Protein AF-0000000085019771 (afdb_homodimer)

Organism: Micromonas commoda (strain RCC299 / NOUM17 / CCMP2709) (NCBI:txid296587)

pLDDT: mean 78.92, std 24.24, range [20.25, 98.31]

Foldseek 3Di:
DDDPPPDPPPVCPDPPDDDDDPDPPPPPPPVPPPPPVPVVVVVVVVPPPPPLVVVLVVLLVVLLVVLCCCVVPVVLAPVVLLVVLLVVLQVQLQVVLLVVLLVVLQVVLVVLCVPCVVVPNLLQSLQVSLLCLLLPNLLLSSLLSSLQGVLLVLLLVLQQCQAVCVQVVCVVVVHDCSNNRQNSQLSSLLQNSLVSSVVSSVSSSVSSLVNCCVPVVDHSVSSVVSNVVNDDPLSSVLSSVLSNVLSNSLSSLSNSLSNSFDDPPVSSVVSSVVSSVVSSVVSVVVSVVSCCVSVVD/DDDDPPDPPPPPPDCPDDDDDPDPPPPPPPVPPPPPVPVVVVVVVVVCPPPLVVVLVVLLVVLLVVLCCCVVPVVLAPVVLLVVLLVVLQVQLQVVLLVVLLVVLQVVLVVLCVVCVVVPNLLQSLQVSLLCLLLPNLLLSSLLSSLQGVLLVLLLVLQQCQAVCVQVVCVVVVHDCSNNRQNSQLSSLLQNSLVSSVVSSVSSSVSSLVNCCVPVNDHSVSSVVSNVVNDDPLSSVLSSVLSNVLSNSLSSLSNSLSNSFDDPPVSSVVSSVVSSVVSSVVSVVVSVVSCCVSVVD

Radius of gyration: 33.95 Å; Cα contacts (8 Å, |Δi|>4): 833; chains: 2; bounding box: 114×105×94 Å

Structure (mmCIF, N/CA/C/O backbone):
data_AF-0000000085019771-model_v1
#
loop_
_entity.id
_entity.type
_entity.pdbx_description
1 polymer 'ATP-binding cassette superfamily'
#
loop_
_atom_site.group_PDB
_atom_site.id
_atom_site.type_symbol
_atom_site.label_atom_id
_atom_site.label_alt_id
_atom_site.label_comp_id
_atom_site.label_asym_id
_atom_site.label_entity_id
_atom_site.label_seq_id
_atom_site.pdbx_PDB_ins_code
_atom_site.Cartn_x
_atom_site.Cartn_y
_atom_site.Cartn_z
_atom_site.occupancy
_atom_site.B_iso_or_equiv
_atom_site.auth_seq_id
_atom_site.auth_comp_id
_atom_site.auth_asym_id
_atom_site.auth_atom_id
_atom_site.pdbx_PDB_model_num
ATOM 1 N N . MET A 1 1 ? 57.844 49.75 34.75 1 23.69 1 MET A N 1
ATOM 2 C CA . MET A 1 1 ? 58.094 50.688 33.688 1 23.69 1 MET A CA 1
ATOM 3 C C . MET A 1 1 ? 56.906 50.75 32.719 1 23.69 1 MET A C 1
ATOM 5 O O . MET A 1 1 ? 56.406 49.75 32.25 1 23.69 1 MET A O 1
ATOM 9 N N . ALA A 1 2 ? 56.156 51.938 32.719 1 25.88 2 ALA A N 1
ATOM 10 C CA . ALA A 1 2 ? 54.875 52.469 32.281 1 25.88 2 ALA A CA 1
ATOM 11 C C . ALA A 1 2 ? 54.781 52.438 30.75 1 25.88 2 ALA A C 1
ATOM 13 O O . ALA A 1 2 ? 55.812 52.469 30.062 1 25.88 2 ALA A O 1
ATOM 14 N N . PRO A 1 3 ? 53.562 52.25 30.234 1 27.02 3 PRO A N 1
ATOM 15 C CA . PRO A 1 3 ? 52.844 51.906 29.016 1 27.02 3 PRO A CA 1
ATOM 16 C C . PRO A 1 3 ? 52.906 53.031 27.969 1 27.02 3 PRO A C 1
ATOM 18 O O . PRO A 1 3 ? 52.406 54.125 28.219 1 27.02 3 PRO A O 1
ATOM 21 N N . ARG A 1 4 ? 54.125 53.219 27.391 1 23.7 4 ARG A N 1
ATOM 22 C CA . ARG A 1 4 ? 54.375 54.312 26.469 1 23.7 4 ARG A CA 1
ATOM 23 C C . ARG A 1 4 ? 53.344 54.375 25.359 1 23.7 4 ARG A C 1
ATOM 25 O O . ARG A 1 4 ? 53.031 53.344 24.734 1 23.7 4 ARG A O 1
ATOM 32 N N . ARG A 1 5 ? 52.406 55.344 25.391 1 22.89 5 ARG A N 1
ATOM 33 C CA . ARG A 1 5 ? 51.219 55.844 24.672 1 22.89 5 ARG A CA 1
ATOM 34 C C . ARG A 1 5 ? 51.562 56.156 23.219 1 22.89 5 ARG A C 1
ATOM 36 O O . ARG A 1 5 ? 52.375 57.031 22.938 1 22.89 5 ARG A O 1
ATOM 43 N N . SER A 1 6 ? 51.844 55.031 22.406 1 21.95 6 SER A N 1
ATOM 44 C CA . SER A 1 6 ? 52.344 55.219 21.047 1 21.95 6 SER A CA 1
ATOM 45 C C . SER A 1 6 ? 51.5 56.219 20.266 1 21.95 6 SER A C 1
ATOM 47 O O . SER A 1 6 ? 50.25 56.219 20.359 1 21.95 6 SER A O 1
ATOM 49 N N . SER A 1 7 ? 52.031 57.406 19.984 1 20.66 7 SER A N 1
ATOM 50 C CA . SER A 1 7 ? 51.688 58.656 19.328 1 20.66 7 SER A CA 1
ATOM 51 C C . SER A 1 7 ? 51.094 58.406 17.953 1 20.66 7 SER A C 1
ATOM 53 O O . SER A 1 7 ? 51.531 57.531 17.234 1 20.66 7 SER A O 1
ATOM 55 N N . ALA A 1 8 ? 49.781 58.875 17.734 1 22.03 8 ALA A N 1
ATOM 56 C CA . ALA A 1 8 ? 48.656 58.969 16.812 1 22.03 8 ALA A CA 1
ATOM 57 C C . ALA A 1 8 ? 49.031 59.719 15.531 1 22.03 8 ALA A C 1
ATOM 59 O O . ALA A 1 8 ? 49.25 60.906 15.539 1 22.03 8 ALA A O 1
ATOM 60 N N . TYR A 1 9 ? 50.188 59.219 14.844 1 20.25 9 TYR A N 1
ATOM 61 C CA . TYR A 1 9 ? 50.688 60.031 13.727 1 20.25 9 TYR A CA 1
ATOM 62 C C . TYR A 1 9 ? 49.562 60.344 12.758 1 20.25 9 TYR A C 1
ATOM 64 O O . TYR A 1 9 ? 48.906 59.438 12.211 1 20.25 9 TYR A O 1
ATOM 72 N N . ARG A 1 10 ? 48.781 61.469 12.93 1 21.39 10 ARG A N 1
ATOM 73 C CA . ARG A 1 10 ? 47.688 62.125 12.211 1 21.39 10 ARG A CA 1
ATOM 74 C C . ARG A 1 10 ? 48.094 62.438 10.781 1 21.39 10 ARG A C 1
ATOM 76 O O . ARG A 1 10 ? 48.875 63.406 10.547 1 21.39 10 ARG A O 1
ATOM 83 N N . VAL A 1 11 ? 48.625 61.406 9.992 1 20.44 11 VAL A N 1
ATOM 84 C CA . VAL A 1 11 ? 49.156 61.844 8.703 1 20.44 11 VAL A CA 1
ATOM 85 C C . VAL A 1 11 ? 48.125 62.656 7.938 1 20.44 11 VAL A C 1
ATOM 87 O O . VAL A 1 11 ? 47 62.188 7.727 1 20.44 11 VAL A O 1
ATOM 90 N N . SER A 1 12 ? 48.219 63.969 7.984 1 20.62 12 SER A N 1
ATOM 91 C CA . SER A 1 12 ? 47.5 65.125 7.406 1 20.62 12 SER A CA 1
ATOM 92 C C . SER A 1 12 ? 47.469 65 5.883 1 20.62 12 SER A C 1
ATOM 94 O O . SER A 1 12 ? 48.438 65.312 5.219 1 20.62 12 SER A O 1
ATOM 96 N N . VAL A 1 13 ? 47.219 63.844 5.266 1 22.58 13 VAL A N 1
ATOM 97 C CA . VAL A 1 13 ? 47.438 63.875 3.824 1 22.58 13 VAL A CA 1
ATOM 98 C C . VAL A 1 13 ? 46.625 65 3.195 1 22.58 13 VAL A C 1
ATOM 100 O O . VAL A 1 13 ? 45.438 65.125 3.412 1 22.58 13 VAL A O 1
ATOM 103 N N . GLY A 1 14 ? 47.344 66.062 2.816 1 20.55 14 GLY A N 1
ATOM 104 C CA . GLY A 1 14 ? 47.062 67.375 2.227 1 20.55 14 GLY A CA 1
ATOM 105 C C . GLY A 1 14 ? 46.188 67.312 0.999 1 20.55 14 GLY A C 1
ATOM 106 O O . GLY A 1 14 ? 46.125 66.25 0.333 1 20.55 14 GLY A O 1
ATOM 107 N N . ASP A 1 15 ? 45.188 68.312 0.828 1 22.97 15 ASP A N 1
ATOM 108 C CA . ASP A 1 15 ? 44 68.75 0.091 1 22.97 15 ASP A CA 1
ATOM 109 C C . ASP A 1 15 ? 44.312 69 -1.373 1 22.97 15 ASP A C 1
ATOM 111 O O . ASP A 1 15 ? 44.062 70.125 -1.874 1 22.97 15 ASP A O 1
ATOM 115 N N . TYR A 1 16 ? 45.25 68.188 -2.031 1 20.66 16 TYR A N 1
ATOM 116 C CA . TYR A 1 16 ? 45.719 68.688 -3.318 1 20.66 16 TYR A CA 1
ATOM 117 C C . TYR A 1 16 ? 44.562 69.125 -4.191 1 20.66 16 TYR A C 1
ATOM 119 O O . TYR A 1 16 ? 43.594 68.375 -4.359 1 20.66 16 TYR A O 1
ATOM 127 N N . ALA A 1 17 ? 44.5 70.438 -4.465 1 20.73 17 ALA A N 1
ATOM 128 C CA . ALA A 1 17 ? 43.656 71.562 -4.961 1 20.73 17 ALA A CA 1
ATOM 129 C C . ALA A 1 17 ? 43.156 71.25 -6.367 1 20.73 17 ALA A C 1
ATOM 131 O O . ALA A 1 17 ? 41.938 71.25 -6.613 1 20.73 17 ALA A O 1
ATOM 132 N N . GLY A 1 18 ? 43.781 71.875 -7.414 1 22.22 18 GLY A N 1
ATOM 133 C CA . GLY A 1 18 ? 43.281 72.812 -8.375 1 22.22 18 GLY A CA 1
ATOM 134 C C . GLY A 1 18 ? 42.812 72.188 -9.672 1 22.22 18 GLY A C 1
ATOM 135 O O . GLY A 1 18 ? 42.312 72.875 -10.57 1 22.22 18 GLY A O 1
ATOM 136 N N . GLY A 1 19 ? 43.312 71.062 -10.133 1 24.88 19 GLY A N 1
ATOM 137 C CA . GLY A 1 19 ? 43.625 71.125 -11.555 1 24.88 19 GLY A CA 1
ATOM 138 C C . GLY A 1 19 ? 42.406 71.25 -12.422 1 24.88 19 GLY A C 1
ATOM 139 O O . GLY A 1 19 ? 41.281 70.938 -11.977 1 24.88 19 GLY A O 1
ATOM 140 N N . PRO A 1 20 ? 42.594 71.938 -13.648 1 26.95 20 PRO A N 1
ATOM 141 C CA . PRO A 1 20 ? 41.625 72.5 -14.57 1 26.95 20 PRO A CA 1
ATOM 142 C C . PRO A 1 20 ? 40.594 71.5 -15.055 1 26.95 20 PRO A C 1
ATOM 144 O O . PRO A 1 20 ? 40.875 70.312 -15.055 1 26.95 20 PRO A O 1
ATOM 147 N N . LYS A 1 21 ? 39.312 71.938 -15.125 1 27.95 21 LYS A N 1
ATOM 148 C CA 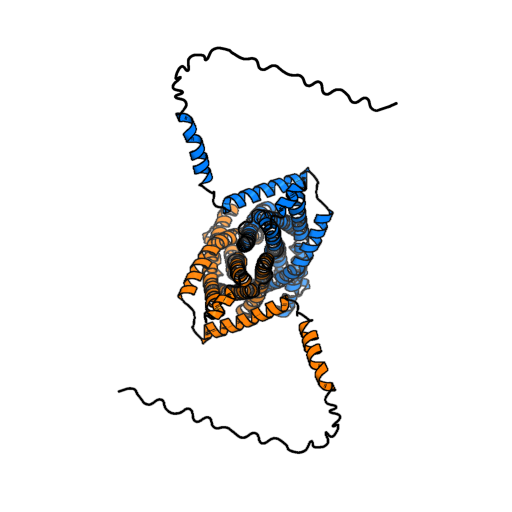. LYS A 1 21 ? 38.062 71.312 -15.406 1 27.95 21 LYS A CA 1
ATOM 149 C C . LYS A 1 21 ? 38.062 70.625 -16.797 1 27.95 21 LYS A C 1
ATOM 151 O O . LYS A 1 21 ? 38.125 71.375 -17.797 1 27.95 21 LYS A O 1
ATOM 156 N N . PRO A 1 22 ? 38.875 69.562 -17.078 1 25.53 22 PRO A N 1
ATOM 157 C CA . PRO A 1 22 ? 38.875 69.312 -18.516 1 25.53 22 PRO A CA 1
ATOM 158 C C . PRO A 1 22 ? 37.469 69.188 -19.094 1 25.53 22 PRO A C 1
ATOM 160 O O . PRO A 1 22 ? 36.531 68.938 -18.375 1 25.53 22 PRO A O 1
ATOM 163 N N . ALA A 1 23 ? 37.375 69.688 -20.422 1 27.31 23 ALA A N 1
ATOM 164 C CA . ALA A 1 23 ? 36.281 69.875 -21.344 1 27.31 23 ALA A CA 1
ATOM 165 C C . ALA A 1 23 ? 35.438 68.625 -21.469 1 27.31 23 ALA A C 1
ATOM 167 O O . ALA A 1 23 ? 35.969 67.5 -21.547 1 27.31 23 ALA A O 1
ATOM 168 N N . GLU A 1 24 ? 34.125 68.562 -20.969 1 25.45 24 GLU A N 1
ATOM 169 C CA . GLU A 1 24 ? 33.062 67.562 -20.812 1 25.45 24 GLU A CA 1
ATOM 170 C C . GLU A 1 24 ? 32.719 66.938 -22.141 1 25.45 24 GLU A C 1
ATOM 172 O O . GLU A 1 24 ? 32 67.5 -22.953 1 25.45 24 GLU A O 1
ATOM 177 N N . GLY A 1 25 ? 33.812 66.625 -23.031 1 25.48 25 GLY A N 1
ATOM 178 C CA . GLY A 1 25 ? 33.281 66.125 -24.297 1 25.48 25 GLY A CA 1
ATOM 179 C C . GLY A 1 25 ? 32.188 65.062 -24.141 1 25.48 25 GLY A C 1
ATOM 180 O O . GLY A 1 25 ? 32.25 64.25 -23.219 1 25.48 25 GLY A O 1
ATOM 181 N N . THR A 1 26 ? 30.922 65.375 -24.625 1 27.03 26 THR A N 1
ATOM 182 C CA . THR A 1 26 ? 29.641 64.688 -24.609 1 27.03 26 THR A CA 1
ATOM 183 C C . THR A 1 26 ? 29.797 63.281 -25.203 1 27.03 26 THR A C 1
ATOM 185 O O . THR A 1 26 ? 29.953 63.125 -26.422 1 27.03 26 THR A O 1
ATOM 188 N N . GLN A 1 27 ? 30.828 62.469 -24.797 1 24.28 27 GLN A N 1
ATOM 189 C CA . GLN A 1 27 ? 30.859 61.188 -25.469 1 24.28 27 GLN A CA 1
ATOM 190 C C . GLN A 1 27 ? 29.516 60.469 -25.312 1 24.28 27 GLN A C 1
ATOM 192 O O . GLN A 1 27 ? 29 60.312 -24.203 1 24.28 27 GLN A O 1
ATOM 197 N N . SER A 1 28 ? 28.656 60.531 -26.422 1 28.02 28 SER A N 1
ATOM 198 C CA . SER A 1 28 ? 27.391 59.781 -26.641 1 28.02 28 SER A CA 1
ATOM 199 C C . SER A 1 28 ? 27.562 58.312 -26.359 1 28.02 28 SER A C 1
ATOM 201 O O . SER A 1 28 ? 28.328 57.625 -27.062 1 28.02 28 SER A O 1
ATOM 203 N N . SER A 1 29 ? 27.828 57.906 -25.125 1 27.53 29 SER A N 1
ATOM 204 C CA . SER A 1 29 ? 28.016 56.469 -24.828 1 27.53 29 SER A CA 1
ATOM 205 C C . SER A 1 29 ? 26.797 55.656 -25.297 1 27.53 29 SER A C 1
ATOM 207 O O . SER A 1 29 ? 25.688 55.844 -24.781 1 27.53 29 SER A O 1
ATOM 209 N N . SER A 1 30 ? 26.734 55.281 -26.594 1 29.09 30 SER A N 1
ATOM 210 C CA . SER A 1 30 ? 25.812 54.344 -27.219 1 29.09 30 SER A CA 1
ATOM 211 C C . SER A 1 30 ? 25.75 53.031 -26.438 1 29.09 30 SER A C 1
ATOM 213 O O . SER A 1 30 ? 25.25 52.031 -26.938 1 29.09 30 SER A O 1
ATOM 215 N N . SER A 1 31 ? 26.375 53 -25.25 1 29.69 31 SER A N 1
ATOM 216 C CA . SER A 1 31 ? 26.406 51.625 -24.688 1 29.69 31 SER A CA 1
ATOM 217 C C . SER A 1 31 ? 25.016 51.156 -24.281 1 29.69 31 SER A C 1
ATOM 219 O O . SER A 1 31 ? 24.719 51.094 -23.094 1 29.69 31 SER A O 1
ATOM 221 N N . GLY A 1 32 ? 23.906 51.812 -24.781 1 28.89 32 GLY A N 1
ATOM 222 C CA . GLY A 1 32 ? 22.641 51.469 -24.156 1 28.89 32 GLY A CA 1
ATOM 223 C C . GLY A 1 32 ? 22.281 50 -24.312 1 28.89 32 GLY A C 1
ATOM 224 O O . GLY A 1 32 ? 21.266 49.531 -23.766 1 28.89 32 GLY A O 1
ATOM 225 N N . ALA A 1 33 ? 22.609 49.375 -25.484 1 30.52 33 ALA A N 1
ATOM 226 C CA . ALA A 1 33 ? 21.672 48.344 -25.953 1 30.52 33 ALA A CA 1
ATOM 227 C C . ALA A 1 33 ? 21.797 47.094 -25.109 1 30.52 33 ALA A C 1
ATOM 229 O O . ALA A 1 33 ? 20.891 46.25 -25.094 1 30.52 33 ALA A O 1
ATOM 230 N N . ASN A 1 34 ? 23.047 46.781 -24.734 1 30.28 34 ASN A N 1
ATOM 231 C CA . ASN A 1 34 ? 23.109 45.344 -24.438 1 30.28 34 ASN A CA 1
ATOM 232 C C . ASN A 1 34 ? 22.469 45.031 -23.078 1 30.28 34 ASN A C 1
ATOM 234 O O . ASN A 1 34 ? 22.594 43.938 -22.578 1 30.28 34 ASN A O 1
ATOM 238 N N . GLU A 1 35 ? 22.141 46.156 -22.297 1 32.12 35 GLU A N 1
ATOM 239 C CA . GLU A 1 35 ? 21.844 45.75 -20.938 1 32.12 35 GLU A CA 1
ATOM 240 C C . GLU A 1 35 ? 20.484 45.062 -20.844 1 32.12 35 GLU A C 1
ATOM 242 O O . GLU A 1 35 ? 20.094 44.594 -19.766 1 32.12 35 GLU A O 1
ATOM 247 N N . ALA A 1 36 ? 19.625 45.375 -21.859 1 37.25 36 ALA A N 1
ATOM 248 C CA . ALA A 1 36 ? 18.219 45.062 -21.578 1 37.25 36 ALA A CA 1
ATOM 249 C C . ALA A 1 36 ? 17.969 43.531 -21.609 1 37.25 36 ALA A C 1
ATOM 251 O O . ALA A 1 36 ? 16.891 43.094 -21.234 1 37.25 36 ALA A O 1
ATOM 252 N N . THR A 1 37 ? 18.891 42.875 -22.375 1 39.31 37 THR A N 1
ATOM 253 C CA . THR A 1 37 ? 18.406 41.531 -22.609 1 39.31 37 THR A CA 1
ATOM 254 C C . THR A 1 37 ? 18.641 40.656 -21.375 1 39.31 37 THR A C 1
ATOM 256 O O . THR A 1 37 ? 18.172 39.5 -21.312 1 39.31 37 THR A O 1
ATOM 259 N N . GLY A 1 38 ? 19.5 41.25 -20.438 1 35.25 38 GLY A N 1
ATOM 260 C CA . GLY A 1 38 ? 19.828 40.344 -19.344 1 35.25 38 GLY A CA 1
ATOM 261 C C . GLY A 1 38 ? 18.641 40.062 -18.438 1 35.25 38 GLY A C 1
ATOM 262 O O . GLY A 1 38 ? 18.375 38.906 -18.094 1 35.25 38 GLY A O 1
ATOM 263 N N . PRO A 1 39 ? 17.984 41.281 -18.031 1 41.16 39 PRO A N 1
ATOM 264 C CA . PRO A 1 39 ? 17 41.031 -16.969 1 41.16 39 PRO A CA 1
ATOM 265 C C . PRO A 1 39 ? 15.789 40.25 -17.453 1 41.16 39 PRO A C 1
ATOM 267 O O . PRO A 1 39 ? 15.086 39.625 -16.656 1 41.16 39 PRO A O 1
ATOM 270 N N . HIS A 1 40 ? 15.445 40.438 -18.766 1 44.59 40 HIS A N 1
ATOM 271 C CA . HIS A 1 40 ? 14.227 39.719 -19.172 1 44.59 40 HIS A CA 1
ATOM 272 C C . HIS A 1 40 ? 14.445 38.219 -19.234 1 44.59 40 HIS A C 1
ATOM 274 O O . HIS A 1 40 ? 13.5 37.438 -19.078 1 44.59 40 HIS A O 1
ATOM 280 N N . LEU A 1 41 ? 15.672 37.781 -19.75 1 36.09 41 LEU A N 1
ATOM 281 C CA . LEU A 1 41 ? 15.867 36.344 -19.734 1 36.09 41 LEU A CA 1
ATOM 282 C C . LEU A 1 41 ? 15.844 35.812 -18.312 1 36.09 41 LEU A C 1
ATOM 284 O O . LEU A 1 41 ? 15.281 34.75 -18.047 1 36.09 41 LEU A O 1
ATOM 288 N N . ILE A 1 42 ? 16.516 36.562 -17.406 1 37.72 42 ILE A N 1
ATOM 289 C CA . ILE A 1 42 ? 16.422 36.094 -16.031 1 37.72 42 ILE A CA 1
ATOM 290 C C . ILE A 1 42 ? 14.977 36.188 -15.547 1 37.72 42 ILE A C 1
ATOM 292 O O . ILE A 1 42 ? 14.523 35.406 -14.727 1 37.72 42 ILE A O 1
ATOM 296 N N . GLU A 1 43 ? 14.273 37.219 -15.914 1 40.47 43 GLU A N 1
ATOM 297 C CA . GLU A 1 43 ? 12.867 37.312 -15.523 1 40.47 43 GLU A CA 1
ATOM 298 C C . GLU A 1 43 ? 12.039 36.25 -16.203 1 40.47 43 GLU A C 1
ATOM 300 O O . GLU A 1 43 ? 11.086 35.719 -15.617 1 40.47 43 GLU A O 1
ATOM 305 N N . SER A 1 44 ? 12.164 36 -17.531 1 40.38 44 SER A N 1
ATOM 306 C CA . SER A 1 44 ? 11.414 34.938 -18.156 1 40.38 44 SER A CA 1
ATOM 307 C C . SER A 1 44 ? 11.797 33.562 -17.578 1 40.38 44 SER A C 1
ATOM 309 O O . SER A 1 44 ? 10.961 32.688 -17.484 1 40.38 44 SER A O 1
ATOM 311 N N . ILE A 1 45 ? 13.078 33.219 -17.453 1 36.47 45 ILE A N 1
ATOM 312 C CA . ILE A 1 45 ? 13.453 32 -16.75 1 36.47 45 ILE A CA 1
ATOM 313 C C . ILE A 1 45 ? 12.977 32.094 -15.289 1 36.47 45 ILE A C 1
ATOM 315 O O . ILE A 1 45 ? 12.742 31.047 -14.656 1 36.47 45 ILE A O 1
ATOM 319 N N . ARG A 1 46 ? 13.094 33.125 -14.594 1 38.34 46 ARG A N 1
ATOM 320 C CA . ARG A 1 46 ? 12.516 33.281 -13.258 1 38.34 46 ARG A CA 1
ATOM 321 C C . ARG A 1 46 ? 11.008 33.062 -13.289 1 38.34 46 ARG A C 1
ATOM 323 O O . ARG A 1 46 ? 10.391 32.781 -12.258 1 38.34 46 ARG A O 1
ATOM 330 N N . GLY A 1 47 ? 10.312 33.5 -14.289 1 36.59 47 GLY A N 1
ATOM 331 C CA . GLY A 1 47 ? 8.875 33.312 -14.383 1 36.59 47 GLY A CA 1
ATOM 332 C C . GLY A 1 47 ? 8.469 31.875 -14.539 1 36.59 47 GLY A C 1
ATOM 333 O O . GLY A 1 47 ? 7.277 31.547 -14.508 1 36.59 47 GLY A O 1
ATOM 334 N N . TYR A 1 48 ? 9.125 31.109 -15.484 1 35.28 48 TYR A N 1
ATOM 335 C CA . TYR A 1 48 ? 8.742 29.703 -15.578 1 35.28 48 TYR A CA 1
ATOM 336 C C . TYR A 1 48 ? 9.039 28.984 -14.273 1 35.28 48 TYR A C 1
ATOM 338 O O . TYR A 1 48 ? 10.203 28.734 -13.945 1 35.28 48 TYR A O 1
ATOM 346 N N . GLU A 1 49 ? 8.562 29.281 -13.156 1 38.16 49 GLU A N 1
ATOM 347 C CA . GLU A 1 49 ? 8.609 28.391 -12.008 1 38.16 49 GLU A CA 1
ATOM 348 C C . GLU A 1 49 ? 8.492 26.922 -12.445 1 38.16 49 GLU A C 1
ATOM 350 O O . GLU A 1 49 ? 7.457 26.516 -12.969 1 38.16 49 GLU A O 1
ATOM 355 N N . PRO A 1 50 ? 9.422 26.375 -13.117 1 44.56 50 PRO A N 1
ATOM 356 C CA . PRO A 1 50 ? 9.219 24.938 -13.281 1 44.56 50 PRO A CA 1
ATOM 357 C C . PRO A 1 50 ? 8.305 24.344 -12.211 1 44.56 50 PRO A C 1
ATOM 359 O O . PRO A 1 50 ? 8.227 24.859 -11.102 1 44.56 50 PRO A O 1
ATOM 362 N N . PRO A 1 51 ? 7.207 23.578 -12.594 1 59.19 51 PRO A N 1
ATOM 363 C CA . PRO A 1 51 ? 6.191 23.078 -11.656 1 59.19 51 PRO A CA 1
ATOM 364 C C . PRO A 1 51 ? 6.797 22.516 -10.375 1 59.19 51 PRO A C 1
ATOM 366 O O . PRO A 1 51 ? 7.918 22 -10.391 1 59.19 51 PRO A O 1
ATOM 369 N N . ARG A 1 52 ? 6.539 23.203 -9.266 1 69.38 52 ARG A N 1
ATOM 370 C CA . ARG A 1 52 ? 6.961 22.891 -7.902 1 69.38 52 ARG A CA 1
ATOM 371 C C . ARG A 1 52 ? 7.223 21.391 -7.742 1 69.38 52 ARG A C 1
ATOM 373 O O . ARG A 1 52 ? 8.18 21 -7.074 1 69.38 52 ARG A O 1
ATOM 380 N N . PHE A 1 53 ? 6.59 20.641 -8.594 1 72.94 53 PHE A N 1
ATOM 381 C CA . PHE A 1 53 ? 6.719 19.203 -8.484 1 72.94 53 PHE A CA 1
ATOM 382 C C . PHE A 1 53 ? 8.031 18.719 -9.102 1 72.94 53 PHE A C 1
ATOM 384 O O . PHE A 1 53 ? 8.711 17.859 -8.547 1 72.94 53 PHE A O 1
ATOM 391 N N . LEU A 1 54 ? 8.516 19.297 -10.203 1 70.5 54 LEU A N 1
ATOM 392 C CA . LEU A 1 54 ? 9.742 18.891 -10.875 1 70.5 54 LEU A CA 1
ATOM 393 C C . LEU A 1 54 ? 10.961 19.25 -10.039 1 70.5 54 LEU A C 1
ATOM 395 O O . LEU A 1 54 ? 11.906 18.453 -9.945 1 70.5 54 LEU A O 1
ATOM 399 N N . TRP A 1 55 ? 10.836 20.406 -9.492 1 71.31 55 TRP A N 1
ATOM 400 C CA . TRP A 1 55 ? 11.953 20.828 -8.664 1 71.31 55 TRP A CA 1
ATOM 401 C C . TRP A 1 55 ? 12.102 19.938 -7.438 1 71.31 55 TRP A C 1
ATOM 403 O O . TRP A 1 55 ? 13.211 19.562 -7.059 1 71.31 55 TRP A O 1
ATOM 413 N N . ARG A 1 56 ? 11.055 19.609 -6.887 1 80.06 56 ARG A N 1
ATOM 414 C CA . ARG A 1 56 ? 11.086 18.781 -5.691 1 80.06 56 ARG A CA 1
ATOM 415 C C . ARG A 1 56 ? 11.594 17.375 -6.02 1 80.06 56 ARG A C 1
ATOM 417 O O . ARG A 1 56 ? 12.32 16.766 -5.23 1 80.06 56 ARG A O 1
ATOM 424 N N . THR A 1 57 ? 11.219 16.969 -7.207 1 77.5 57 THR A N 1
ATOM 425 C CA . THR A 1 57 ? 11.672 15.648 -7.645 1 77.5 57 THR A CA 1
ATOM 426 C C . THR A 1 57 ? 13.18 15.664 -7.922 1 77.5 57 THR A C 1
ATOM 428 O O . THR A 1 57 ? 13.891 14.742 -7.535 1 77.5 57 THR A O 1
ATOM 431 N N . LEU A 1 58 ? 13.602 16.703 -8.555 1 74.12 58 LEU A N 1
ATOM 432 C CA . LEU A 1 58 ? 15.023 16.844 -8.836 1 74.12 58 LEU A CA 1
ATOM 433 C C . LEU A 1 58 ? 15.828 16.938 -7.547 1 74.12 58 LEU A C 1
ATOM 435 O O . LEU A 1 58 ? 16.891 16.312 -7.422 1 74.12 58 LEU A O 1
ATOM 439 N N . TYR A 1 59 ? 15.281 17.719 -6.625 1 78.25 59 TYR A N 1
ATOM 440 C CA . TYR A 1 59 ? 15.938 17.828 -5.328 1 78.25 59 TYR A CA 1
ATOM 441 C C . TYR A 1 59 ? 16.031 16.469 -4.641 1 78.25 59 TYR A C 1
ATOM 443 O O . TYR A 1 59 ? 17.062 16.141 -4.047 1 78.25 59 TYR A O 1
ATOM 451 N N . THR A 1 60 ? 15.055 15.734 -4.746 1 81.5 60 THR A N 1
ATOM 452 C CA . THR A 1 60 ? 15.031 14.422 -4.113 1 81.5 60 THR A CA 1
ATOM 453 C C . THR A 1 60 ? 16.062 13.492 -4.762 1 81.5 60 THR A C 1
ATOM 455 O O . THR A 1 60 ? 16.734 12.727 -4.07 1 81.5 60 THR A O 1
ATOM 458 N N . LEU A 1 61 ? 16.156 13.594 -6.012 1 80.19 61 LEU A N 1
ATOM 459 C CA . LEU A 1 61 ? 17.141 12.789 -6.715 1 80.19 61 LEU A CA 1
ATOM 460 C C . LEU A 1 61 ? 18.562 13.203 -6.324 1 80.19 61 LEU A C 1
ATOM 462 O O . LEU A 1 61 ? 19.438 12.359 -6.168 1 80.19 61 LEU A O 1
ATOM 466 N N . LEU A 1 62 ? 18.75 14.484 -6.211 1 77.38 62 LEU A N 1
ATOM 467 C CA . LEU A 1 62 ? 20.047 14.992 -5.773 1 77.38 62 LEU A CA 1
ATOM 468 C C . LEU A 1 62 ? 20.359 14.547 -4.348 1 77.38 62 LEU A C 1
ATOM 470 O O . LEU A 1 62 ? 21.5 14.195 -4.039 1 77.38 62 LEU A O 1
ATOM 474 N N . LEU A 1 63 ? 19.359 14.625 -3.588 1 79.25 63 LEU A N 1
ATOM 475 C CA . LEU A 1 63 ? 19.531 14.18 -2.207 1 79.25 63 LEU A CA 1
ATOM 476 C C . LEU A 1 63 ? 19.938 12.711 -2.156 1 79.25 63 LEU A C 1
ATOM 478 O O . LEU A 1 63 ? 20.75 12.32 -1.318 1 79.25 63 LEU A O 1
ATOM 482 N N . LEU A 1 64 ? 19.312 11.992 -3.006 1 78.56 64 LEU A N 1
ATOM 483 C CA . LEU A 1 64 ? 19.688 10.578 -3.113 1 78.56 64 LEU A CA 1
ATOM 484 C C . LEU A 1 64 ? 21.172 10.422 -3.422 1 78.56 64 LEU A C 1
ATOM 486 O O . LEU A 1 64 ? 21.859 9.633 -2.773 1 78.56 64 LEU A O 1
ATOM 490 N N . GLY A 1 65 ? 21.656 11.148 -4.348 1 75.25 65 GLY A N 1
ATOM 491 C CA . GLY A 1 65 ? 23.062 11.117 -4.703 1 75.25 65 GLY A CA 1
ATOM 492 C C . GLY A 1 65 ? 23.969 11.57 -3.58 1 75.25 65 GLY A C 1
ATOM 493 O O . GLY A 1 65 ? 25.016 10.961 -3.332 1 75.25 65 GLY A O 1
ATOM 494 N N . LEU A 1 66 ? 23.547 12.531 -2.9 1 74.44 66 LEU A N 1
ATOM 495 C CA . LEU A 1 66 ? 24.344 13.078 -1.808 1 74.44 66 LEU A CA 1
ATOM 496 C C . LEU A 1 66 ? 24.422 12.094 -0.645 1 74.44 66 LEU A C 1
ATOM 498 O O . LEU A 1 66 ? 25.484 11.93 -0.038 1 74.44 66 LEU A O 1
ATOM 502 N N . VAL A 1 67 ? 23.375 11.531 -0.375 1 74.56 67 VAL A N 1
ATOM 503 C CA . VAL A 1 67 ? 23.344 10.594 0.743 1 74.56 67 VAL A CA 1
ATOM 504 C C . VAL A 1 67 ? 24.203 9.383 0.418 1 74.56 67 VAL A C 1
ATOM 506 O O . VAL A 1 67 ? 24.953 8.898 1.271 1 74.56 67 VAL A O 1
ATOM 509 N N . ILE A 1 68 ? 24.047 8.961 -0.798 1 74.56 68 ILE A N 1
ATOM 510 C CA . ILE A 1 68 ? 24.875 7.824 -1.224 1 74.56 68 ILE A CA 1
ATOM 511 C C . ILE A 1 68 ? 26.344 8.18 -1.098 1 74.56 68 ILE A C 1
ATOM 513 O O . ILE A 1 68 ? 27.141 7.391 -0.586 1 74.56 68 ILE A O 1
ATOM 517 N N . LYS A 1 69 ? 26.719 9.305 -1.531 1 72.81 69 LYS A N 1
ATOM 518 C CA . LYS A 1 69 ? 28.109 9.758 -1.469 1 72.81 69 LYS A CA 1
ATOM 519 C C . LYS A 1 69 ? 28.562 9.914 -0.023 1 72.81 69 LYS A C 1
ATOM 521 O O . LYS A 1 69 ? 29.688 9.523 0.319 1 72.81 69 LYS A O 1
ATOM 526 N N . ARG A 1 70 ? 27.75 10.406 0.77 1 70.88 70 ARG A N 1
ATOM 527 C CA . ARG A 1 70 ? 28.125 10.688 2.154 1 70.88 70 ARG A CA 1
ATOM 528 C C . ARG A 1 70 ? 28.203 9.406 2.969 1 70.88 70 ARG A C 1
ATOM 530 O O . ARG A 1 70 ? 29.109 9.242 3.793 1 70.88 70 ARG A O 1
ATOM 537 N N . VAL A 1 71 ? 27.234 8.602 2.791 1 66.19 71 VAL A N 1
ATOM 538 C CA . VAL A 1 71 ? 27.203 7.348 3.541 1 66.19 71 VAL A CA 1
ATOM 539 C C . VAL A 1 71 ? 28.344 6.441 3.088 1 66.19 71 VAL A C 1
ATOM 541 O O . VAL A 1 71 ? 28.969 5.766 3.908 1 66.19 71 VAL A O 1
ATOM 544 N N . LEU A 1 72 ? 28.516 6.391 1.81 1 62.62 72 LEU A N 1
ATOM 545 C CA . LEU A 1 72 ? 29.547 5.516 1.28 1 62.62 72 LEU A CA 1
ATOM 546 C C . LEU A 1 72 ? 30.922 6.121 1.486 1 62.62 72 LEU A C 1
ATOM 548 O O . LEU A 1 72 ? 31.891 5.402 1.755 1 62.62 72 LEU A O 1
ATOM 552 N N . TRP A 1 73 ? 31 7.398 1.332 1 60.5 73 TRP A N 1
ATOM 553 C CA . TRP A 1 73 ? 32.344 7.977 1.282 1 60.5 73 TRP A CA 1
ATOM 554 C C . TRP A 1 73 ? 32.75 8.539 2.643 1 60.5 73 TRP A C 1
ATOM 556 O O . TRP A 1 73 ? 33.875 8.383 3.07 1 60.5 73 TRP A O 1
ATOM 566 N N . HIS A 1 74 ? 31.891 9.375 3.221 1 60.59 74 HIS A N 1
ATOM 567 C CA . HIS A 1 74 ? 32.438 10.195 4.293 1 60.59 74 HIS A CA 1
ATOM 568 C C . HIS A 1 74 ? 32.125 9.609 5.66 1 60.59 74 HIS A C 1
ATOM 570 O O . HIS A 1 74 ? 32.656 10.039 6.676 1 60.59 74 HIS A O 1
ATOM 576 N N . ARG A 1 75 ? 31.609 8.383 5.762 1 59.09 75 ARG A N 1
ATOM 577 C CA . ARG A 1 75 ? 31.375 7.66 7.012 1 59.09 75 ARG A CA 1
ATOM 578 C C . ARG A 1 75 ? 30.969 8.617 8.125 1 59.09 75 ARG A C 1
ATOM 580 O O . ARG A 1 75 ? 31.391 8.469 9.266 1 59.09 75 ARG A O 1
ATOM 587 N N . LYS A 1 76 ? 30.516 9.836 7.812 1 63.38 76 LYS A N 1
ATOM 588 C CA . LYS A 1 76 ? 30.141 10.742 8.891 1 63.38 76 LYS A CA 1
ATOM 589 C C . LYS A 1 76 ? 28.703 10.477 9.359 1 63.38 76 LYS A C 1
ATOM 591 O O . LYS A 1 76 ? 27.797 11.266 9.078 1 63.38 76 LYS A O 1
ATOM 596 N N . LEU A 1 77 ? 28.469 9.273 9.586 1 67.69 77 LEU A N 1
ATOM 597 C CA . LEU A 1 77 ? 27.156 8.914 10.109 1 67.69 77 LEU A CA 1
ATOM 598 C C . LEU A 1 77 ? 27.109 9.055 11.625 1 67.69 77 LEU A C 1
ATOM 600 O O . LEU A 1 77 ? 28.016 8.586 12.32 1 67.69 77 LEU A O 1
ATOM 604 N N . ASN A 1 78 ? 26.281 10.016 12.039 1 73.19 78 ASN A N 1
ATOM 605 C CA . ASN A 1 78 ? 26.031 10.047 13.477 1 73.19 78 ASN A CA 1
ATOM 606 C C . ASN A 1 78 ? 25.328 8.773 13.953 1 73.19 78 ASN A C 1
ATOM 608 O O . ASN A 1 78 ? 24.109 8.672 13.875 1 73.19 78 ASN A O 1
ATOM 612 N N . MET A 1 79 ? 26.125 7.891 14.438 1 77.5 79 MET A N 1
ATOM 613 C CA . MET A 1 79 ? 25.641 6.566 14.812 1 77.5 79 MET A CA 1
ATOM 614 C C . MET A 1 79 ? 24.609 6.664 15.93 1 77.5 79 MET A C 1
ATOM 616 O O . MET A 1 79 ? 23.672 5.863 15.992 1 77.5 79 MET A O 1
ATOM 620 N N . GLN A 1 80 ? 24.797 7.66 16.75 1 77.56 80 GLN A N 1
ATOM 621 C CA . GLN A 1 80 ? 23.844 7.82 17.828 1 77.56 80 GLN A CA 1
ATOM 622 C C . GLN A 1 80 ? 22.469 8.195 17.312 1 77.56 80 GLN A C 1
ATOM 624 O O . GLN A 1 80 ? 21.453 7.625 17.734 1 77.56 80 GLN A O 1
ATOM 629 N N . GLN A 1 81 ? 22.5 9.062 16.375 1 78.19 81 GLN A N 1
ATOM 630 C CA . GLN A 1 81 ? 21.234 9.477 15.789 1 78.19 81 GLN A CA 1
ATOM 631 C C . GLN A 1 81 ? 20.625 8.352 14.953 1 78.19 81 GLN A C 1
ATOM 633 O O . GLN A 1 81 ? 19.406 8.188 14.93 1 78.19 81 GLN A O 1
ATOM 638 N N . THR A 1 82 ? 21.469 7.605 14.406 1 81.06 82 THR A N 1
ATOM 639 C CA . THR A 1 82 ? 21 6.484 13.594 1 81.06 82 THR A CA 1
ATOM 640 C C . THR A 1 82 ? 20.312 5.438 14.477 1 81.06 82 THR A C 1
ATOM 642 O O . THR A 1 82 ? 19.234 4.949 14.141 1 81.06 82 THR A O 1
ATOM 645 N N . LEU A 1 83 ? 20.859 5.152 15.531 1 80 83 LEU A N 1
ATOM 646 C CA . LEU A 1 83 ? 20.297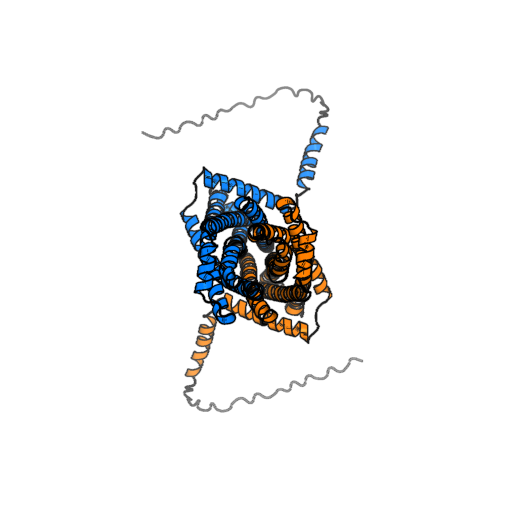 4.16 16.438 1 80 83 LEU A CA 1
ATOM 647 C C . LEU A 1 83 ? 18.984 4.648 17.031 1 80 83 LEU A C 1
ATOM 649 O O . LEU A 1 83 ? 18.062 3.857 17.234 1 80 83 LEU A O 1
ATOM 653 N N . GLN A 1 84 ? 18.938 5.883 17.266 1 80.19 84 GLN A N 1
ATOM 654 C CA . GLN A 1 84 ? 17.703 6.469 17.766 1 80.19 84 GLN A CA 1
ATOM 655 C C . GLN A 1 84 ? 16.594 6.387 16.734 1 80.19 84 GLN A C 1
ATOM 657 O O . GLN A 1 84 ? 15.438 6.113 17.062 1 80.19 84 GLN A O 1
ATOM 662 N N . GLN A 1 85 ? 17.047 6.566 15.57 1 80.31 85 GLN A N 1
ATOM 663 C CA . GLN A 1 85 ? 16.047 6.496 14.5 1 80.31 85 GLN A CA 1
ATOM 664 C C . GLN A 1 85 ? 15.594 5.062 14.266 1 80.31 85 GLN A C 1
ATOM 666 O O . GLN A 1 85 ? 14.414 4.816 14.008 1 80.31 85 GLN A O 1
ATOM 671 N N . ILE A 1 86 ? 16.469 4.176 14.391 1 79.88 86 ILE A N 1
ATOM 672 C CA . ILE A 1 86 ? 16.125 2.766 14.258 1 79.88 86 ILE A CA 1
ATOM 673 C C . ILE A 1 86 ? 15.148 2.365 15.359 1 79.88 86 ILE A C 1
ATOM 675 O O . ILE A 1 86 ? 14.18 1.649 15.109 1 79.88 86 ILE A O 1
ATOM 679 N N . SER A 1 87 ? 15.367 2.881 16.469 1 80.81 87 SER A N 1
ATOM 680 C CA . SER A 1 87 ? 14.531 2.564 17.625 1 80.81 87 SER A CA 1
ATOM 681 C C . SER A 1 87 ? 13.141 3.172 17.484 1 80.81 87 SER A C 1
ATOM 683 O O . SER A 1 87 ? 12.203 2.746 18.156 1 80.81 87 SER A O 1
ATOM 685 N N . ARG A 1 88 ? 13.062 4.047 16.672 1 80.88 88 ARG A N 1
ATOM 686 C CA . ARG A 1 88 ? 11.766 4.664 16.422 1 80.88 88 ARG A CA 1
ATOM 687 C C . ARG A 1 88 ? 11.062 4.004 15.242 1 80.88 88 ARG A C 1
ATOM 689 O O . ARG A 1 88 ? 9.891 3.648 15.328 1 80.88 88 ARG A O 1
ATOM 696 N N . VAL A 1 89 ? 11.781 3.75 14.266 1 82.69 89 VAL A N 1
ATOM 697 C CA . VAL A 1 89 ? 11.234 3.227 13.023 1 82.69 89 VAL A CA 1
ATOM 698 C C . VAL A 1 89 ? 10.742 1.796 13.227 1 82.69 89 VAL A C 1
ATOM 700 O O . VAL A 1 89 ? 9.648 1.439 12.797 1 82.69 89 VAL A O 1
ATOM 703 N N . GLY A 1 90 ? 11.547 1.011 13.922 1 80.88 90 GLY A N 1
ATOM 704 C CA . GLY A 1 90 ? 11.266 -0.405 14.102 1 80.88 90 GLY A CA 1
ATOM 705 C C . GLY A 1 90 ? 9.977 -0.668 14.852 1 80.88 90 GLY A C 1
ATOM 706 O O . GLY A 1 90 ? 9.016 -1.188 14.289 1 80.88 90 GLY A O 1
ATOM 707 N N . PRO A 1 91 ? 9.875 -0.202 16.016 1 79.38 91 PRO A N 1
ATOM 708 C CA . PRO A 1 91 ? 8.68 -0.489 16.828 1 79.38 91 PRO A CA 1
ATOM 709 C C . PRO A 1 91 ? 7.426 0.192 16.281 1 79.38 91 PRO A C 1
ATOM 711 O O . PRO A 1 91 ? 6.328 -0.365 16.375 1 79.38 91 PRO A O 1
ATOM 714 N N . ASP A 1 92 ? 7.605 1.311 15.727 1 83.31 92 ASP A N 1
ATOM 715 C CA . ASP A 1 92 ? 6.465 2.055 15.203 1 83.31 92 ASP A CA 1
ATOM 716 C C . ASP A 1 92 ? 5.836 1.33 14.016 1 83.31 92 ASP A C 1
ATOM 718 O O . ASP A 1 92 ? 4.629 1.433 13.781 1 83.31 92 ASP A O 1
ATOM 722 N N . THR A 1 93 ? 6.668 0.605 13.273 1 90.81 93 THR A N 1
ATOM 723 C CA . THR A 1 93 ? 6.172 -0.041 12.062 1 90.81 93 THR A CA 1
ATOM 724 C C . THR A 1 93 ? 5.906 -1.522 12.312 1 90.81 93 THR A C 1
ATOM 726 O O . THR A 1 93 ? 5.137 -2.152 11.578 1 90.81 93 THR A O 1
ATOM 729 N N . LEU A 1 94 ? 6.48 -2.076 13.328 1 93.31 94 LEU A N 1
ATOM 730 C CA . LEU A 1 94 ? 6.457 -3.516 13.562 1 93.31 94 LEU A CA 1
ATOM 731 C C . LEU A 1 94 ? 5.027 -4.008 13.773 1 93.31 94 LEU A C 1
ATOM 733 O O . LEU A 1 94 ? 4.594 -4.957 13.125 1 93.31 94 LEU A O 1
ATOM 737 N N . GLY A 1 95 ? 4.34 -3.395 14.711 1 94.12 95 GLY A N 1
ATOM 738 C CA . GLY A 1 95 ? 2.979 -3.818 15 1 94.12 95 GLY A CA 1
ATOM 739 C C . GLY A 1 95 ? 2.072 -3.781 13.781 1 94.12 95 GLY A C 1
ATOM 740 O O . GLY A 1 95 ? 1.358 -4.75 13.508 1 94.12 95 GLY A O 1
ATOM 741 N N . VAL A 1 96 ? 2.09 -2.701 13.039 1 94.38 96 VAL A N 1
ATOM 742 C CA . VAL A 1 96 ? 1.234 -2.516 11.875 1 94.38 96 VAL A CA 1
ATOM 743 C C . VAL A 1 96 ? 1.635 -3.502 10.773 1 94.38 96 VAL A C 1
ATOM 745 O O . VAL A 1 96 ? 0.775 -4.094 10.117 1 94.38 96 VAL A O 1
ATOM 748 N N . SER A 1 97 ? 2.918 -3.717 10.602 1 96.56 97 SER A N 1
ATOM 749 C CA . SER A 1 97 ? 3.408 -4.629 9.57 1 96.56 97 SER A CA 1
ATOM 750 C C . SER A 1 97 ? 3.037 -6.07 9.891 1 96.56 97 SER A C 1
ATOM 752 O O . SER A 1 97 ? 2.672 -6.836 8.992 1 96.56 97 SER A O 1
ATOM 754 N N . MET A 1 98 ? 3.186 -6.406 11.125 1 96.5 98 MET A N 1
ATOM 755 C CA . MET A 1 98 ? 2.836 -7.77 11.523 1 96.5 98 MET A CA 1
ATOM 756 C C . MET A 1 98 ? 1.346 -8.031 11.32 1 96.5 98 MET A C 1
ATOM 758 O O . MET A 1 98 ? 0.957 -9.086 10.82 1 96.5 98 MET A O 1
ATOM 762 N N . LEU A 1 99 ? 0.586 -7.113 11.695 1 96.62 99 LEU A N 1
ATOM 763 C CA . LEU A 1 99 ? -0.859 -7.254 11.555 1 96.62 99 LEU A CA 1
ATOM 764 C C . LEU A 1 99 ? -1.262 -7.332 10.086 1 96.62 99 LEU A C 1
ATOM 766 O O . LEU A 1 99 ? -2.037 -8.211 9.703 1 96.62 99 LEU A O 1
ATOM 770 N N . THR A 1 100 ? -0.763 -6.445 9.336 1 96.94 100 THR A N 1
ATOM 771 C CA . THR A 1 100 ? -1.084 -6.402 7.914 1 96.94 100 THR A CA 1
ATOM 772 C C . THR A 1 100 ? -0.613 -7.676 7.215 1 96.94 100 THR A C 1
ATOM 774 O O . THR A 1 100 ? -1.332 -8.242 6.391 1 96.94 100 THR A O 1
ATOM 777 N N . SER A 1 101 ? 0.555 -8.117 7.594 1 97.69 101 SER A N 1
ATOM 778 C CA . SER A 1 101 ? 1.094 -9.32 6.973 1 97.69 101 SER A CA 1
ATOM 779 C C . SER A 1 101 ? 0.269 -10.547 7.344 1 97.69 101 SER A C 1
ATOM 781 O O . SER A 1 101 ? 0.13 -11.477 6.543 1 97.69 101 SER A O 1
ATOM 783 N N . SER A 1 102 ? -0.192 -10.586 8.539 1 97.88 102 SER A N 1
ATOM 784 C CA . SER A 1 102 ? -1.03 -11.703 8.953 1 97.88 102 SER A CA 1
ATOM 785 C C . SER A 1 102 ? -2.309 -11.773 8.125 1 97.88 102 SER A C 1
ATOM 787 O O . SER A 1 102 ? -2.688 -12.852 7.648 1 97.88 102 SER A O 1
ATOM 789 N N . PHE A 1 103 ? -2.916 -10.688 7.883 1 97.75 103 PHE A N 1
ATOM 790 C CA . PHE A 1 103 ? -4.164 -10.688 7.129 1 97.75 103 PHE A CA 1
ATOM 791 C C . PHE A 1 103 ? -3.904 -10.93 5.648 1 97.75 103 PHE A C 1
ATOM 793 O O . PHE A 1 103 ? -4.699 -11.594 4.977 1 97.75 103 PHE A O 1
ATOM 800 N N . VAL A 1 104 ? -2.836 -10.367 5.156 1 96.94 104 VAL A N 1
ATOM 801 C CA . VAL A 1 104 ? -2.471 -10.625 3.77 1 96.94 104 VAL A CA 1
ATOM 802 C C . VAL A 1 104 ? -2.199 -12.117 3.572 1 96.94 104 VAL A C 1
ATOM 804 O O . VAL A 1 104 ? -2.635 -12.711 2.582 1 96.94 104 VAL A O 1
ATOM 807 N N . GLY A 1 105 ? -1.45 -12.672 4.562 1 97.19 105 GLY A N 1
ATOM 808 C CA . GLY A 1 105 ? -1.195 -14.109 4.504 1 97.19 105 GLY A CA 1
ATOM 809 C C . GLY A 1 105 ? -2.465 -14.938 4.504 1 97.19 105 GLY A C 1
ATOM 810 O O . GLY A 1 105 ? -2.59 -15.891 3.73 1 97.19 105 GLY A O 1
ATOM 811 N N . MET A 1 106 ? -3.385 -14.602 5.293 1 97.19 106 MET A N 1
ATOM 812 C CA . MET A 1 106 ? -4.637 -15.344 5.391 1 97.19 106 MET A CA 1
ATOM 813 C C . MET A 1 106 ? -5.453 -15.203 4.109 1 97.19 106 MET A C 1
ATOM 815 O O . MET A 1 106 ? -6.051 -16.172 3.643 1 97.19 106 MET A O 1
ATOM 819 N N . VAL A 1 107 ? -5.473 -14.023 3.559 1 96.38 107 VAL A N 1
ATOM 820 C CA . VAL A 1 107 ? -6.246 -13.781 2.344 1 96.38 107 VAL A CA 1
ATOM 821 C C . VAL A 1 107 ? -5.676 -14.609 1.195 1 96.38 107 VAL A C 1
ATOM 823 O O . VAL A 1 107 ? -6.43 -15.227 0.435 1 96.38 107 VAL A O 1
ATOM 826 N N . PHE A 1 108 ? -4.367 -14.656 1.071 1 96 108 PHE A N 1
ATOM 827 C CA . PHE A 1 108 ? -3.754 -15.43 -0.003 1 96 108 PHE A CA 1
ATOM 828 C C . PHE A 1 108 ? -3.896 -16.922 0.258 1 96 108 PHE A C 1
ATOM 830 O O . PHE A 1 108 ? -3.961 -17.719 -0.681 1 96 108 PHE A O 1
ATOM 837 N N . THR A 1 109 ? -3.949 -17.25 1.531 1 96 109 THR A N 1
ATOM 838 C CA . THR A 1 109 ? -4.211 -18.641 1.857 1 96 109 THR A CA 1
ATOM 839 C C . THR A 1 109 ? -5.594 -19.062 1.375 1 96 109 THR A C 1
ATOM 841 O O . THR A 1 109 ? -5.766 -20.156 0.823 1 96 109 THR A O 1
ATOM 844 N N . ILE A 1 110 ? -6.59 -18.266 1.563 1 94.38 110 ILE A N 1
ATOM 845 C CA . ILE A 1 110 ? -7.945 -18.531 1.094 1 94.38 110 ILE A CA 1
ATOM 846 C C . ILE A 1 110 ? -7.938 -18.734 -0.42 1 94.38 110 ILE A C 1
ATOM 848 O O . ILE A 1 110 ? -8.508 -19.688 -0.929 1 94.38 110 ILE A O 1
ATOM 852 N N . GLN A 1 111 ? -7.211 -17.891 -1.117 1 92 111 GLN A N 1
ATOM 853 C CA . GLN A 1 111 ? -7.188 -17.938 -2.574 1 92 111 GLN A CA 1
ATOM 854 C C . GLN A 1 111 ? -6.438 -19.172 -3.076 1 92 111 GLN A C 1
ATOM 856 O O . GLN A 1 111 ? -6.875 -19.828 -4.02 1 92 111 GLN A O 1
ATOM 861 N N . PHE A 1 112 ? -5.32 -19.469 -2.459 1 92.06 112 PHE A N 1
ATOM 862 C CA . PHE A 1 112 ? -4.512 -20.594 -2.91 1 92.06 112 PHE A CA 1
ATOM 863 C C . PHE A 1 112 ? -5.188 -21.922 -2.572 1 92.06 112 PHE A C 1
ATOM 865 O O . PHE A 1 112 ? -5.188 -22.844 -3.385 1 92.06 112 PHE A O 1
ATOM 872 N N . CYS A 1 113 ? -5.809 -22.016 -1.417 1 92.12 113 CYS A N 1
ATOM 873 C CA . CYS A 1 113 ? -6.5 -23.25 -1.034 1 92.12 113 CYS A CA 1
ATOM 874 C C . CYS A 1 113 ? -7.723 -23.484 -1.91 1 92.12 113 CYS A C 1
ATOM 876 O O . CYS A 1 113 ? -7.996 -24.609 -2.311 1 92.12 113 CYS A O 1
ATOM 878 N N . LYS A 1 114 ? -8.398 -22.469 -2.219 1 89.69 114 LYS A N 1
ATOM 879 C CA . LYS A 1 114 ? -9.586 -22.578 -3.053 1 89.69 114 LYS A CA 1
ATOM 880 C C . LYS A 1 114 ? -9.227 -23.031 -4.465 1 89.69 114 LYS A C 1
ATOM 882 O O . LYS A 1 114 ? -9.914 -23.859 -5.055 1 89.69 114 LYS A O 1
ATOM 887 N N . GLU A 1 115 ? -8.156 -22.547 -5 1 86.25 115 GLU A N 1
ATOM 888 C CA . GLU A 1 115 ? -7.82 -22.797 -6.398 1 86.25 115 GLU A CA 1
ATOM 889 C C . GLU A 1 115 ? -7.051 -24.109 -6.559 1 86.25 115 GLU A C 1
ATOM 891 O O . GLU A 1 115 ? -7.289 -24.859 -7.508 1 86.25 115 GLU A O 1
ATOM 896 N N . PHE A 1 116 ? -6.234 -24.453 -5.617 1 89.38 116 PHE A N 1
ATOM 897 C CA . PHE A 1 116 ? -5.332 -25.594 -5.824 1 89.38 116 PHE A CA 1
ATOM 898 C C . PHE A 1 116 ? -5.887 -26.844 -5.172 1 89.38 116 PHE A C 1
ATOM 900 O O . PHE A 1 116 ? -5.512 -27.969 -5.543 1 89.38 116 PHE A O 1
ATOM 907 N N . SER A 1 117 ? -6.746 -26.641 -4.207 1 86.94 117 SER A N 1
ATOM 908 C CA . SER A 1 117 ? -7.398 -27.812 -3.643 1 86.94 117 SER A CA 1
ATOM 909 C C . SER A 1 117 ? -8.359 -28.438 -4.641 1 86.94 117 SER A C 1
ATOM 911 O O . SER A 1 117 ? -8.539 -29.672 -4.656 1 86.94 117 SER A O 1
ATOM 913 N N . LYS A 1 118 ? -8.93 -27.641 -5.484 1 85.19 118 LYS A N 1
ATOM 914 C CA . LYS A 1 118 ? -9.875 -28.109 -6.492 1 85.19 118 LYS A CA 1
ATOM 915 C C . LYS A 1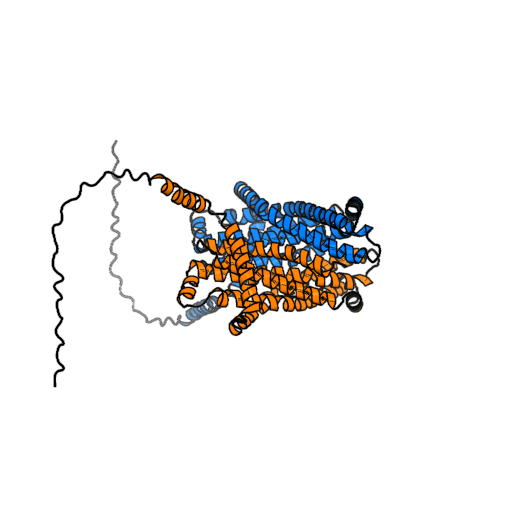 118 ? -9.195 -29.047 -7.496 1 85.19 118 LYS A C 1
ATOM 917 O O . LYS A 1 118 ? -9.828 -29.953 -8.039 1 85.19 118 LYS A O 1
ATOM 922 N N . VAL A 1 119 ? -7.93 -28.828 -7.668 1 85.81 119 VAL A N 1
ATOM 923 C CA . VAL A 1 119 ? -7.223 -29.641 -8.656 1 85.81 119 VAL A CA 1
ATOM 924 C C . VAL A 1 119 ? -6.305 -30.625 -7.949 1 85.81 119 VAL A C 1
ATOM 926 O O . VAL A 1 119 ? -5.426 -31.234 -8.578 1 85.81 119 VAL A O 1
ATOM 929 N N . GLY A 1 120 ? -6.414 -30.734 -6.66 1 86.25 120 GLY A N 1
ATOM 930 C CA . GLY A 1 120 ? -5.711 -31.75 -5.898 1 86.25 120 GLY A CA 1
ATOM 931 C C . GLY A 1 120 ? -4.262 -31.391 -5.625 1 86.25 120 GLY A C 1
ATOM 932 O O . GLY A 1 120 ? -3.449 -32.281 -5.328 1 86.25 120 GLY A O 1
ATOM 933 N N . LEU A 1 121 ? -3.916 -30.188 -5.75 1 86.69 121 LEU A N 1
ATOM 934 C CA . LEU A 1 121 ? -2.533 -29.766 -5.562 1 86.69 121 LEU A CA 1
ATOM 935 C C . LEU A 1 121 ? -2.348 -29.094 -4.203 1 86.69 121 LEU A C 1
ATOM 937 O O . LEU A 1 121 ? -1.787 -28 -4.113 1 86.69 121 LEU A O 1
ATOM 941 N N . THR A 1 122 ? -2.773 -29.797 -3.172 1 90.44 122 THR A N 1
ATOM 942 C CA . THR A 1 122 ? -2.713 -29.219 -1.828 1 90.44 122 THR A CA 1
ATOM 943 C C . THR A 1 122 ? -1.281 -29.234 -1.3 1 90.44 122 THR A C 1
ATOM 945 O O . THR A 1 122 ? -0.912 -28.406 -0.465 1 90.44 122 THR A O 1
ATOM 948 N N . ARG A 1 123 ? -0.487 -30.078 -1.911 1 90.88 123 ARG A N 1
ATOM 949 C CA . ARG A 1 123 ? 0.865 -30.281 -1.403 1 90.88 123 ARG A CA 1
ATOM 950 C C . ARG A 1 123 ? 1.798 -29.156 -1.847 1 90.88 123 ARG A C 1
ATOM 952 O O . ARG A 1 123 ? 2.906 -29.031 -1.323 1 90.88 123 ARG A O 1
ATOM 959 N N . VAL A 1 124 ? 1.397 -28.359 -2.764 1 92.06 124 VAL A N 1
ATOM 960 C CA . VAL A 1 124 ? 2.289 -27.328 -3.27 1 92.06 124 VAL A CA 1
ATOM 961 C C . VAL A 1 124 ? 1.884 -25.969 -2.695 1 92.06 124 VAL A C 1
ATOM 963 O O . VAL A 1 124 ? 2.576 -24.969 -2.898 1 92.06 124 VAL A O 1
ATOM 966 N N . ILE A 1 125 ? 0.833 -25.953 -1.938 1 94.12 125 ILE A N 1
ATOM 967 C CA . ILE A 1 125 ? 0.249 -24.703 -1.47 1 94.12 125 ILE A CA 1
ATOM 968 C C . ILE A 1 125 ? 1.244 -23.969 -0.567 1 94.12 125 ILE A C 1
ATOM 970 O O . ILE A 1 125 ? 1.46 -22.766 -0.716 1 94.12 125 ILE A O 1
ATOM 974 N N . GLY A 1 126 ? 1.866 -24.719 0.349 1 95.44 126 GLY A N 1
ATOM 975 C CA . GLY A 1 126 ? 2.838 -24.094 1.24 1 95.44 126 GLY A CA 1
ATOM 976 C C . GLY A 1 126 ? 4.008 -23.469 0.505 1 95.44 126 GLY A C 1
ATOM 977 O O . GLY A 1 126 ? 4.461 -22.391 0.861 1 95.44 126 GLY A O 1
ATOM 978 N N . GLY A 1 127 ? 4.496 -24.188 -0.496 1 95.19 127 GLY A N 1
ATOM 979 C CA . GLY A 1 127 ? 5.594 -23.672 -1.301 1 95.19 127 GLY A CA 1
ATOM 980 C C . GLY A 1 127 ? 5.223 -22.422 -2.094 1 95.19 127 GLY A C 1
ATOM 981 O O . GLY A 1 127 ? 5.988 -21.469 -2.145 1 95.19 127 GLY A O 1
ATOM 982 N N . LEU A 1 128 ? 4.047 -22.484 -2.666 1 93.5 128 LEU A N 1
ATOM 983 C CA . LEU A 1 128 ? 3.584 -21.344 -3.463 1 93.5 128 LEU A CA 1
ATOM 984 C C . LEU A 1 128 ? 3.383 -20.109 -2.59 1 93.5 128 LEU A C 1
ATOM 986 O O . LEU A 1 128 ? 3.719 -19 -2.996 1 93.5 128 LEU A O 1
ATOM 990 N N . LEU A 1 129 ? 2.855 -20.297 -1.422 1 96.19 129 LEU A N 1
ATOM 991 C CA . LEU A 1 129 ? 2.689 -19.203 -0.473 1 96.19 129 LEU A CA 1
ATOM 992 C C . LEU A 1 129 ? 4.043 -18.641 -0.051 1 96.19 129 LEU A C 1
ATOM 994 O O . LEU A 1 129 ? 4.238 -17.422 -0.047 1 96.19 129 LEU A O 1
ATOM 998 N N . GLY A 1 130 ? 4.922 -19.516 0.277 1 96.69 130 GLY A N 1
ATOM 999 C CA . GLY A 1 130 ? 6.254 -19.078 0.673 1 96.69 130 GLY A CA 1
ATOM 1000 C C . GLY A 1 130 ? 6.949 -18.25 -0.39 1 96.69 130 GLY A C 1
ATOM 1001 O O . GLY A 1 130 ? 7.531 -17.203 -0.087 1 96.69 130 GLY A O 1
ATOM 1002 N N . LEU A 1 131 ? 6.859 -18.688 -1.612 1 95.12 131 LEU A N 1
ATOM 1003 C CA . LEU A 1 131 ? 7.492 -17.984 -2.725 1 95.12 131 LEU A CA 1
ATOM 1004 C C . LEU A 1 131 ? 6.836 -16.641 -2.957 1 95.12 131 LEU A C 1
ATOM 1006 O O . LEU A 1 131 ? 7.527 -15.633 -3.135 1 95.12 131 LEU A O 1
ATOM 1010 N N . ALA A 1 132 ? 5.523 -16.641 -2.941 1 95.12 132 ALA A N 1
ATOM 1011 C CA . ALA A 1 132 ? 4.793 -15.391 -3.148 1 95.12 132 ALA A CA 1
ATOM 1012 C C . ALA A 1 132 ? 5.125 -14.375 -2.062 1 95.12 132 ALA A C 1
ATOM 1014 O O . ALA A 1 132 ? 5.32 -13.188 -2.35 1 95.12 132 ALA A O 1
ATOM 1015 N N . PHE A 1 133 ? 5.238 -14.82 -0.825 1 97.38 133 PHE A N 1
ATOM 1016 C CA . PHE A 1 133 ? 5.504 -13.938 0.307 1 97.38 133 PHE A CA 1
ATOM 1017 C C . PHE A 1 133 ? 6.922 -13.391 0.248 1 97.38 133 PHE A C 1
ATOM 1019 O O . PHE A 1 133 ? 7.129 -12.172 0.322 1 97.38 133 PHE A O 1
ATOM 1026 N N . THR A 1 134 ? 7.828 -14.227 0.027 1 96.62 134 THR A N 1
ATOM 1027 C CA . THR A 1 134 ? 9.227 -13.828 0.134 1 96.62 134 THR A CA 1
ATOM 1028 C C . THR A 1 134 ? 9.648 -12.992 -1.075 1 96.62 134 THR A C 1
ATOM 1030 O O . THR A 1 134 ? 10.375 -12.008 -0.936 1 96.62 134 THR A O 1
ATOM 1033 N N . ARG A 1 135 ? 9.156 -13.305 -2.217 1 94.94 135 ARG A N 1
ATOM 1034 C CA . ARG A 1 135 ? 9.664 -12.672 -3.43 1 94.94 135 ARG A CA 1
ATOM 1035 C C . ARG A 1 135 ? 8.953 -11.352 -3.701 1 94.94 135 ARG A C 1
ATOM 1037 O O . ARG A 1 135 ? 9.523 -10.453 -4.312 1 94.94 135 ARG A O 1
ATOM 1044 N N . GLU A 1 136 ? 7.723 -11.242 -3.201 1 95 136 GLU A N 1
ATOM 1045 C CA . GLU A 1 136 ? 7 -10.055 -3.646 1 95 136 GLU A CA 1
ATOM 1046 C C . GLU A 1 136 ? 6.168 -9.453 -2.516 1 95 136 GLU A C 1
ATOM 1048 O O . GLU A 1 136 ? 6.359 -8.297 -2.141 1 95 136 GLU A O 1
ATOM 1053 N N . LEU A 1 137 ? 5.328 -10.219 -1.845 1 96.81 137 LEU A N 1
ATOM 1054 C CA . LEU A 1 137 ? 4.258 -9.672 -1.021 1 96.81 137 LEU A CA 1
ATOM 1055 C C . LEU A 1 137 ? 4.812 -9.07 0.267 1 96.81 137 LEU A C 1
ATOM 1057 O O . LEU A 1 137 ? 4.531 -7.914 0.591 1 96.81 137 LEU A O 1
ATOM 1061 N N . THR A 1 138 ? 5.625 -9.82 0.956 1 97.81 138 THR A N 1
ATOM 1062 C CA . THR A 1 138 ? 6.043 -9.406 2.289 1 97.81 138 THR A CA 1
ATOM 1063 C C . THR A 1 138 ? 6.883 -8.133 2.219 1 97.81 138 THR A C 1
ATOM 1065 O O . THR A 1 138 ? 6.586 -7.148 2.898 1 97.81 138 THR A O 1
ATOM 1068 N N . PRO A 1 139 ? 7.957 -8.109 1.396 1 97.94 139 PRO A N 1
ATOM 1069 C CA . PRO A 1 139 ? 8.758 -6.883 1.369 1 97.94 139 PRO A CA 1
ATOM 1070 C C . PRO A 1 139 ? 7.961 -5.672 0.886 1 97.94 139 PRO A C 1
ATOM 1072 O O . PRO A 1 139 ? 8.18 -4.555 1.365 1 97.94 139 PRO A O 1
ATOM 1075 N N . VAL A 1 140 ? 7.082 -5.871 -0.012 1 98 140 VAL A N 1
ATOM 1076 C CA . VAL A 1 140 ? 6.293 -4.773 -0.564 1 98 140 VAL A CA 1
ATOM 1077 C C . VAL A 1 140 ? 5.316 -4.258 0.488 1 98 140 VAL A C 1
ATOM 1079 O O . VAL A 1 140 ? 5.164 -3.047 0.665 1 98 140 VAL A O 1
ATOM 1082 N N . ILE A 1 141 ? 4.688 -5.176 1.191 1 97.44 141 ILE A N 1
ATOM 1083 C CA . ILE A 1 141 ? 3.742 -4.773 2.227 1 97.44 141 ILE A CA 1
ATOM 1084 C C . ILE A 1 141 ? 4.473 -4.004 3.324 1 97.44 141 ILE A C 1
ATOM 1086 O O . ILE A 1 141 ? 3.984 -2.975 3.799 1 97.44 141 ILE A O 1
ATOM 1090 N N . CYS A 1 142 ? 5.57 -4.48 3.729 1 97.75 142 CYS A N 1
ATOM 1091 C CA . CYS A 1 142 ? 6.359 -3.795 4.746 1 97.75 142 CYS A CA 1
ATOM 1092 C C . CYS A 1 142 ? 6.789 -2.412 4.266 1 97.75 142 CYS A C 1
ATOM 1094 O O . CYS A 1 142 ? 6.805 -1.457 5.043 1 97.75 142 CYS A O 1
ATOM 1096 N N . ALA A 1 143 ? 7.133 -2.348 3.027 1 98.31 143 ALA A N 1
ATOM 1097 C CA . ALA A 1 143 ? 7.539 -1.066 2.453 1 98.31 143 ALA A CA 1
ATOM 1098 C C . ALA A 1 143 ? 6.379 -0.078 2.438 1 98.31 143 ALA A C 1
ATOM 1100 O O . ALA A 1 143 ? 6.559 1.106 2.73 1 98.31 143 ALA A O 1
ATOM 1101 N N . ILE A 1 144 ? 5.238 -0.591 2.094 1 97.44 144 ILE A N 1
ATOM 1102 C CA . ILE A 1 144 ? 4.051 0.258 2.037 1 97.44 144 ILE A CA 1
ATOM 1103 C C . ILE A 1 144 ? 3.727 0.782 3.436 1 97.44 144 ILE A C 1
ATOM 1105 O O . ILE A 1 144 ? 3.443 1.97 3.607 1 97.44 144 ILE A O 1
ATOM 1109 N N . VAL A 1 145 ? 3.826 -0.066 4.387 1 96.62 145 VAL A N 1
ATOM 1110 C CA . VAL A 1 145 ? 3.559 0.322 5.766 1 96.62 145 VAL A CA 1
ATOM 1111 C C . VAL A 1 145 ? 4.613 1.323 6.234 1 96.62 145 VAL A C 1
ATOM 1113 O O . VAL A 1 145 ? 4.289 2.311 6.898 1 96.62 145 VAL A O 1
ATOM 1116 N N . LEU A 1 146 ? 5.816 1.066 5.871 1 97.06 146 LEU A N 1
ATOM 1117 C CA . LEU A 1 146 ? 6.891 1.982 6.234 1 97.06 146 LEU A CA 1
ATOM 1118 C C . LEU A 1 146 ? 6.668 3.355 5.609 1 97.06 146 LEU A C 1
ATOM 1120 O O . LEU A 1 146 ? 6.891 4.379 6.258 1 97.06 146 LEU A O 1
ATOM 1124 N N . ALA A 1 147 ? 6.281 3.387 4.379 1 96.94 147 ALA A N 1
ATOM 1125 C CA . ALA A 1 147 ? 6.012 4.645 3.686 1 96.94 147 ALA A CA 1
ATOM 1126 C C . ALA A 1 147 ? 4.895 5.422 4.375 1 96.94 147 ALA A C 1
ATOM 1128 O O . ALA A 1 147 ? 4.973 6.645 4.516 1 96.94 147 ALA A O 1
ATOM 1129 N N . GLY A 1 148 ? 3.916 4.723 4.82 1 94.12 148 GLY A N 1
ATOM 1130 C CA . GLY A 1 148 ? 2.77 5.355 5.453 1 94.12 148 GLY A CA 1
ATOM 1131 C C . GLY A 1 148 ? 3.035 5.781 6.883 1 94.12 148 GLY A C 1
ATOM 1132 O O . GLY A 1 148 ? 2.551 6.828 7.324 1 94.12 148 GLY A O 1
ATOM 1133 N N . ARG A 1 149 ? 3.768 5.023 7.535 1 92.62 149 ARG A N 1
ATOM 1134 C CA . ARG A 1 149 ? 3.947 5.277 8.961 1 92.62 149 ARG A CA 1
ATOM 1135 C C . ARG A 1 149 ? 5.188 6.125 9.219 1 92.62 149 ARG A C 1
ATOM 1137 O O . ARG A 1 149 ? 5.102 7.188 9.836 1 92.62 149 ARG A O 1
ATOM 1144 N N . VAL A 1 150 ? 6.238 5.715 8.758 1 93.88 150 VAL A N 1
ATOM 1145 C CA . VAL A 1 150 ? 7.512 6.367 9.047 1 93.88 150 VAL A CA 1
ATOM 1146 C C . VAL A 1 150 ? 7.801 7.43 7.988 1 93.88 150 VAL A C 1
ATOM 1148 O O . VAL A 1 150 ? 8.211 8.547 8.312 1 93.88 150 VAL A O 1
ATOM 1151 N N . GLY A 1 151 ? 7.637 7.066 6.742 1 94.44 151 GLY A N 1
ATOM 1152 C CA . GLY A 1 151 ? 7.863 8.031 5.684 1 94.44 151 GLY A CA 1
ATOM 1153 C C . GLY A 1 151 ? 7.031 9.289 5.832 1 94.44 151 GLY A C 1
ATOM 1154 O O . GLY A 1 151 ? 7.547 10.406 5.723 1 94.44 151 GLY A O 1
ATOM 1155 N N . SER A 1 152 ? 5.797 9.078 6.086 1 93.19 152 SER A N 1
ATOM 1156 C CA . SER A 1 152 ? 4.895 10.211 6.27 1 93.19 152 SER A CA 1
ATOM 1157 C C . SER A 1 152 ? 5.289 11.039 7.488 1 93.19 152 SER A C 1
ATOM 1159 O O . SER A 1 152 ? 5.246 12.273 7.445 1 93.19 152 SER A O 1
ATOM 1161 N N . ALA A 1 153 ? 5.66 10.422 8.547 1 91.62 153 ALA A N 1
ATOM 1162 C CA . ALA A 1 153 ? 6.066 11.102 9.773 1 91.62 153 ALA A CA 1
ATOM 1163 C C . ALA A 1 153 ? 7.332 11.922 9.555 1 91.62 153 ALA A C 1
ATOM 1165 O O . ALA A 1 153 ? 7.453 13.039 10.07 1 91.62 153 ALA A O 1
ATOM 1166 N N . VAL A 1 154 ? 8.219 11.375 8.852 1 92.88 154 VAL A N 1
ATOM 1167 C CA . VAL A 1 154 ? 9.469 12.062 8.547 1 92.88 154 VAL A CA 1
ATOM 1168 C C . VAL A 1 154 ? 9.188 13.297 7.695 1 92.88 154 VAL A C 1
ATOM 1170 O O . VAL A 1 154 ? 9.719 14.375 7.961 1 92.88 154 VAL A O 1
ATOM 1173 N N . ALA A 1 155 ? 8.352 13.156 6.711 1 93.88 155 ALA A N 1
ATOM 1174 C CA . ALA A 1 155 ? 7.988 14.281 5.855 1 93.88 155 ALA A CA 1
ATOM 1175 C C . ALA A 1 155 ? 7.289 15.375 6.66 1 93.88 155 ALA A C 1
ATOM 1177 O O . ALA A 1 155 ? 7.547 16.562 6.461 1 93.88 155 ALA A O 1
ATOM 1178 N N . ALA A 1 156 ? 6.453 14.977 7.551 1 91.31 156 ALA A N 1
ATOM 1179 C CA . ALA A 1 156 ? 5.73 15.922 8.391 1 91.31 156 ALA A CA 1
ATOM 1180 C C . ALA A 1 156 ? 6.68 16.656 9.328 1 91.31 156 ALA A C 1
ATOM 1182 O O . ALA A 1 156 ? 6.562 17.875 9.516 1 91.31 156 ALA A O 1
ATOM 1183 N N . GLU A 1 157 ? 7.527 15.945 9.953 1 90.69 157 GLU A N 1
ATOM 1184 C CA . GLU A 1 157 ? 8.477 16.516 10.898 1 90.69 157 GLU A CA 1
ATOM 1185 C C . GLU A 1 157 ? 9.422 17.5 10.203 1 90.69 157 GLU A C 1
ATOM 1187 O O . GLU A 1 157 ? 9.602 18.625 10.672 1 90.69 157 GLU A O 1
ATOM 1192 N N . LEU A 1 158 ? 10.047 17.078 9.164 1 91.5 158 LEU A N 1
ATOM 1193 C CA . LEU A 1 158 ? 10.969 17.938 8.43 1 91.5 158 LEU A CA 1
ATOM 1194 C C . LEU A 1 158 ? 10.234 19.094 7.785 1 91.5 158 LEU A C 1
ATOM 1196 O O . LEU A 1 158 ? 10.773 20.203 7.688 1 91.5 158 LEU A O 1
ATOM 1200 N N . GLY A 1 159 ? 9.039 18.812 7.316 1 91.25 159 GLY A N 1
ATOM 1201 C CA . GLY A 1 159 ? 8.219 19.891 6.785 1 91.25 159 GLY A CA 1
ATOM 1202 C C . GLY A 1 159 ? 7.895 20.953 7.816 1 91.25 159 GLY A C 1
ATOM 1203 O O . GLY A 1 159 ? 7.969 22.156 7.523 1 91.25 159 GLY A O 1
ATOM 1204 N N . THR A 1 160 ? 7.516 20.531 9.016 1 88.81 160 THR A N 1
ATOM 1205 C CA . THR A 1 160 ? 7.227 21.453 10.102 1 88.81 160 THR A CA 1
ATOM 1206 C C . THR A 1 160 ? 8.469 22.266 10.469 1 88.81 160 THR A C 1
ATOM 1208 O O . THR A 1 160 ? 8.375 23.469 10.711 1 88.81 160 THR A O 1
ATOM 1211 N N . MET A 1 161 ? 9.609 21.609 10.5 1 89.06 161 MET A N 1
ATOM 1212 C CA . MET A 1 161 ? 10.867 22.281 10.797 1 89.06 161 MET A CA 1
ATOM 1213 C C . MET A 1 161 ? 11.188 23.312 9.719 1 89.06 161 MET A C 1
ATOM 1215 O O . MET A 1 161 ? 11.766 24.359 10.008 1 89.06 161 MET A O 1
ATOM 1219 N N . GLN A 1 162 ? 10.836 23.016 8.539 1 89.31 162 GLN A N 1
ATOM 1220 C CA . GLN A 1 162 ? 11.102 23.906 7.418 1 89.31 162 GLN A CA 1
ATOM 1221 C C . GLN A 1 162 ? 10.211 25.141 7.473 1 89.31 162 GLN A C 1
ATOM 1223 O O . GLN A 1 162 ? 10.68 26.266 7.273 1 89.31 162 GLN A O 1
ATOM 1228 N N . VAL A 1 163 ? 8.969 24.922 7.75 1 86.56 163 VAL A N 1
ATOM 1229 C CA . VAL A 1 163 ? 8.031 26.047 7.719 1 86.56 163 VAL A CA 1
ATOM 1230 C C . VAL A 1 163 ? 8.234 26.922 8.953 1 86.56 163 VAL A C 1
ATOM 1232 O O . VAL A 1 163 ? 7.906 28.109 8.938 1 86.56 163 VAL A O 1
ATOM 1235 N N . SER A 1 164 ? 8.758 26.344 10.047 1 85.25 164 SER A N 1
ATOM 1236 C CA . SER A 1 164 ? 9.055 27.109 11.25 1 85.25 164 SER A CA 1
ATOM 1237 C C . SER A 1 164 ? 10.469 27.672 11.211 1 85.25 164 SER A C 1
ATOM 1239 O O . SER A 1 164 ? 10.945 28.234 12.195 1 85.25 164 SER A O 1
ATOM 1241 N N . GLU A 1 165 ? 11.211 27.375 10.164 1 81 165 GLU A N 1
ATOM 1242 C CA . GLU A 1 165 ? 12.531 27.922 9.883 1 81 165 GLU A CA 1
ATOM 1243 C C . GLU A 1 165 ? 13.586 27.312 10.789 1 81 165 GLU A C 1
ATOM 1245 O O . GLU A 1 165 ? 14.633 27.906 11.031 1 81 165 GLU A O 1
ATOM 1250 N N . GLN A 1 166 ? 13.242 26.234 11.305 1 77.19 166 GLN A N 1
ATOM 1251 C CA . GLN A 1 166 ? 14.188 25.547 12.172 1 77.19 166 GLN A CA 1
ATOM 1252 C C . GLN A 1 166 ? 15.359 24.984 11.375 1 77.19 166 GLN A C 1
ATOM 1254 O O . GLN A 1 166 ? 16.469 24.875 11.883 1 77.19 166 GLN A O 1
ATOM 1259 N N . VAL A 1 167 ? 15.141 24.625 10.18 1 76.38 167 VAL A N 1
ATOM 1260 C CA . VAL A 1 167 ? 16.203 24.078 9.336 1 76.38 167 VAL A CA 1
ATOM 1261 C C . VAL A 1 167 ? 17.219 25.172 9.023 1 76.38 167 VAL A C 1
ATOM 1263 O O . VAL A 1 167 ? 18.422 24.922 9.031 1 76.38 167 VAL A O 1
ATOM 1266 N N . ASP A 1 168 ? 16.75 26.297 8.82 1 75.44 168 ASP A N 1
ATOM 1267 C CA . ASP A 1 168 ? 17.625 27.438 8.57 1 75.44 168 ASP A CA 1
ATOM 1268 C C . ASP A 1 168 ? 18.438 27.781 9.82 1 75.44 168 ASP A C 1
ATOM 1270 O O . ASP A 1 168 ? 19.609 28.188 9.711 1 75.44 168 ASP A O 1
ATOM 1274 N N . GLN A 1 169 ? 17.812 27.5 10.93 1 74.75 169 GLN A N 1
ATOM 1275 C CA . GLN A 1 169 ? 18.531 27.734 12.18 1 74.75 169 GLN A CA 1
ATOM 1276 C C . GLN A 1 169 ? 19.672 26.75 12.359 1 74.75 169 GLN A C 1
ATOM 1278 O O . GLN A 1 169 ? 20.75 27.109 12.844 1 74.75 169 GLN A O 1
ATOM 1283 N N . LEU A 1 170 ? 19.516 25.531 11.852 1 73.12 170 LEU A N 1
ATOM 1284 C CA . LEU A 1 170 ? 20.562 24.516 11.922 1 73.12 170 LEU A CA 1
ATOM 1285 C C . LEU A 1 170 ? 21.734 24.875 11 1 73.12 170 LEU A C 1
ATOM 1287 O O . LEU A 1 170 ? 22.891 24.672 11.359 1 73.12 170 LEU A O 1
ATOM 1291 N N . ARG A 1 171 ? 21.453 25.422 9.961 1 72.56 171 ARG A N 1
ATOM 1292 C CA . ARG A 1 171 ? 22.484 25.828 9.016 1 72.56 171 ARG A CA 1
ATOM 1293 C C . ARG A 1 171 ? 23.328 26.969 9.57 1 72.56 171 ARG A C 1
ATOM 1295 O O . ARG A 1 171 ? 24.547 27 9.367 1 72.56 171 ARG A O 1
ATOM 1302 N N . THR A 1 172 ? 22.688 27.75 10.266 1 77.38 172 THR A N 1
ATOM 1303 C CA . THR A 1 172 ? 23.406 28.906 10.82 1 77.38 172 THR A CA 1
ATOM 1304 C C . THR A 1 172 ? 24.328 28.469 11.961 1 77.38 172 THR A C 1
ATOM 1306 O O . THR A 1 172 ? 25.328 29.109 12.242 1 77.38 172 THR A O 1
ATOM 1309 N N . LEU A 1 173 ? 23.969 27.359 12.57 1 74.5 173 LEU A N 1
ATOM 1310 C CA . LEU A 1 173 ? 24.781 26.844 13.664 1 74.5 173 LEU A CA 1
ATOM 1311 C C . LEU A 1 173 ? 25.938 25.984 13.133 1 74.5 173 LEU A C 1
ATOM 1313 O O . LEU A 1 173 ? 26.75 25.484 13.906 1 74.5 173 LEU A O 1
ATOM 1317 N N . GLY A 1 174 ? 26.031 25.891 11.82 1 70.19 174 GLY A N 1
ATOM 1318 C CA . GLY A 1 174 ? 27.156 25.234 11.195 1 70.19 174 GLY A CA 1
ATOM 1319 C C . GLY A 1 174 ? 26.953 23.734 11.031 1 70.19 174 GLY A C 1
ATOM 1320 O O . GLY A 1 174 ? 27.891 23 10.711 1 70.19 174 GLY A O 1
ATOM 1321 N N . SER A 1 175 ? 25.828 23.375 11.43 1 69.56 175 SER A N 1
ATOM 1322 C CA . SER A 1 175 ? 25.562 21.953 11.258 1 69.56 175 SER A CA 1
ATOM 1323 C C . SER A 1 175 ? 24.891 21.672 9.914 1 69.56 175 SER A C 1
ATOM 1325 O O . SER A 1 175 ? 24.047 22.438 9.469 1 69.56 175 SER A O 1
ATOM 1327 N N . ASP A 1 176 ? 25.406 20.719 9.148 1 76.25 176 ASP A N 1
ATOM 1328 C CA . ASP A 1 176 ? 24.797 20.344 7.871 1 76.25 176 ASP A CA 1
ATOM 1329 C C . ASP A 1 176 ? 23.516 19.531 8.086 1 76.25 176 ASP A C 1
ATOM 1331 O O . ASP A 1 176 ? 23.562 18.422 8.609 1 76.25 176 ASP A O 1
ATOM 1335 N N . PRO A 1 177 ? 22.469 20.109 7.711 1 77.62 177 PRO A N 1
ATOM 1336 C CA . PRO A 1 177 ? 21.188 19.438 7.938 1 77.62 177 PRO A CA 1
ATOM 1337 C C .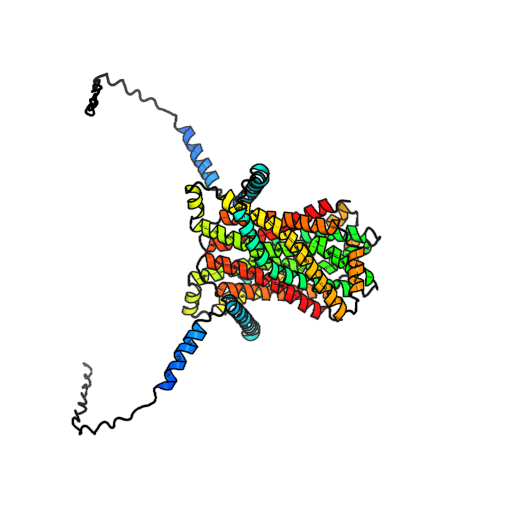 PRO A 1 177 ? 21.094 18.078 7.262 1 77.62 177 PRO A C 1
ATOM 1339 O O . PRO A 1 177 ? 20.391 17.188 7.742 1 77.62 177 PRO A O 1
ATOM 1342 N N . VAL A 1 178 ? 21.781 17.922 6.238 1 75.81 178 VAL A N 1
ATOM 1343 C CA . VAL A 1 178 ? 21.734 16.641 5.527 1 75.81 178 VAL A CA 1
ATOM 1344 C C . VAL A 1 178 ? 22.391 15.555 6.371 1 75.81 178 VAL A C 1
ATOM 1346 O O . VAL A 1 178 ? 21.891 14.438 6.453 1 75.81 178 VAL A O 1
ATOM 1349 N N . ASP A 1 179 ? 23.391 15.867 7.074 1 73.44 179 ASP A N 1
ATOM 1350 C CA . ASP A 1 179 ? 24.125 14.898 7.871 1 73.44 179 ASP A CA 1
ATOM 1351 C C . ASP A 1 179 ? 23.391 14.555 9.156 1 73.44 179 ASP A C 1
ATOM 1353 O O . ASP A 1 179 ? 23.438 13.414 9.633 1 73.44 179 ASP A O 1
ATOM 1357 N N . TYR A 1 180 ? 22.656 15.508 9.547 1 76.25 180 TYR A N 1
ATOM 1358 C CA . TYR A 1 180 ? 22.047 15.305 10.852 1 76.25 180 TYR A CA 1
ATOM 1359 C C . TYR A 1 180 ? 20.609 14.844 10.711 1 76.25 180 TYR A C 1
ATOM 1361 O O . TYR A 1 180 ? 20.109 14.094 11.547 1 76.25 180 TYR A O 1
ATOM 1369 N N . LEU A 1 181 ? 20.031 15.219 9.633 1 80.12 181 LEU A N 1
ATOM 1370 C CA . LEU A 1 181 ? 18.594 14.961 9.555 1 80.12 181 LEU A CA 1
ATOM 1371 C C . LEU A 1 181 ? 18.297 13.875 8.531 1 80.12 181 LEU A C 1
ATOM 1373 O O . LEU A 1 181 ? 17.391 13.062 8.727 1 80.12 181 LEU A O 1
ATOM 1377 N N . VAL A 1 182 ? 19.047 13.773 7.496 1 85.44 182 VAL A N 1
ATOM 1378 C CA . VAL A 1 182 ? 18.672 12.93 6.363 1 85.44 182 VAL A CA 1
ATOM 1379 C C . VAL A 1 182 ? 19.422 11.602 6.441 1 85.44 182 VAL A C 1
ATOM 1381 O O . VAL A 1 182 ? 18.797 10.531 6.434 1 85.44 182 VAL A O 1
ATOM 1384 N N . ALA A 1 183 ? 20.688 11.609 6.68 1 85.38 183 ALA A N 1
ATOM 1385 C CA . ALA A 1 183 ? 21.531 10.422 6.586 1 85.38 183 ALA A CA 1
ATOM 1386 C C . ALA A 1 183 ? 21.156 9.398 7.645 1 85.38 183 ALA A C 1
ATOM 1388 O O . ALA A 1 183 ? 20.984 8.211 7.344 1 85.38 183 ALA A O 1
ATOM 1389 N N . PRO A 1 184 ? 20.984 9.844 8.875 1 86.25 184 PRO A N 1
ATOM 1390 C CA . PRO A 1 184 ? 20.609 8.859 9.891 1 86.25 184 PRO A CA 1
ATOM 1391 C C . PRO A 1 184 ? 19.25 8.211 9.609 1 86.25 184 PRO A C 1
ATOM 1393 O O . PRO A 1 184 ? 19.062 7.023 9.883 1 86.25 184 PRO A O 1
ATOM 1396 N N . ARG A 1 185 ? 18.375 8.953 9.062 1 89.44 185 ARG A N 1
ATOM 1397 C CA . ARG A 1 185 ? 17.047 8.438 8.766 1 89.44 185 ARG A CA 1
ATOM 1398 C C . ARG A 1 185 ? 17.094 7.43 7.621 1 89.44 185 ARG A C 1
ATOM 1400 O O . ARG A 1 185 ? 16.406 6.41 7.66 1 89.44 185 ARG A O 1
ATOM 1407 N N . VAL A 1 186 ? 17.906 7.68 6.668 1 91.19 186 VAL A N 1
ATOM 1408 C CA . VAL A 1 186 ? 18.016 6.805 5.508 1 91.19 186 VAL A CA 1
ATOM 1409 C C . VAL A 1 186 ? 18.625 5.465 5.926 1 91.19 186 VAL A C 1
ATOM 1411 O O . VAL A 1 186 ? 18.125 4.406 5.547 1 91.19 186 VAL A O 1
ATOM 1414 N N . VAL A 1 187 ? 19.609 5.496 6.738 1 89.75 187 VAL A N 1
ATOM 1415 C CA . VAL A 1 187 ? 20.266 4.273 7.188 1 89.75 187 VAL A CA 1
ATOM 1416 C C . VAL A 1 187 ? 19.328 3.49 8.102 1 89.75 187 VAL A C 1
ATOM 1418 O O . VAL A 1 187 ? 19.25 2.262 8.023 1 89.75 187 VAL A O 1
ATOM 1421 N N . ALA A 1 188 ? 18.656 4.18 8.922 1 92.06 188 ALA A N 1
ATOM 1422 C CA . ALA A 1 188 ? 17.734 3.527 9.844 1 92.06 188 ALA A CA 1
ATOM 1423 C C . ALA A 1 188 ? 16.625 2.791 9.086 1 92.06 188 ALA A C 1
ATOM 1425 O O . ALA A 1 188 ? 16.312 1.646 9.406 1 92.06 188 ALA A O 1
ATOM 1426 N N . CYS A 1 189 ? 16.062 3.43 8.07 1 94.19 189 CYS A N 1
ATOM 1427 C CA . CYS A 1 189 ? 15 2.809 7.289 1 94.19 189 CYS A CA 1
ATOM 1428 C C . CYS A 1 189 ? 15.539 1.662 6.445 1 94.19 189 CYS A C 1
ATOM 1430 O O . CYS A 1 189 ? 14.898 0.616 6.328 1 94.19 189 CYS A O 1
ATOM 1432 N N . ALA A 1 190 ? 16.719 1.811 5.922 1 93.94 190 ALA A N 1
ATOM 1433 C CA . ALA A 1 190 ? 17.344 0.799 5.074 1 93.94 190 ALA A CA 1
ATOM 1434 C C . ALA A 1 190 ? 17.641 -0.475 5.863 1 93.94 190 ALA A C 1
ATOM 1436 O O . ALA A 1 190 ? 17.484 -1.583 5.344 1 93.94 190 ALA A O 1
ATOM 1437 N N . VAL A 1 191 ? 17.984 -0.335 7.059 1 93.12 191 VAL A N 1
ATOM 1438 C CA . VAL A 1 191 ? 18.359 -1.485 7.871 1 93.12 191 VAL A CA 1
ATOM 1439 C C . VAL A 1 191 ? 17.125 -2.088 8.523 1 93.12 191 VAL A C 1
ATOM 1441 O O . VAL A 1 191 ? 17.031 -3.307 8.688 1 93.12 191 VAL A O 1
ATOM 1444 N N . SER A 1 192 ? 16.203 -1.292 8.891 1 95.38 192 SER A N 1
ATOM 1445 C CA . SER A 1 192 ? 15.039 -1.752 9.625 1 95.38 192 SER A CA 1
ATOM 1446 C C . SER A 1 192 ? 14.094 -2.545 8.727 1 95.38 192 SER A C 1
ATOM 1448 O O . SER A 1 192 ? 13.438 -3.484 9.18 1 95.38 192 SER A O 1
ATOM 1450 N N . LEU A 1 193 ? 14.023 -2.213 7.465 1 97.12 193 LEU A N 1
ATOM 1451 C CA . LEU A 1 193 ? 13.008 -2.807 6.609 1 97.12 193 LEU A CA 1
ATOM 1452 C C . LEU A 1 193 ? 13.312 -4.273 6.328 1 97.12 193 LEU A C 1
ATOM 1454 O O . LEU A 1 193 ? 12.414 -5.109 6.305 1 97.12 193 LEU A O 1
ATOM 1458 N N . PRO A 1 194 ? 14.602 -4.652 6.074 1 97.31 194 PRO A N 1
ATOM 1459 C CA . PRO A 1 194 ? 14.898 -6.082 5.938 1 97.31 194 PRO A CA 1
ATOM 1460 C C . PRO A 1 194 ? 14.555 -6.879 7.191 1 97.31 194 PRO A C 1
ATOM 1462 O O . PRO A 1 194 ? 14.031 -7.992 7.094 1 97.31 194 PRO A O 1
ATOM 1465 N N . ILE A 1 195 ? 14.805 -6.363 8.281 1 96.44 195 ILE A N 1
ATOM 1466 C CA . ILE A 1 195 ? 14.5 -7.031 9.539 1 96.44 195 ILE A CA 1
ATOM 1467 C C . ILE A 1 195 ? 12.992 -7.164 9.703 1 96.44 195 ILE A C 1
ATOM 1469 O O . ILE A 1 195 ? 12.484 -8.234 10.055 1 96.44 195 ILE A O 1
ATOM 1473 N N . LEU A 1 196 ? 12.336 -6.113 9.43 1 96.56 196 LEU A N 1
ATOM 1474 C CA . LEU A 1 196 ? 10.883 -6.117 9.5 1 96.56 196 LEU A CA 1
ATOM 1475 C C . LEU A 1 196 ? 10.289 -7.137 8.531 1 96.56 196 LEU A C 1
ATOM 1477 O O . LEU A 1 196 ? 9.289 -7.789 8.844 1 96.56 196 LEU A O 1
ATOM 1481 N N . SER A 1 197 ? 10.867 -7.254 7.387 1 97.94 197 SER A N 1
ATOM 1482 C CA . SER A 1 197 ? 10.367 -8.172 6.371 1 97.94 197 SER A CA 1
ATOM 1483 C C . SER A 1 197 ? 10.492 -9.625 6.824 1 97.94 197 SER A C 1
ATOM 1485 O O . SER A 1 197 ? 9.594 -10.43 6.594 1 97.94 197 SER A O 1
ATOM 1487 N N . VAL A 1 198 ? 11.586 -9.93 7.465 1 97.81 198 VAL A N 1
ATOM 1488 C CA . VAL A 1 198 ? 11.797 -11.297 7.938 1 97.81 198 VAL A CA 1
ATOM 1489 C C . VAL A 1 198 ? 10.781 -11.625 9.023 1 97.81 198 VAL A C 1
ATOM 1491 O O . VAL A 1 198 ? 10.164 -12.695 9.008 1 97.81 198 VAL A O 1
ATOM 1494 N N . ILE A 1 199 ? 10.586 -10.758 9.875 1 97.75 199 ILE A N 1
ATOM 1495 C CA . ILE A 1 199 ? 9.633 -10.961 10.961 1 97.75 199 ILE A CA 1
ATOM 1496 C C . ILE A 1 199 ? 8.219 -11.07 10.391 1 97.75 199 ILE A C 1
ATOM 1498 O O . ILE A 1 199 ? 7.457 -11.961 10.766 1 97.75 199 ILE A O 1
ATOM 1502 N N . SER A 1 200 ? 7.902 -10.18 9.539 1 98 200 SER A N 1
ATOM 1503 C CA . SER A 1 200 ? 6.57 -10.156 8.938 1 98 200 SER A CA 1
ATOM 1504 C C . SER A 1 200 ? 6.324 -11.414 8.109 1 98 200 SER A C 1
ATOM 1506 O O . SER A 1 200 ? 5.195 -11.906 8.031 1 98 200 SER A O 1
ATOM 1508 N N . PHE A 1 201 ? 7.379 -11.914 7.469 1 98.25 201 PHE A N 1
ATOM 1509 C CA . PHE A 1 201 ? 7.27 -13.156 6.715 1 98.25 201 PHE A CA 1
ATOM 1510 C C . PHE A 1 201 ? 6.887 -14.312 7.633 1 98.25 201 PHE A C 1
ATOM 1512 O O . PHE A 1 201 ? 5.988 -15.094 7.312 1 98.25 201 PHE A O 1
ATOM 1519 N N . THR A 1 202 ? 7.539 -14.367 8.711 1 97.81 202 THR A N 1
ATOM 1520 C CA . THR A 1 202 ? 7.289 -15.445 9.664 1 97.81 202 THR A CA 1
ATOM 1521 C C . THR A 1 202 ? 5.863 -15.367 10.203 1 97.81 202 THR A C 1
ATOM 1523 O O . THR A 1 202 ? 5.18 -16.391 10.305 1 97.81 202 THR A O 1
ATOM 1526 N N . ILE A 1 203 ? 5.418 -14.211 10.469 1 97.88 203 ILE A N 1
ATOM 1527 C CA . ILE A 1 203 ? 4.078 -14.031 11.016 1 97.88 203 ILE A CA 1
ATOM 1528 C C . ILE A 1 203 ? 3.037 -14.312 9.93 1 97.88 203 ILE A C 1
ATOM 1530 O O . ILE A 1 203 ? 1.984 -14.891 10.211 1 97.88 203 ILE A O 1
ATOM 1534 N N . GLY A 1 204 ? 3.285 -13.844 8.766 1 97.69 204 GLY A N 1
ATOM 1535 C CA . GLY A 1 204 ? 2.393 -14.133 7.656 1 97.69 204 GLY A CA 1
ATOM 1536 C C . GLY A 1 204 ? 2.252 -15.617 7.379 1 97.69 204 GLY A C 1
ATOM 1537 O O . GLY A 1 204 ? 1.146 -16.109 7.156 1 97.69 204 GLY A O 1
ATOM 1538 N N . MET A 1 205 ? 3.365 -16.297 7.434 1 97.81 205 MET A N 1
ATOM 1539 C CA . MET A 1 205 ? 3.344 -17.75 7.223 1 97.81 205 MET A CA 1
ATOM 1540 C C . MET A 1 205 ? 2.6 -18.453 8.352 1 97.81 205 MET A C 1
ATOM 1542 O O . MET A 1 205 ? 1.844 -19.391 8.109 1 97.81 205 MET A O 1
ATOM 1546 N N . ALA A 1 206 ? 2.855 -18.016 9.531 1 97.94 206 ALA A N 1
ATOM 1547 C CA . ALA A 1 206 ? 2.172 -18.594 10.688 1 97.94 206 ALA A CA 1
ATOM 1548 C C . ALA A 1 206 ? 0.661 -18.422 10.57 1 97.94 206 ALA A C 1
ATOM 1550 O O . ALA A 1 206 ? -0.097 -19.359 10.852 1 97.94 206 ALA A O 1
ATOM 1551 N N . ALA A 1 207 ? 0.247 -17.281 10.195 1 98.06 207 ALA A N 1
ATOM 1552 C CA . ALA A 1 207 ? -1.177 -17.016 10.008 1 98.06 207 ALA A CA 1
ATOM 1553 C C . ALA A 1 207 ? -1.756 -17.906 8.898 1 98.06 207 ALA A C 1
ATOM 1555 O O . ALA A 1 207 ? -2.891 -18.375 9.008 1 98.06 207 ALA A O 1
ATOM 1556 N N . SER A 1 208 ? -0.972 -18.078 7.879 1 97.56 208 SER A N 1
ATOM 1557 C CA . SER A 1 208 ? -1.394 -18.922 6.766 1 97.56 208 SER A CA 1
ATOM 1558 C C . SER A 1 208 ? -1.559 -20.375 7.203 1 97.56 208 SER A C 1
ATOM 1560 O O . SER A 1 208 ? -2.541 -21.031 6.844 1 97.56 208 SER A O 1
ATOM 1562 N N . ILE A 1 209 ? -0.6 -20.875 7.969 1 97.31 209 ILE A N 1
ATOM 1563 C CA . ILE A 1 209 ? -0.633 -22.234 8.461 1 97.31 209 ILE A CA 1
ATOM 1564 C C . ILE A 1 209 ? -1.864 -22.438 9.344 1 97.31 209 ILE A C 1
ATOM 1566 O O . ILE A 1 209 ? -2.574 -23.438 9.211 1 97.31 209 ILE A O 1
ATOM 1570 N N . LEU A 1 210 ? -2.092 -21.5 10.141 1 97 210 LEU A N 1
ATOM 1571 C CA . LEU A 1 210 ? -3.211 -21.578 11.07 1 97 210 LEU A CA 1
ATOM 1572 C C . LEU A 1 210 ? -4.539 -21.625 10.32 1 97 210 LEU A C 1
ATOM 1574 O O . LEU A 1 210 ? -5.398 -22.453 10.609 1 97 210 LEU A O 1
ATOM 1578 N N . LEU A 1 211 ? -4.695 -20.797 9.383 1 96.44 211 LEU A N 1
ATOM 1579 C CA . LEU A 1 211 ? -5.953 -20.719 8.648 1 96.44 211 LEU A CA 1
ATOM 1580 C C . LEU A 1 211 ? -6.145 -21.969 7.781 1 96.44 211 LEU A C 1
ATOM 1582 O O . LEU A 1 211 ? -7.258 -22.469 7.656 1 96.44 211 LEU A O 1
ATOM 1586 N N . ALA A 1 212 ? -5.102 -22.391 7.18 1 95.88 212 ALA A N 1
ATOM 1587 C CA . ALA A 1 212 ? -5.188 -23.578 6.328 1 95.88 212 ALA A CA 1
ATOM 1588 C C . ALA A 1 212 ? -5.625 -24.797 7.133 1 95.88 212 ALA A C 1
ATOM 1590 O O . ALA A 1 212 ? -6.387 -25.625 6.641 1 95.88 212 ALA A O 1
ATOM 1591 N N . ASP A 1 213 ? -5.141 -24.859 8.328 1 95.56 213 ASP A N 1
ATOM 1592 C CA . ASP A 1 213 ? -5.48 -25.969 9.195 1 95.56 213 ASP A CA 1
ATOM 1593 C C . ASP A 1 213 ? -6.93 -25.891 9.664 1 95.56 213 ASP A C 1
ATOM 1595 O O . ASP A 1 213 ? -7.699 -26.844 9.5 1 95.56 213 ASP A O 1
ATOM 1599 N N . ILE A 1 214 ? -7.359 -24.797 10.125 1 94 214 ILE A N 1
ATOM 1600 C CA . ILE A 1 214 ? -8.664 -24.625 10.758 1 94 214 ILE A CA 1
ATOM 1601 C C . ILE A 1 214 ? -9.758 -24.656 9.695 1 94 214 ILE A C 1
ATOM 1603 O O . ILE A 1 214 ? -10.812 -25.25 9.898 1 94 214 ILE A O 1
ATOM 1607 N N . ARG A 1 215 ? -9.5 -24.172 8.555 1 92.19 215 ARG A N 1
ATOM 1608 C CA . ARG A 1 215 ? -10.586 -23.984 7.594 1 92.19 215 ARG A CA 1
ATOM 1609 C C . ARG A 1 215 ? -10.531 -25.0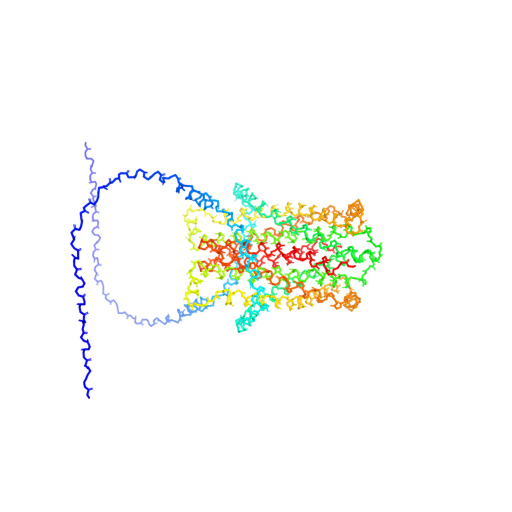31 6.496 1 92.19 215 ARG A C 1
ATOM 1611 O O . ARG A 1 215 ? -11.57 -25.453 5.973 1 92.19 215 ARG A O 1
ATOM 1618 N N . TYR A 1 216 ? -9.367 -25.516 6.184 1 92.06 216 TYR A N 1
ATOM 1619 C CA . TYR A 1 216 ? -9.273 -26.375 5.012 1 92.06 216 TYR A CA 1
ATOM 1620 C C . TYR A 1 216 ? -8.742 -27.75 5.387 1 92.06 216 TYR A C 1
ATOM 1622 O O . TYR A 1 216 ? -8.625 -28.625 4.535 1 92.06 216 TYR A O 1
ATOM 1630 N N . GLY A 1 217 ? -8.359 -27.891 6.598 1 92.19 217 GLY A N 1
ATOM 1631 C CA . GLY A 1 217 ? -7.918 -29.188 7.078 1 92.19 217 GLY A CA 1
ATOM 1632 C C . GLY A 1 217 ? -6.555 -29.594 6.547 1 92.19 217 GLY A C 1
ATOM 1633 O O . GLY A 1 217 ? -6.238 -30.781 6.477 1 92.19 217 GLY A O 1
ATOM 1634 N N . ILE A 1 218 ? -5.828 -28.688 6.082 1 93.69 218 ILE A N 1
ATOM 1635 C CA . ILE A 1 218 ? -4.473 -28.969 5.617 1 93.69 218 ILE A CA 1
ATOM 1636 C C . ILE A 1 218 ? -3.51 -28.969 6.801 1 93.69 218 ILE A C 1
ATOM 1638 O O . ILE A 1 218 ? -3.432 -28 7.551 1 93.69 218 ILE A O 1
ATOM 1642 N N . SER A 1 219 ? -2.77 -30.016 6.969 1 94.69 219 SER A N 1
ATOM 1643 C CA . SER A 1 219 ? -1.868 -30.172 8.102 1 94.69 219 SER A CA 1
ATOM 1644 C C . SER A 1 219 ? -0.781 -29.109 8.102 1 94.69 219 SER A C 1
ATOM 1646 O O . SER A 1 219 ? -0.188 -28.812 7.062 1 94.69 219 SER A O 1
ATOM 1648 N N . PRO A 1 220 ? -0.502 -28.562 9.227 1 95.56 220 PRO A N 1
ATOM 1649 C CA . PRO A 1 220 ? 0.568 -27.578 9.344 1 95.56 220 PRO A CA 1
ATOM 1650 C C . PRO A 1 220 ? 1.912 -28.094 8.836 1 95.56 220 PRO A C 1
ATOM 1652 O O . PRO A 1 220 ? 2.666 -27.359 8.203 1 95.56 220 PRO A O 1
ATOM 1655 N N . ASN A 1 221 ? 2.166 -29.344 9.086 1 94.81 221 ASN A N 1
ATOM 1656 C CA . ASN A 1 221 ? 3.428 -29.922 8.648 1 94.81 221 ASN A CA 1
ATOM 1657 C C . ASN A 1 221 ? 3.52 -29.984 7.129 1 94.81 221 ASN A C 1
ATOM 1659 O O . ASN A 1 221 ? 4.602 -29.828 6.562 1 94.81 221 ASN A O 1
ATOM 1663 N N . ALA A 1 222 ? 2.422 -30.203 6.527 1 94.56 222 ALA A N 1
ATOM 1664 C CA . ALA A 1 222 ? 2.404 -30.266 5.066 1 94.56 222 ALA A CA 1
ATOM 1665 C C . ALA A 1 222 ? 2.76 -28.906 4.465 1 94.56 222 ALA A C 1
ATOM 1667 O O . ALA A 1 222 ? 3.482 -28.828 3.471 1 94.56 222 ALA A O 1
ATOM 1668 N N . ILE A 1 223 ? 2.258 -27.906 5.098 1 95.44 223 ILE A N 1
ATOM 1669 C CA . ILE A 1 223 ? 2.514 -26.547 4.598 1 95.44 223 ILE A CA 1
ATOM 1670 C C . ILE A 1 223 ? 3.977 -26.188 4.832 1 95.44 223 ILE A C 1
ATOM 1672 O O . ILE A 1 223 ? 4.641 -25.656 3.938 1 95.44 223 ILE A O 1
ATOM 1676 N N . VAL A 1 224 ? 4.438 -26.484 6 1 95.81 224 VAL A N 1
ATOM 1677 C CA . VAL A 1 224 ? 5.812 -26.156 6.348 1 95.81 224 VAL A CA 1
ATOM 1678 C C . VAL A 1 224 ? 6.777 -26.953 5.48 1 95.81 224 VAL A C 1
ATOM 1680 O O . VAL A 1 224 ? 7.781 -26.422 5 1 95.81 224 VAL A O 1
ATOM 1683 N N . ASP A 1 225 ? 6.512 -28.219 5.254 1 95.75 225 ASP A N 1
ATOM 1684 C CA . ASP A 1 225 ? 7.355 -29.078 4.422 1 95.75 225 ASP A CA 1
ATOM 1685 C C . ASP A 1 225 ? 7.371 -28.594 2.975 1 95.75 225 ASP A C 1
ATOM 1687 O O . ASP A 1 225 ? 8.422 -28.578 2.328 1 95.75 225 ASP A O 1
ATOM 1691 N N . SER A 1 226 ? 6.23 -28.25 2.52 1 95.69 226 SER A N 1
ATOM 1692 C CA . SER A 1 226 ? 6.121 -27.703 1.166 1 95.69 226 SER A CA 1
ATOM 1693 C C . SER A 1 226 ? 6.895 -26.406 1.02 1 95.69 226 SER A C 1
ATOM 1695 O O . SER A 1 226 ? 7.594 -26.203 0.025 1 95.69 226 SER A O 1
ATOM 1697 N N . ALA A 1 227 ? 6.746 -25.578 1.969 1 95.81 227 ALA A N 1
ATOM 1698 C CA . ALA A 1 227 ? 7.469 -24.297 1.95 1 95.81 227 ALA A CA 1
ATOM 1699 C C . ALA A 1 227 ? 8.977 -24.531 1.988 1 95.81 227 ALA A C 1
ATOM 1701 O O . ALA A 1 227 ? 9.734 -23.859 1.278 1 95.81 227 ALA A O 1
ATOM 1702 N N . ALA A 1 228 ? 9.422 -25.438 2.822 1 94.56 228 ALA A N 1
ATOM 1703 C CA . ALA A 1 228 ? 10.844 -25.734 2.949 1 94.56 228 ALA A CA 1
ATOM 1704 C C . ALA A 1 228 ? 11.398 -26.312 1.655 1 94.56 228 ALA A C 1
ATOM 1706 O O . ALA A 1 228 ? 12.555 -26.078 1.306 1 94.56 228 ALA A O 1
ATOM 1707 N N . LYS A 1 229 ? 10.602 -27.031 0.967 1 93.69 229 LYS A N 1
ATOM 1708 C CA . LYS A 1 229 ? 11.008 -27.672 -0.278 1 93.69 229 LYS A CA 1
ATOM 1709 C C . LYS A 1 229 ? 11.188 -26.641 -1.394 1 93.69 229 LYS A C 1
ATOM 1711 O O . LYS A 1 229 ? 12.125 -26.75 -2.188 1 93.69 229 LYS A O 1
ATOM 1716 N N . TYR A 1 230 ? 10.367 -25.672 -1.414 1 92.31 230 TYR A N 1
ATOM 1717 C CA . TYR A 1 230 ? 10.344 -24.781 -2.561 1 92.31 230 TYR A CA 1
ATOM 1718 C C . TYR A 1 230 ? 11.117 -23.5 -2.268 1 92.31 230 TYR A C 1
ATOM 1720 O O . TYR A 1 230 ? 11.641 -22.859 -3.182 1 92.31 230 TYR A O 1
ATOM 1728 N N . LEU A 1 231 ? 11.203 -23.141 -0.999 1 94 231 LEU A N 1
ATOM 1729 C CA . LEU A 1 231 ? 11.883 -21.906 -0.62 1 94 231 LEU A CA 1
ATOM 1730 C C . LEU A 1 231 ? 13.391 -22.141 -0.494 1 94 231 LEU A C 1
ATOM 1732 O O . LEU A 1 231 ? 13.82 -23.094 0.157 1 94 231 LEU A O 1
ATOM 1736 N N . GLU A 1 232 ? 14.109 -21.281 -1.134 1 93.38 232 GLU A N 1
ATOM 1737 C CA . GLU A 1 232 ? 15.562 -21.297 -1.04 1 93.38 232 GLU A CA 1
ATOM 1738 C C . GLU A 1 232 ? 16.094 -20.109 -0.259 1 93.38 232 GLU A C 1
ATOM 1740 O O . GLU A 1 232 ? 15.391 -19.094 -0.115 1 93.38 232 GLU A O 1
ATOM 1745 N N . SER A 1 233 ? 17.281 -20.25 0.259 1 93.06 233 SER A N 1
ATOM 1746 C CA . SER A 1 233 ? 17.922 -19.156 0.99 1 93.06 233 SER A CA 1
ATOM 1747 C C . SER A 1 233 ? 18.047 -17.906 0.119 1 93.06 233 SER A C 1
ATOM 1749 O O . SER A 1 233 ? 18.016 -16.781 0.625 1 93.06 233 SER A O 1
ATOM 1751 N N . PHE A 1 234 ? 18.125 -18.188 -1.09 1 94.06 234 PHE A N 1
ATOM 1752 C CA . PHE A 1 234 ? 18.234 -17.078 -2.041 1 94.06 234 PHE A CA 1
ATOM 1753 C C . PHE A 1 234 ? 16.984 -16.219 -2.02 1 94.06 234 PHE A C 1
ATOM 1755 O O . PHE A 1 234 ? 17.062 -14.992 -2.158 1 94.06 234 PHE A O 1
ATOM 1762 N N . ASP A 1 235 ? 15.852 -16.828 -1.847 1 95.31 235 ASP A N 1
ATOM 1763 C CA . ASP A 1 235 ? 14.586 -16.094 -1.817 1 95.31 235 ASP A CA 1
ATOM 1764 C C . ASP A 1 235 ? 14.531 -15.156 -0.619 1 95.31 235 ASP A C 1
ATOM 1766 O O . ASP A 1 235 ? 14.062 -14.023 -0.737 1 95.31 235 ASP A O 1
ATOM 1770 N N . VAL A 1 236 ? 15.023 -15.602 0.471 1 95.75 236 VAL A N 1
ATOM 1771 C CA . VAL A 1 236 ? 15.055 -14.773 1.673 1 95.75 236 VAL A CA 1
ATOM 1772 C C . VAL A 1 236 ? 16.062 -13.641 1.494 1 95.75 236 VAL A C 1
ATOM 1774 O O . VAL A 1 236 ? 15.836 -12.516 1.95 1 95.75 236 VAL A O 1
ATOM 1777 N N . GLY A 1 237 ? 17.172 -13.945 0.858 1 96.38 237 GLY A N 1
ATOM 1778 C CA . GLY A 1 237 ? 18.141 -12.906 0.552 1 96.38 237 GLY A CA 1
ATOM 1779 C C . GLY A 1 237 ? 17.594 -11.812 -0.34 1 96.38 237 GLY A C 1
ATOM 1780 O O . GLY A 1 237 ? 17.859 -10.633 -0.114 1 96.38 237 GLY A O 1
ATOM 1781 N N . VAL A 1 238 ? 16.891 -12.227 -1.328 1 95.75 238 VAL A N 1
ATOM 1782 C CA . VAL A 1 238 ? 16.281 -11.266 -2.246 1 95.75 238 VAL A CA 1
ATOM 1783 C C . VAL A 1 238 ? 15.266 -10.414 -1.501 1 95.75 238 VAL A C 1
ATOM 1785 O O . VAL A 1 238 ? 15.156 -9.211 -1.742 1 95.75 238 VAL A O 1
ATOM 1788 N N . MET A 1 239 ? 14.523 -11.055 -0.587 1 97.75 239 MET A N 1
ATOM 1789 C CA . MET A 1 239 ? 13.562 -10.328 0.231 1 97.75 239 MET A CA 1
ATOM 1790 C C . MET A 1 239 ? 14.25 -9.234 1.045 1 97.75 239 MET A C 1
ATOM 1792 O O . MET A 1 239 ? 13.773 -8.102 1.111 1 97.75 239 MET A O 1
ATOM 1796 N N . CYS A 1 240 ? 15.328 -9.586 1.587 1 97.88 240 CYS A N 1
ATOM 1797 C CA . CYS A 1 240 ? 16.094 -8.633 2.389 1 97.88 240 CYS A CA 1
ATOM 1798 C C . CYS A 1 240 ? 16.688 -7.535 1.513 1 97.88 240 CYS A C 1
ATOM 1800 O O . CYS A 1 240 ? 16.719 -6.367 1.909 1 97.88 240 CYS A O 1
ATOM 1802 N N . ALA A 1 241 ? 17.141 -7.902 0.36 1 97.44 241 ALA A N 1
ATOM 1803 C CA . ALA A 1 241 ? 17.688 -6.918 -0.568 1 97.44 241 ALA A CA 1
ATOM 1804 C C . ALA A 1 241 ? 16.625 -5.93 -1.021 1 97.44 241 ALA A C 1
ATOM 1806 O O . ALA A 1 241 ? 16.875 -4.727 -1.107 1 97.44 241 ALA A O 1
ATOM 1807 N N . LYS A 1 242 ? 15.492 -6.465 -1.35 1 97.81 242 LYS A N 1
ATOM 1808 C CA . LYS A 1 242 ? 14.383 -5.594 -1.715 1 97.81 242 LYS A CA 1
ATOM 1809 C C . LYS A 1 242 ? 14.016 -4.664 -0.562 1 97.81 242 LYS A C 1
ATOM 1811 O O . LYS A 1 242 ? 13.766 -3.473 -0.772 1 97.81 242 LYS A O 1
ATOM 1816 N N . GLY A 1 243 ? 13.969 -5.27 0.64 1 97.94 243 GLY A N 1
ATOM 1817 C CA . GLY A 1 243 ? 13.703 -4.441 1.805 1 97.94 243 GLY A CA 1
ATOM 1818 C C . GLY A 1 243 ? 14.695 -3.309 1.977 1 97.94 243 GLY A C 1
ATOM 1819 O O . GLY A 1 243 ? 14.312 -2.174 2.264 1 97.94 243 GLY A O 1
ATOM 1820 N N . PHE A 1 244 ? 15.922 -3.6 1.826 1 96.94 244 PHE A N 1
ATOM 1821 C CA . PHE A 1 244 ? 16.984 -2.611 1.938 1 96.94 244 PHE A CA 1
ATOM 1822 C C . PHE A 1 244 ? 16.812 -1.5 0.912 1 96.94 244 PHE A C 1
ATOM 1824 O O . PHE A 1 244 ? 16.922 -0.318 1.243 1 96.94 244 PHE A O 1
ATOM 1831 N N . ALA A 1 245 ? 16.547 -1.869 -0.268 1 97.25 245 ALA A N 1
ATOM 1832 C CA . ALA A 1 245 ? 16.359 -0.904 -1.35 1 97.25 245 ALA A CA 1
ATOM 1833 C C . ALA A 1 245 ? 15.117 -0.044 -1.113 1 97.25 245 ALA A C 1
ATOM 1835 O O . ALA A 1 245 ? 15.164 1.178 -1.271 1 97.25 245 ALA A O 1
ATOM 1836 N N . PHE A 1 246 ? 14.008 -0.687 -0.73 1 98.25 246 PHE A N 1
ATOM 1837 C CA . PHE A 1 246 ? 12.766 0.035 -0.485 1 98.25 246 PHE A CA 1
ATOM 1838 C C . PHE A 1 246 ? 12.93 1.028 0.658 1 98.25 246 PHE A C 1
ATOM 1840 O O . PHE A 1 246 ? 12.5 2.18 0.555 1 98.25 246 PHE A O 1
ATOM 1847 N N . GLY A 1 247 ? 13.562 0.551 1.737 1 96.69 247 GLY A N 1
ATOM 1848 C CA . GLY A 1 247 ? 13.773 1.431 2.877 1 96.69 247 GLY A CA 1
ATOM 1849 C C . GLY A 1 247 ? 14.578 2.668 2.535 1 96.69 247 GLY A C 1
ATOM 1850 O O . GLY A 1 247 ? 14.266 3.768 2.988 1 96.69 247 GLY A O 1
ATOM 1851 N N . SER A 1 248 ? 15.547 2.516 1.754 1 94.75 248 SER A N 1
ATOM 1852 C CA . SER A 1 248 ? 16.391 3.629 1.332 1 94.75 248 SER A CA 1
ATOM 1853 C C . SER A 1 248 ? 15.617 4.617 0.467 1 94.75 248 SER A C 1
ATOM 1855 O O . SER A 1 248 ? 15.68 5.828 0.689 1 94.75 248 SER A O 1
ATOM 1857 N N . VAL A 1 249 ? 14.898 4.117 -0.466 1 95.5 249 VAL A N 1
ATOM 1858 C CA . VAL A 1 249 ? 14.164 4.949 -1.413 1 95.5 249 VAL A CA 1
ATOM 1859 C C . VAL A 1 249 ? 13.078 5.727 -0.681 1 95.5 249 VAL A C 1
ATOM 1861 O O . VAL A 1 249 ? 12.906 6.93 -0.907 1 95.5 249 VAL A O 1
ATOM 1864 N N . ILE A 1 250 ? 12.367 5.098 0.186 1 96.75 250 ILE A N 1
ATOM 1865 C CA . ILE A 1 250 ? 11.273 5.715 0.93 1 96.75 250 ILE A CA 1
ATOM 1866 C C . ILE A 1 250 ? 11.812 6.871 1.771 1 96.75 250 ILE A C 1
ATOM 1868 O O . ILE A 1 250 ? 11.242 7.961 1.777 1 96.75 250 ILE A O 1
ATOM 1872 N N . SER A 1 251 ? 12.875 6.641 2.453 1 94.94 251 SER A N 1
ATOM 1873 C CA . SER A 1 251 ? 13.43 7.656 3.344 1 94.94 251 SER A CA 1
ATOM 1874 C C . SER A 1 251 ? 13.961 8.852 2.557 1 94.94 251 SER A C 1
ATOM 1876 O O . SER A 1 251 ? 13.789 10 2.971 1 94.94 251 SER A O 1
ATOM 1878 N N . ILE A 1 252 ? 14.547 8.594 1.458 1 93.69 252 ILE A N 1
ATOM 1879 C CA . ILE A 1 252 ? 15.086 9.664 0.628 1 93.69 252 ILE A CA 1
ATOM 1880 C C . ILE A 1 252 ? 13.938 10.523 0.091 1 93.69 252 ILE A C 1
ATOM 1882 O O . ILE A 1 252 ? 14.023 11.758 0.095 1 93.69 252 ILE A O 1
ATOM 1886 N N . ILE A 1 253 ? 12.945 9.906 -0.351 1 94.88 253 ILE A N 1
ATOM 1887 C CA . ILE A 1 253 ? 11.789 10.617 -0.875 1 94.88 253 ILE A CA 1
ATOM 1888 C C . ILE A 1 253 ? 11.141 11.445 0.237 1 94.88 253 ILE A C 1
ATOM 1890 O O . ILE A 1 253 ? 10.828 12.617 0.042 1 94.88 253 ILE A O 1
ATOM 1894 N N . SER A 1 254 ? 10.984 10.836 1.367 1 95.12 254 SER A N 1
ATOM 1895 C CA . SER A 1 254 ? 10.344 11.508 2.49 1 95.12 254 SER A CA 1
ATOM 1896 C C . SER A 1 254 ? 11.164 12.703 2.965 1 95.12 254 SER A C 1
ATOM 1898 O O . SER A 1 254 ? 10.617 13.766 3.254 1 95.12 254 SER A O 1
ATOM 1900 N N . CYS A 1 255 ? 12.414 12.562 3.064 1 92.25 255 CYS A N 1
ATOM 1901 C CA . CYS A 1 255 ? 13.289 13.656 3.471 1 92.25 255 CYS A CA 1
ATOM 1902 C C . CYS A 1 255 ? 13.289 14.773 2.428 1 92.25 255 CYS A C 1
ATOM 1904 O O . CYS A 1 255 ? 13.273 15.953 2.775 1 92.25 255 CYS A O 1
ATOM 1906 N N . GLY A 1 256 ? 13.383 14.398 1.183 1 91.69 256 GLY A N 1
ATOM 1907 C CA . GLY A 1 256 ? 13.375 15.383 0.116 1 91.69 256 GLY A CA 1
ATOM 1908 C C . GLY A 1 256 ? 12.109 16.219 0.09 1 91.69 256 GLY A C 1
ATOM 1909 O O . GLY A 1 256 ? 12.18 17.453 -0.001 1 91.69 256 GLY A O 1
ATOM 1910 N N . TRP A 1 257 ? 11.016 15.586 0.219 1 92.44 257 TRP A N 1
ATOM 1911 C CA . TRP A 1 257 ? 9.75 16.312 0.178 1 92.44 257 TRP A CA 1
ATOM 1912 C C . TRP A 1 257 ? 9.523 17.078 1.47 1 92.44 257 TRP A C 1
ATOM 1914 O O . TRP A 1 257 ? 8.906 18.156 1.458 1 92.44 257 TRP A O 1
ATOM 1924 N N . GLY A 1 258 ? 9.984 16.531 2.529 1 91.44 258 GLY A N 1
ATOM 1925 C CA . GLY A 1 258 ? 9.906 17.25 3.785 1 91.44 258 GLY A CA 1
ATOM 1926 C C . GLY A 1 258 ? 10.734 18.531 3.793 1 91.44 258 GLY A C 1
ATOM 1927 O O . GLY A 1 258 ? 10.25 19.594 4.188 1 91.44 258 GLY A O 1
ATOM 1928 N N . GLN A 1 259 ? 11.891 18.484 3.293 1 88.81 259 GLN A N 1
ATOM 1929 C CA . GLN A 1 259 ? 12.828 19.594 3.346 1 88.81 259 GLN A CA 1
ATOM 1930 C C . GLN A 1 259 ? 12.438 20.688 2.355 1 88.81 259 GLN A C 1
ATOM 1932 O O . GLN A 1 259 ? 12.891 21.828 2.471 1 88.81 259 GLN A O 1
ATOM 1937 N N . THR A 1 260 ? 11.609 20.406 1.423 1 89.19 260 THR A N 1
ATOM 1938 C CA . THR A 1 260 ? 11.227 21.375 0.408 1 89.19 260 THR A CA 1
ATOM 1939 C C . THR A 1 260 ? 9.812 21.891 0.649 1 89.19 260 THR A C 1
ATOM 1941 O O . THR A 1 260 ? 9.203 22.484 -0.243 1 89.19 260 THR A O 1
ATOM 1944 N N . THR A 1 261 ? 9.352 21.625 1.827 1 89.88 261 THR A N 1
ATOM 1945 C CA . THR A 1 261 ? 7.988 22.016 2.158 1 89.88 261 THR A CA 1
ATOM 1946 C C . THR A 1 261 ? 7.879 23.531 2.279 1 89.88 261 THR A C 1
ATOM 1948 O O . THR A 1 261 ? 8.773 24.188 2.82 1 89.88 261 THR A O 1
ATOM 1951 N N . THR A 1 262 ? 6.781 24.078 1.657 1 87.62 262 THR A N 1
ATOM 1952 C CA . THR A 1 262 ? 6.434 25.484 1.809 1 87.62 262 THR A CA 1
ATOM 1953 C C . THR A 1 262 ? 4.934 25.641 2.043 1 87.62 262 THR A C 1
ATOM 1955 O O . THR A 1 262 ? 4.16 24.719 1.812 1 87.62 262 THR A O 1
ATOM 1958 N N . GLY A 1 263 ? 4.469 26.719 2.715 1 86.88 263 GLY A N 1
ATOM 1959 C CA . GLY A 1 263 ? 3.045 27 2.756 1 86.88 263 GLY A CA 1
ATOM 1960 C C . GLY A 1 263 ? 2.404 26.656 4.086 1 86.88 263 GLY A C 1
ATOM 1961 O O . GLY A 1 263 ? 1.215 26.328 4.145 1 86.88 263 GLY A O 1
ATOM 1962 N N . GLY A 1 264 ? 3.111 26.656 5.145 1 85.69 264 GLY A N 1
ATOM 1963 C CA . GLY A 1 264 ? 2.568 26.469 6.484 1 85.69 264 GLY A CA 1
ATOM 1964 C C . GLY A 1 264 ? 1.965 25.094 6.703 1 85.69 264 GLY A C 1
ATOM 1965 O O . GLY A 1 264 ? 2.502 24.094 6.23 1 85.69 264 GLY A O 1
ATOM 1966 N N . ALA A 1 265 ? 0.786 25.109 7.418 1 84.12 265 ALA A N 1
ATOM 1967 C CA . ALA A 1 265 ? 0.141 23.859 7.777 1 84.12 265 ALA A CA 1
ATOM 1968 C C . ALA A 1 265 ? -0.374 23.125 6.535 1 84.12 265 ALA A C 1
ATOM 1970 O O . ALA A 1 265 ? -0.247 21.906 6.426 1 84.12 265 ALA A O 1
ATOM 1971 N N . LYS A 1 266 ? -0.916 23.844 5.652 1 87.12 266 LYS A N 1
ATOM 1972 C CA . LYS A 1 266 ? -1.385 23.25 4.398 1 87.12 266 LYS A CA 1
ATOM 1973 C C . LYS A 1 266 ? -0.228 22.656 3.607 1 87.12 266 LYS A C 1
ATOM 1975 O O . LYS A 1 266 ? -0.35 21.562 3.059 1 87.12 266 LYS A O 1
ATOM 1980 N N . GLY A 1 267 ? 0.847 23.281 3.564 1 89.31 267 GLY A N 1
ATOM 1981 C CA . GLY A 1 267 ? 2.033 22.797 2.879 1 89.31 267 GLY A CA 1
ATOM 1982 C C . GLY A 1 267 ? 2.578 21.516 3.467 1 89.31 267 GLY A C 1
ATOM 1983 O O . GLY A 1 267 ? 3.002 20.625 2.732 1 89.31 267 GLY A O 1
ATOM 1984 N N . VAL A 1 268 ? 2.586 21.484 4.828 1 90.56 268 VAL A N 1
ATOM 1985 C CA . VAL A 1 268 ? 3.057 20.281 5.504 1 90.56 268 VAL A CA 1
ATOM 1986 C C . VAL A 1 268 ? 2.164 19.094 5.133 1 90.56 268 VAL A C 1
ATOM 1988 O O . VAL A 1 268 ? 2.66 18.016 4.82 1 90.56 268 VAL A O 1
ATOM 1991 N N . GLY A 1 269 ? 0.888 19.297 5.09 1 89.25 269 GLY A N 1
ATOM 1992 C CA . GLY A 1 269 ? -0.041 18.266 4.684 1 89.25 269 GLY A CA 1
ATOM 1993 C C . GLY A 1 269 ? 0.165 17.797 3.252 1 89.25 269 GLY A C 1
ATOM 1994 O O . GLY A 1 269 ? 0.157 16.594 2.975 1 89.25 269 GLY A O 1
ATOM 1995 N N . GLU A 1 270 ? 0.388 18.703 2.422 1 90.56 270 GLU A N 1
ATOM 1996 C CA . GLU A 1 270 ? 0.586 18.391 1.011 1 90.56 270 GLU A CA 1
ATOM 1997 C C . GLU A 1 270 ? 1.893 17.625 0.792 1 90.56 270 GLU A C 1
ATOM 1999 O O . GLU A 1 270 ? 1.952 16.703 -0.021 1 90.56 270 GLU A O 1
ATOM 2004 N N . SER A 1 271 ? 2.906 18.047 1.447 1 91.81 271 SER A N 1
ATOM 2005 C CA . SER A 1 271 ? 4.195 17.375 1.324 1 91.81 271 SER A CA 1
ATOM 2006 C C . SER A 1 271 ? 4.129 15.945 1.867 1 91.81 271 SER A C 1
ATOM 2008 O O . SER A 1 271 ? 4.742 15.039 1.308 1 91.81 271 SER A O 1
ATOM 2010 N N . THR A 1 272 ? 3.418 15.789 3.002 1 92.5 272 THR A N 1
ATOM 2011 C CA . THR A 1 272 ? 3.246 14.453 3.574 1 92.5 272 THR A CA 1
ATOM 2012 C C . THR A 1 272 ? 2.502 13.539 2.605 1 92.5 272 THR A C 1
ATOM 2014 O O . THR A 1 272 ? 2.906 12.398 2.389 1 92.5 272 THR A O 1
ATOM 2017 N N . THR A 1 273 ? 1.488 14.016 1.944 1 91.19 273 THR A N 1
ATOM 2018 C CA . THR A 1 273 ? 0.713 13.266 0.962 1 91.19 273 THR A CA 1
ATOM 2019 C C . THR A 1 273 ? 1.572 12.914 -0.247 1 91.19 273 THR A C 1
ATOM 2021 O O . THR A 1 273 ? 1.586 11.758 -0.689 1 91.19 273 THR A O 1
ATOM 2024 N N . ALA A 1 274 ? 2.27 13.867 -0.713 1 92.62 274 ALA A N 1
ATOM 2025 C CA . ALA A 1 274 ? 3.105 13.656 -1.892 1 92.62 274 ALA A CA 1
ATOM 2026 C C . ALA A 1 274 ? 4.195 12.625 -1.615 1 92.62 274 ALA A C 1
ATOM 2028 O O . ALA A 1 274 ? 4.5 11.789 -2.469 1 92.62 274 ALA A O 1
ATOM 2029 N N . SER A 1 275 ? 4.746 12.773 -0.439 1 94.25 275 SER A N 1
ATOM 2030 C CA . SER A 1 275 ? 5.793 11.828 -0.056 1 94.25 275 SER A CA 1
ATOM 2031 C C . SER A 1 275 ? 5.277 10.391 -0.086 1 94.25 275 SER A C 1
ATOM 2033 O O . SER A 1 275 ? 5.953 9.492 -0.595 1 94.25 275 SER A O 1
ATOM 2035 N N . VAL A 1 276 ? 4.102 10.141 0.415 1 95.06 276 VAL A N 1
ATOM 2036 C CA . VAL A 1 276 ? 3.533 8.797 0.47 1 95.06 276 VAL A CA 1
ATOM 2037 C C . VAL A 1 276 ? 3.23 8.305 -0.943 1 95.06 276 VAL A C 1
ATOM 2039 O O . VAL A 1 276 ? 3.609 7.191 -1.314 1 95.06 276 VAL A O 1
ATOM 2042 N N . VAL A 1 277 ? 2.631 9.125 -1.766 1 94.12 277 VAL A N 1
ATOM 2043 C CA . VAL A 1 277 ? 2.217 8.75 -3.113 1 94.12 277 VAL A CA 1
ATOM 2044 C C . VAL A 1 27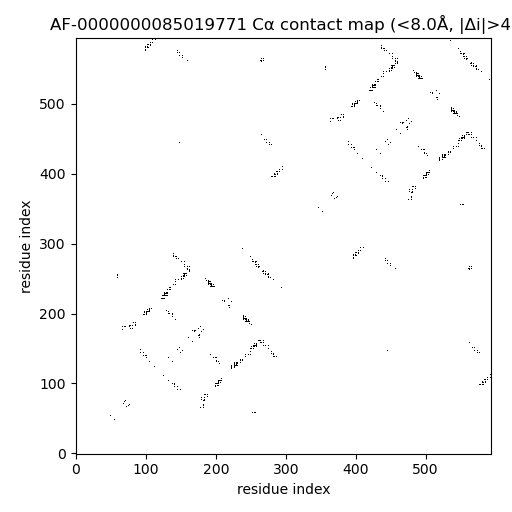7 ? 3.445 8.414 -3.957 1 94.12 277 VAL A C 1
ATOM 2046 O O . VAL A 1 277 ? 3.477 7.387 -4.641 1 94.12 277 VAL A O 1
ATOM 2049 N N . ILE A 1 278 ? 4.402 9.195 -3.873 1 94.62 278 ILE A N 1
ATOM 2050 C CA . ILE A 1 278 ? 5.609 9.008 -4.672 1 94.62 278 ILE A CA 1
ATOM 2051 C C . ILE A 1 278 ? 6.363 7.777 -4.172 1 94.62 278 ILE A C 1
ATOM 2053 O O . ILE A 1 278 ? 6.934 7.027 -4.969 1 94.62 278 ILE A O 1
ATOM 2057 N N . SER A 1 279 ? 6.406 7.625 -2.865 1 96.81 279 SER A N 1
ATOM 2058 C CA . SER A 1 279 ? 7.039 6.434 -2.318 1 96.81 279 SER A CA 1
ATOM 2059 C C . SER A 1 279 ? 6.34 5.164 -2.801 1 96.81 279 SER A C 1
ATOM 2061 O O . SER A 1 279 ? 6.996 4.172 -3.123 1 96.81 279 SER A O 1
ATOM 2063 N N . LEU A 1 280 ? 5.02 5.176 -2.865 1 96 280 LEU A N 1
ATOM 2064 C CA . LEU A 1 280 ? 4.262 4.012 -3.314 1 96 280 LEU A CA 1
ATOM 2065 C C . LEU A 1 280 ? 4.605 3.664 -4.758 1 96 280 LEU A C 1
ATOM 2067 O O . LEU A 1 280 ? 4.828 2.496 -5.082 1 96 280 LEU A O 1
ATOM 2071 N N . VAL A 1 281 ? 4.66 4.641 -5.559 1 95.56 281 VAL A N 1
ATOM 2072 C CA . VAL A 1 281 ? 5.004 4.422 -6.961 1 95.56 281 VAL A CA 1
ATOM 2073 C C . VAL A 1 281 ? 6.441 3.918 -7.066 1 95.56 281 VAL A C 1
ATOM 2075 O O . VAL A 1 281 ? 6.723 2.963 -7.797 1 95.56 281 VAL A O 1
ATOM 2078 N N . ALA A 1 282 ? 7.312 4.52 -6.344 1 96.56 282 ALA A N 1
ATOM 2079 C CA . ALA A 1 282 ? 8.727 4.172 -6.395 1 96.56 282 ALA A CA 1
ATOM 2080 C C . ALA A 1 282 ? 8.953 2.732 -5.941 1 96.56 282 ALA A C 1
ATOM 2082 O O . ALA A 1 282 ? 9.82 2.033 -6.477 1 96.56 282 ALA A O 1
ATOM 2083 N N . ILE A 1 283 ? 8.242 2.318 -4.953 1 97.88 283 ILE A N 1
ATOM 2084 C CA . ILE A 1 283 ? 8.367 0.961 -4.434 1 97.88 283 ILE A CA 1
ATOM 2085 C C . ILE A 1 283 ? 8.102 -0.046 -5.551 1 97.88 283 ILE A C 1
ATOM 2087 O O . ILE A 1 283 ? 8.883 -0.984 -5.746 1 97.88 283 ILE A O 1
ATOM 2091 N N . PHE A 1 284 ? 7.105 0.16 -6.363 1 97.44 284 PHE A N 1
ATOM 2092 C CA . PHE A 1 284 ? 6.738 -0.812 -7.387 1 97.44 284 PHE A CA 1
ATOM 2093 C C . PHE A 1 284 ? 7.672 -0.71 -8.586 1 97.44 284 PHE A C 1
ATOM 2095 O O . PHE A 1 284 ? 7.965 -1.715 -9.242 1 97.44 284 PHE A O 1
ATOM 2102 N N . VAL A 1 285 ? 8.102 0.48 -8.844 1 97 285 VAL A N 1
ATOM 2103 C CA . VAL A 1 285 ? 9.07 0.641 -9.93 1 97 285 VAL A CA 1
ATOM 2104 C C . VAL A 1 285 ? 10.367 -0.069 -9.562 1 97 285 VAL A C 1
ATOM 2106 O O . VAL A 1 285 ? 10.914 -0.833 -10.359 1 97 285 VAL A O 1
ATOM 2109 N N . VAL A 1 286 ? 10.859 0.182 -8.391 1 97.44 286 VAL A N 1
ATOM 2110 C CA . VAL A 1 286 ? 12.094 -0.437 -7.926 1 97.44 286 VAL A CA 1
ATOM 2111 C C . VAL A 1 286 ? 11.914 -1.948 -7.82 1 97.44 286 VAL A C 1
ATOM 2113 O O . VAL A 1 286 ? 12.82 -2.717 -8.148 1 97.44 286 VAL A O 1
ATOM 2116 N N . ASP A 1 287 ? 10.758 -2.346 -7.352 1 97.62 287 ASP A N 1
ATOM 2117 C CA . ASP A 1 287 ? 10.461 -3.771 -7.246 1 97.62 287 ASP A CA 1
ATOM 2118 C C . ASP A 1 287 ? 10.57 -4.457 -8.609 1 97.62 287 ASP A C 1
ATOM 2120 O O . ASP A 1 287 ? 11.109 -5.562 -8.711 1 97.62 287 ASP A O 1
ATOM 2124 N N . PHE A 1 288 ? 10.055 -3.836 -9.602 1 97.19 288 PHE A N 1
ATOM 2125 C CA . PHE A 1 288 ? 10.086 -4.391 -10.945 1 97.19 288 PHE A CA 1
ATOM 2126 C C . PHE A 1 288 ? 11.523 -4.578 -11.422 1 97.19 288 PHE A C 1
ATOM 2128 O O . PHE A 1 288 ? 11.891 -5.645 -11.922 1 97.19 288 PHE A O 1
ATOM 2135 N N . PHE A 1 289 ? 12.32 -3.613 -11.203 1 96.38 289 PHE A N 1
ATOM 2136 C CA . PHE A 1 289 ? 13.695 -3.678 -11.688 1 96.38 289 PHE A CA 1
ATOM 2137 C C . PHE A 1 289 ? 14.508 -4.68 -10.875 1 96.38 289 PHE A C 1
ATOM 2139 O O . PHE A 1 289 ? 15.344 -5.395 -11.422 1 96.38 289 PHE A O 1
ATOM 2146 N N . LEU A 1 290 ? 14.297 -4.695 -9.609 1 96.12 290 LEU A N 1
ATOM 2147 C CA . LEU A 1 290 ? 15 -5.68 -8.789 1 96.12 290 LEU A CA 1
ATOM 2148 C C . LEU A 1 290 ? 14.57 -7.098 -9.156 1 96.12 290 LEU A C 1
ATOM 2150 O O . LEU A 1 290 ? 15.391 -8.016 -9.188 1 96.12 290 LEU A O 1
ATOM 2154 N N . SER A 1 291 ? 13.242 -7.23 -9.414 1 94.38 291 SER A N 1
ATOM 2155 C CA . SER A 1 291 ? 12.75 -8.547 -9.82 1 94.38 291 SER A CA 1
ATOM 2156 C C . SER A 1 291 ? 13.336 -8.953 -11.164 1 94.38 291 SER A C 1
ATOM 2158 O O . SER A 1 291 ? 13.664 -10.125 -11.375 1 94.38 291 SER A O 1
ATOM 2160 N N . MET A 1 292 ? 13.508 -8.008 -12.039 1 92 292 MET A N 1
ATOM 2161 C CA . MET A 1 292 ? 14.125 -8.281 -13.336 1 92 292 MET A CA 1
ATOM 2162 C C . MET A 1 292 ? 15.594 -8.656 -13.172 1 92 292 MET A C 1
ATOM 2164 O O . MET A 1 292 ? 16.109 -9.492 -13.906 1 92 292 MET A O 1
ATOM 2168 N N . PHE A 1 293 ? 16.188 -8.07 -12.18 1 91.69 293 PHE A N 1
ATOM 2169 C CA . PHE A 1 293 ? 17.625 -8.281 -11.961 1 91.69 293 PHE A CA 1
ATOM 2170 C C . PHE A 1 293 ? 17.875 -9.609 -11.258 1 91.69 293 PHE A C 1
ATOM 2172 O O . PHE A 1 293 ? 18.781 -10.352 -11.641 1 91.69 293 PHE A O 1
ATOM 2179 N N . PHE A 1 294 ? 17.109 -9.906 -10.289 1 89 294 PHE A N 1
ATOM 2180 C CA . PHE A 1 294 ? 17.359 -11.086 -9.477 1 89 294 PHE A CA 1
ATOM 2181 C C . PHE A 1 294 ? 16.797 -12.336 -10.148 1 89 294 PHE A C 1
ATOM 2183 O O . PHE A 1 294 ? 17.297 -13.445 -9.93 1 89 294 PHE A O 1
ATOM 2190 N N . PHE A 1 295 ? 15.812 -12.195 -11 1 80.88 295 PHE A N 1
ATOM 2191 C CA . PHE A 1 295 ? 15.18 -13.367 -11.594 1 80.88 295 PHE A CA 1
ATOM 2192 C C . PHE A 1 295 ? 15.367 -13.383 -13.102 1 80.88 295 PHE A C 1
ATOM 2194 O O . PHE A 1 295 ? 14.445 -13.719 -13.844 1 80.88 295 PHE A O 1
ATOM 2201 N N . LYS A 1 296 ? 16.531 -12.898 -13.625 1 68.81 296 LYS A N 1
ATOM 2202 C CA . LYS A 1 296 ? 16.875 -12.898 -15.039 1 68.81 296 LYS A CA 1
ATOM 2203 C C . LYS A 1 296 ? 16.953 -14.312 -15.594 1 68.81 296 LYS A C 1
ATOM 2205 O O . LYS A 1 296 ? 16.594 -14.555 -16.75 1 68.81 296 LYS A O 1
ATOM 2210 N N . LYS A 1 297 ? 17.562 -15.273 -14.938 1 56.47 297 LYS A N 1
ATOM 2211 C CA . LYS A 1 297 ? 17.797 -16.578 -15.555 1 56.47 297 LYS A CA 1
ATOM 2212 C C . LYS A 1 297 ? 16.594 -17.5 -15.336 1 56.47 297 LYS A C 1
ATOM 2214 O O . LYS A 1 297 ? 15.961 -17.469 -14.281 1 56.47 297 LYS A O 1
ATOM 2219 N N . MET B 1 1 ? -55.094 65.188 16.594 1 23.06 1 MET B N 1
ATOM 2220 C CA . MET B 1 1 ? -55.688 64.875 17.906 1 23.06 1 MET B CA 1
ATOM 2221 C C . MET B 1 1 ? -54.906 63.75 18.578 1 23.06 1 MET B C 1
ATOM 2223 O O . MET B 1 1 ? -54.781 62.656 18 1 23.06 1 MET B O 1
ATOM 2227 N N . ALA B 1 2 ? -54 64.125 19.578 1 26.41 2 ALA B N 1
ATOM 2228 C CA . ALA B 1 2 ? -52.844 63.656 20.359 1 26.41 2 ALA B CA 1
ATOM 2229 C C . ALA B 1 2 ? -53.25 62.594 21.344 1 26.41 2 ALA B C 1
ATOM 2231 O O . ALA B 1 2 ? -54.156 62.781 22.172 1 26.41 2 ALA B O 1
ATOM 2232 N N . PRO B 1 3 ? -53.281 61.312 20.812 1 27.75 3 PRO B N 1
ATOM 2233 C CA . PRO B 1 3 ? -53.75 60.188 21.578 1 27.75 3 PRO B CA 1
ATOM 2234 C C . PRO B 1 3 ? -53.188 60.125 22.984 1 27.75 3 PRO B C 1
ATOM 2236 O O . PRO B 1 3 ? -52.125 60.688 23.234 1 27.75 3 PRO B O 1
ATOM 2239 N N . ARG B 1 4 ? -54.125 59.906 23.969 1 23.62 4 ARG B N 1
ATOM 2240 C CA . ARG B 1 4 ? -54.25 59.906 25.422 1 23.62 4 ARG B CA 1
ATOM 2241 C C . ARG B 1 4 ? -53.281 58.906 26.062 1 23.62 4 ARG B C 1
ATOM 2243 O O . ARG B 1 4 ? -53.188 57.75 25.625 1 23.62 4 ARG B O 1
ATOM 2250 N N . ARG B 1 5 ? -52.219 59.344 26.781 1 22.45 5 ARG B N 1
ATOM 2251 C CA . ARG B 1 5 ? -51.031 58.969 27.547 1 22.45 5 ARG B CA 1
ATOM 2252 C C . ARG B 1 5 ? -51.406 58.094 28.719 1 22.45 5 ARG B C 1
ATOM 2254 O O . ARG B 1 5 ? -52.062 58.531 29.672 1 22.45 5 ARG B O 1
ATOM 2261 N N . SER B 1 6 ? -52.031 56.844 28.328 1 22.06 6 SER B N 1
ATOM 2262 C CA . SER B 1 6 ? -52.625 56.031 29.391 1 22.06 6 SER B CA 1
ATOM 2263 C C . SER B 1 6 ? -51.688 55.906 30.578 1 22.06 6 SER B C 1
ATOM 2265 O O . SER B 1 6 ? -50.469 55.75 30.406 1 22.06 6 SER B O 1
ATOM 2267 N N . SER B 1 7 ? -52.094 56.375 31.781 1 20.38 7 SER B N 1
ATOM 2268 C CA . SER B 1 7 ? -51.688 56.625 33.156 1 20.38 7 SER B CA 1
ATOM 2269 C C . SER B 1 7 ? -51.219 55.344 33.844 1 20.38 7 SER B C 1
ATOM 2271 O O . SER B 1 7 ? -51.844 54.281 33.688 1 20.38 7 SER B O 1
ATOM 2273 N N . ALA B 1 8 ? -49.844 55.188 34.156 1 22 8 ALA B N 1
ATOM 2274 C CA . ALA B 1 8 ? -48.781 54.375 34.688 1 22 8 ALA B CA 1
ATOM 2275 C C . ALA B 1 8 ? -49.094 53.938 36.125 1 22 8 ALA B C 1
ATOM 2277 O O . ALA B 1 8 ? -49.031 54.75 37.062 1 22 8 ALA B O 1
ATOM 2278 N N . TYR B 1 9 ? -50.375 53.312 36.344 1 20.47 9 TYR B N 1
ATOM 2279 C CA . TYR B 1 9 ? -50.781 53.094 37.719 1 20.47 9 TYR B CA 1
ATOM 2280 C C . TYR B 1 9 ? -49.688 52.375 38.5 1 20.47 9 TYR B C 1
ATOM 2282 O O . TYR B 1 9 ? -49.219 51.312 38.094 1 20.47 9 TYR B O 1
ATOM 2290 N N . ARG B 1 10 ? -48.875 53.094 39.344 1 21.31 10 ARG B N 1
ATOM 2291 C CA . ARG B 1 10 ? -47.75 52.906 40.281 1 21.31 10 ARG B CA 1
ATOM 2292 C C . ARG B 1 10 ? -48.156 52 41.438 1 21.31 10 ARG B C 1
ATOM 2294 O O . ARG B 1 10 ? -48.875 52.406 42.344 1 21.31 10 ARG B O 1
ATOM 2301 N N . VAL B 1 11 ? -48.719 50.75 41.094 1 21.14 11 VAL B N 1
ATOM 2302 C CA . VAL B 1 11 ? -49.281 50.031 42.25 1 21.14 11 VAL B CA 1
ATOM 2303 C C . VAL B 1 11 ? -48.219 49.844 43.312 1 21.14 11 VAL B C 1
ATOM 2305 O O . VAL B 1 11 ? -47.125 49.312 43.062 1 21.14 11 VAL B O 1
ATOM 2308 N N . SER B 1 12 ? -48.188 50.75 44.344 1 20.59 12 SER B N 1
ATOM 2309 C CA . SER B 1 12 ? -47.375 50.969 45.531 1 20.59 12 SER B CA 1
ATOM 2310 C C . SER B 1 12 ? -47.406 49.75 46.469 1 20.59 12 SER B C 1
ATOM 2312 O O . SER B 1 12 ? -48.406 49.5 47.125 1 20.59 12 SER B O 1
ATOM 2314 N N . VAL B 1 13 ? -47.156 48.531 45.906 1 23.23 13 VAL B N 1
ATOM 2315 C CA . VAL B 1 13 ? -47.375 47.375 46.781 1 23.23 13 VAL B CA 1
ATOM 2316 C C . VAL B 1 13 ? -46.562 47.594 48.094 1 23.23 13 VAL B C 1
ATOM 2318 O O . VAL B 1 13 ? -45.375 47.875 48.062 1 23.23 13 VAL B O 1
ATOM 2321 N N . GLY B 1 14 ? -47.312 47.844 49.188 1 20.78 14 GLY B N 1
ATOM 2322 C CA . GLY B 1 14 ? -47.094 48.188 50.594 1 20.78 14 GLY B CA 1
ATOM 2323 C C . GLY B 1 14 ? -46.094 47.25 51.281 1 20.78 14 GLY B C 1
ATOM 2324 O O . GLY B 1 14 ? -45.969 46.094 50.875 1 20.78 14 GLY B O 1
ATOM 2325 N N . ASP B 1 15 ? -45.188 47.781 52.219 1 22.61 15 ASP B N 1
ATOM 2326 C CA . ASP B 1 15 ? -43.938 47.531 52.938 1 22.61 15 ASP B CA 1
ATOM 2327 C C . ASP B 1 15 ? -44.125 46.469 54.031 1 22.61 15 ASP B C 1
ATOM 2329 O O . ASP B 1 15 ? -43.281 46.344 54.906 1 22.61 15 ASP B O 1
ATOM 2333 N N . TYR B 1 16 ? -45.125 45.531 53.906 1 21.55 16 TYR B N 1
ATOM 2334 C CA . TYR B 1 16 ? -45.469 44.906 55.188 1 21.55 16 TYR B CA 1
ATOM 2335 C C . TYR B 1 16 ? -44.219 44.312 55.844 1 21.55 16 TYR B C 1
ATOM 2337 O O . TYR B 1 16 ? -43.625 43.375 55.312 1 21.55 16 TYR B O 1
ATOM 2345 N N . ALA B 1 17 ? -43.531 45.094 56.75 1 20.95 17 ALA B N 1
ATOM 2346 C CA . ALA B 1 17 ? -42.25 45.094 57.438 1 20.95 17 ALA B CA 1
ATOM 2347 C C . ALA B 1 17 ? -42.062 43.844 58.281 1 20.95 17 ALA B C 1
ATOM 2349 O O . ALA B 1 17 ? -41.031 43.156 58.156 1 20.95 17 ALA B O 1
ATOM 2350 N N . GLY B 1 18 ? -42.656 43.75 59.562 1 22.78 18 GLY B N 1
ATOM 2351 C CA . GLY B 1 18 ? -41.875 43.688 60.781 1 22.78 18 GLY B CA 1
ATOM 2352 C C . GLY B 1 18 ? -41.688 42.281 61.281 1 22.78 18 GLY B C 1
ATOM 2353 O O . GLY B 1 18 ? -41.156 42.062 62.375 1 22.78 18 GLY B O 1
ATOM 2354 N N . GLY B 1 19 ? -42.344 41.25 60.812 1 25.34 19 GLY B N 1
ATOM 2355 C CA . GLY B 1 19 ? -42.75 40.312 61.844 1 25.34 19 GLY B CA 1
ATOM 2356 C C . GLY B 1 19 ? -41.562 39.625 62.5 1 25.34 19 GLY B C 1
ATOM 2357 O O . GLY B 1 19 ? -40.438 39.625 61.969 1 25.34 19 GLY B O 1
ATOM 2358 N N . PRO B 1 20 ? -41.781 39.125 63.812 1 28.05 20 PRO B N 1
ATOM 2359 C CA . PRO B 1 20 ? -40.812 38.75 64.875 1 28.05 20 PRO B CA 1
ATOM 2360 C C . PRO B 1 20 ? -39.844 37.656 64.438 1 28.05 20 PRO B C 1
ATOM 2362 O O . PRO B 1 20 ? -40.188 36.906 63.5 1 28.05 20 PRO B O 1
ATOM 2365 N N . LYS B 1 21 ? -38.562 37.75 64.812 1 28.17 21 LYS B N 1
ATOM 2366 C CA . LYS B 1 21 ? -37.312 37.094 64.5 1 28.17 21 LYS B CA 1
ATOM 2367 C C . LYS B 1 21 ? -37.344 35.594 64.875 1 28.17 21 LYS B C 1
ATOM 2369 O O . LYS B 1 21 ? -37.375 35.25 66.062 1 28.17 21 LYS B O 1
ATOM 2374 N N . PRO B 1 22 ? -38.25 34.781 64.312 1 26.47 22 PRO B N 1
ATOM 2375 C CA . PRO B 1 22 ? -38.281 33.531 65.125 1 26.47 22 PRO B CA 1
ATOM 2376 C C . PRO B 1 22 ? -36.906 32.906 65.25 1 26.47 22 PRO B C 1
ATOM 2378 O O . PRO B 1 22 ? -36 33.125 64.438 1 26.47 22 PRO B O 1
ATOM 2381 N N . ALA B 1 23 ? -36.688 32.188 66.5 1 28.61 23 ALA B N 1
ATOM 2382 C CA . ALA B 1 23 ? -35.5 31.578 67.125 1 28.61 23 ALA B CA 1
ATOM 2383 C C . ALA B 1 23 ? -34.906 30.516 66.188 1 28.61 23 ALA B C 1
ATOM 2385 O O . ALA B 1 23 ? -35.625 29.625 65.688 1 28.61 23 ALA B O 1
ATOM 2386 N N . GLU B 1 24 ? -33.781 30.812 65.375 1 25.83 24 GLU B N 1
ATOM 2387 C CA . GLU B 1 24 ? -33.125 30.062 64.312 1 25.83 24 GLU B CA 1
ATOM 2388 C C . GLU B 1 24 ? -32.625 28.719 64.812 1 25.83 24 GLU B C 1
ATOM 2390 O O . GLU B 1 24 ? -31.797 28.641 65.688 1 25.83 24 GLU B O 1
ATOM 2395 N N . GLY B 1 25 ? -33.594 27.766 65.062 1 24.91 25 GLY B N 1
ATOM 2396 C CA . GLY B 1 25 ? -33.156 26.453 65.5 1 24.91 25 GLY B CA 1
ATOM 2397 C C . GLY B 1 25 ? -32.031 25.906 64.625 1 24.91 25 GLY B C 1
ATOM 2398 O O . GLY B 1 25 ? -31.984 26.141 63.438 1 24.91 25 GLY B O 1
ATOM 2399 N N . THR B 1 26 ? -30.781 25.656 65.25 1 26.81 26 THR B N 1
ATOM 2400 C CA . THR B 1 26 ? -29.484 25.219 64.75 1 26.81 26 THR B CA 1
ATOM 2401 C C . THR B 1 26 ? -29.609 23.906 63.969 1 26.81 26 THR B C 1
ATOM 2403 O O . THR B 1 26 ? -29.766 22.844 64.562 1 26.81 26 THR B O 1
ATOM 2406 N N . GLN B 1 27 ? -30.609 23.75 63.031 1 24.19 27 GLN B N 1
ATOM 2407 C CA . GLN B 1 27 ? -30.609 22.422 62.406 1 24.19 27 GLN B CA 1
ATOM 2408 C C . GLN B 1 27 ? -29.266 22.109 61.781 1 24.19 27 GLN B C 1
ATOM 2410 O O . GLN B 1 27 ? -28.75 22.891 60.969 1 24.19 27 GLN B O 1
ATOM 2415 N N . SER B 1 28 ? -28.406 21.25 62.469 1 27.7 28 SER B N 1
ATOM 2416 C CA . SER B 1 28 ? -27.141 20.656 62.062 1 27.7 28 SER B CA 1
ATOM 2417 C C . SER B 1 28 ? -27.266 19.953 60.719 1 27.7 28 SER B C 1
ATOM 2419 O O . SER B 1 28 ? -28.016 18.984 60.562 1 27.7 28 SER B O 1
ATOM 2421 N N . SER B 1 29 ? -27.516 20.688 59.625 1 27.42 29 SER B N 1
ATOM 2422 C CA . SER B 1 29 ? -27.656 20.047 58.312 1 27.42 29 SER B CA 1
ATOM 2423 C C . SER B 1 29 ? -26.438 19.219 57.969 1 27.42 29 SER B C 1
ATOM 2425 O O . SER B 1 29 ? -25.328 19.766 57.812 1 27.42 29 SER B O 1
ATOM 2427 N N . SER B 1 30 ? -26.344 17.953 58.406 1 28.95 30 SER B N 1
ATOM 2428 C CA . SER B 1 30 ? -25.406 16.875 58.062 1 28.95 30 SER B CA 1
ATOM 2429 C C . SER B 1 30 ? -25.297 16.688 56.562 1 28.95 30 SER B C 1
ATOM 2431 O O . SER B 1 30 ? -24.781 15.672 56.094 1 28.95 30 SER B O 1
ATOM 2433 N N . SER B 1 31 ? -25.859 17.594 55.781 1 29.98 31 SER B N 1
ATOM 2434 C CA . SER B 1 31 ? -25.875 17.219 54.375 1 29.98 31 SER B CA 1
ATOM 2435 C C . SER B 1 31 ? -24.469 17.266 53.781 1 29.98 31 SER B C 1
ATOM 2437 O O . SER B 1 31 ? -24.25 17.906 52.75 1 29.98 31 SER B O 1
ATOM 2439 N N . GLY B 1 32 ? -23.391 17.266 54.594 1 28.98 32 GLY B N 1
ATOM 2440 C CA . GLY B 1 32 ? -22.094 17.562 54 1 28.98 32 GLY B CA 1
ATOM 2441 C C . GLY B 1 32 ? -21.688 16.531 52.969 1 28.98 32 GLY B C 1
ATOM 2442 O O . GLY B 1 32 ? -20.641 16.672 52.312 1 28.98 32 GLY B O 1
ATOM 2443 N N . ALA B 1 33 ? -22.031 15.234 53.188 1 30.7 33 ALA B N 1
ATOM 2444 C CA . ALA B 1 33 ? -21.078 14.227 52.719 1 30.7 33 ALA B CA 1
ATOM 2445 C C . ALA B 1 33 ? -21.125 14.094 51.219 1 30.7 33 ALA B C 1
ATOM 2447 O O . ALA B 1 33 ? -20.172 13.602 50.594 1 30.7 33 ALA B O 1
ATOM 2448 N N . ASN B 1 34 ? -22.328 14.188 50.656 1 30.61 34 ASN B N 1
ATOM 2449 C CA . ASN B 1 34 ? -22.328 13.5 49.375 1 30.61 34 ASN B CA 1
ATOM 2450 C C . ASN B 1 34 ? -21.672 14.344 48.281 1 30.61 34 ASN B C 1
ATOM 2452 O O . ASN B 1 34 ? -21.797 14.031 47.094 1 30.61 34 ASN B O 1
ATOM 2456 N N . GLU B 1 35 ? -21.359 15.648 48.688 1 32.41 35 GLU B N 1
ATOM 2457 C CA . GLU B 1 35 ? -21.031 16.453 47.5 1 32.41 35 GLU B CA 1
ATOM 2458 C C . GLU B 1 35 ? -19.656 16.094 46.938 1 32.41 35 GLU B C 1
ATOM 2460 O O . GLU B 1 35 ? -19.234 16.625 45.906 1 32.41 35 GLU B O 1
ATOM 2465 N N . ALA B 1 36 ? -18.812 15.531 47.844 1 38.12 36 ALA B N 1
ATOM 2466 C CA . ALA B 1 36 ? -17.406 15.539 47.469 1 38.12 36 ALA B CA 1
ATOM 2467 C C . ALA B 1 36 ? -17.141 14.555 46.344 1 38.12 36 ALA B C 1
ATOM 2469 O O . ALA B 1 36 ? -16.031 14.523 45.781 1 38.12 36 ALA B O 1
ATOM 2470 N N . THR B 1 37 ? -18.062 13.531 46.312 1 39.44 37 THR B N 1
ATOM 2471 C CA . THR B 1 37 ? -17.578 12.484 45.438 1 39.44 37 THR B CA 1
ATOM 2472 C C . THR B 1 37 ? -17.766 12.875 43.969 1 39.44 37 THR B C 1
ATOM 2474 O O . THR B 1 37 ? -17.312 12.164 43.062 1 39.44 37 THR B O 1
ATOM 2477 N N . GLY B 1 38 ? -18.578 14 43.812 1 35.38 38 GLY B N 1
ATOM 2478 C CA . GLY B 1 38 ? -18.891 14.25 42.406 1 35.38 38 GLY B CA 1
ATOM 2479 C C . GLY B 1 38 ? -17.703 14.742 41.625 1 35.38 38 GLY B C 1
ATOM 2480 O O . GLY B 1 38 ? -17.422 14.242 40.531 1 35.38 38 GLY B O 1
ATOM 2481 N N . PRO B 1 39 ? -17.031 15.852 42.281 1 42 39 PRO B N 1
ATOM 2482 C CA . PRO B 1 39 ? -16.047 16.484 41.406 1 42 39 PRO B CA 1
ATOM 2483 C C . PRO B 1 39 ? -14.828 15.602 41.156 1 42 39 PRO B C 1
ATOM 2485 O O . PRO B 1 39 ? -14.133 15.773 40.156 1 42 39 PRO B O 1
ATOM 2488 N N . HIS B 1 40 ? -14.484 14.75 42.188 1 44.84 40 HIS B N 1
ATOM 2489 C CA . HIS B 1 40 ? -13.273 13.977 41.938 1 44.84 40 HIS B CA 1
ATOM 2490 C C . HIS B 1 40 ? -13.492 12.922 40.875 1 44.84 40 HIS B C 1
ATOM 2492 O O . HIS B 1 40 ? -12.539 12.492 40.219 1 44.84 40 HIS B O 1
ATOM 2498 N N . LEU B 1 41 ? -14.727 12.266 40.875 1 36.25 41 LEU B N 1
ATOM 2499 C CA . LEU B 1 41 ? -14.945 11.312 39.781 1 36.25 41 LEU B CA 1
ATOM 2500 C C . LEU B 1 41 ? -14.891 12.016 38.438 1 36.25 41 LEU B C 1
ATOM 2502 O O . LEU B 1 41 ? -14.352 11.469 37.469 1 36.25 41 LEU B O 1
ATOM 2506 N N . ILE B 1 42 ? -15.531 13.195 38.375 1 38.06 42 ILE B N 1
ATOM 2507 C CA . ILE B 1 42 ? -15.422 13.914 37.125 1 38.06 42 ILE B CA 1
ATOM 2508 C C . ILE B 1 42 ? -13.969 14.312 36.875 1 38.06 42 ILE B C 1
ATOM 2510 O O . ILE B 1 42 ? -13.508 14.344 35.75 1 38.06 42 ILE B O 1
ATOM 2514 N N . GLU B 1 43 ? -13.25 14.773 37.875 1 41.03 43 GLU B N 1
ATOM 2515 C CA . GLU B 1 43 ? -11.844 15.086 37.688 1 41.03 43 GLU B CA 1
ATOM 2516 C C . GLU B 1 43 ? -11.039 13.828 37.344 1 41.03 43 GLU B C 1
ATOM 2518 O O . GLU B 1 43 ? -10.086 13.875 36.562 1 41.03 43 GLU B O 1
ATOM 2523 N N . SER B 1 44 ? -11.203 12.703 38.094 1 40.59 44 SER B N 1
ATOM 2524 C CA . SER B 1 44 ? -10.484 11.484 37.75 1 40.59 44 SER B CA 1
ATOM 2525 C C . SER B 1 44 ? -10.883 10.992 36.344 1 40.59 44 SER B C 1
ATOM 2527 O O . SER B 1 44 ? -10.062 10.414 35.625 1 40.59 44 SER B O 1
ATOM 2529 N N . ILE B 1 45 ? -12.164 10.922 36 1 36.81 45 ILE B N 1
ATOM 2530 C CA . ILE B 1 45 ? -12.547 10.633 34.625 1 36.81 45 ILE B CA 1
ATOM 2531 C C . ILE B 1 45 ? -12.031 11.734 33.719 1 36.81 45 ILE B C 1
ATOM 2533 O O . ILE B 1 45 ? -11.781 11.5 32.531 1 36.81 45 ILE B O 1
ATOM 2537 N N . ARG B 1 46 ? -12.094 12.977 34.031 1 38.28 46 ARG B N 1
ATOM 2538 C CA . ARG B 1 46 ? -11.484 14.039 33.219 1 38.28 46 ARG B CA 1
ATOM 2539 C C . ARG B 1 46 ? -9.977 13.828 33.094 1 38.28 46 ARG B C 1
ATOM 2541 O O . ARG B 1 46 ? -9.359 14.32 32.156 1 38.28 46 ARG B O 1
ATOM 2548 N N . GLY B 1 47 ? -9.281 13.398 34.094 1 36.91 47 GLY B N 1
ATOM 2549 C CA . GLY B 1 47 ? -7.852 13.172 34.031 1 36.91 47 GLY B CA 1
ATOM 2550 C C . GLY B 1 47 ? -7.477 12.047 33.094 1 36.91 47 GLY B C 1
ATOM 2551 O O . GLY B 1 47 ? -6.297 11.836 32.781 1 36.91 47 GLY B O 1
ATOM 2552 N N . TYR B 1 48 ? -8.156 10.859 33.219 1 35.12 48 TYR B N 1
ATOM 2553 C CA . TYR B 1 48 ? -7.812 9.812 32.25 1 35.12 48 TYR B CA 1
ATOM 2554 C C . TYR B 1 48 ? -8.117 10.242 30.828 1 35.12 48 TYR B C 1
ATOM 2556 O O . TYR B 1 48 ? -9.281 10.32 30.438 1 35.12 48 TYR B O 1
ATOM 2564 N N . GLU B 1 49 ? -7.625 11.25 30.266 1 38.47 49 GLU B N 1
ATOM 2565 C CA . GLU B 1 49 ? -7.691 11.461 28.828 1 38.47 49 GLU B CA 1
ATOM 2566 C C . GLU B 1 49 ? -7.637 10.133 28.062 1 38.47 49 GLU B C 1
ATOM 2568 O O . GLU B 1 49 ? -6.621 9.438 28.109 1 38.47 49 GLU B O 1
ATOM 2573 N N . PRO B 1 50 ? -8.586 9.297 28.156 1 44.44 50 PRO B N 1
ATOM 2574 C CA . PRO B 1 50 ? -8.453 8.156 27.25 1 44.44 50 PRO B CA 1
ATOM 2575 C C . PRO B 1 50 ? -7.539 8.453 26.062 1 44.44 50 PRO B C 1
ATOM 2577 O O . PRO B 1 50 ? -7.426 9.609 25.641 1 44.44 50 PRO B O 1
ATOM 2580 N N . PRO B 1 51 ? -6.469 7.594 25.766 1 59.16 51 PRO B N 1
ATOM 2581 C CA . PRO B 1 51 ? -5.457 7.879 24.75 1 59.16 51 PRO B CA 1
ATOM 2582 C C . PRO B 1 51 ? -6.059 8.406 23.453 1 59.16 51 PRO B C 1
ATOM 2584 O O . PRO B 1 51 ? -7.188 8.055 23.094 1 59.16 51 PRO B O 1
ATOM 2587 N N . ARG B 1 52 ? -5.777 9.68 23.172 1 68.88 52 ARG B N 1
ATOM 2588 C CA . ARG B 1 52 ? -6.207 10.445 22.016 1 68.88 52 ARG B CA 1
ATOM 2589 C C . ARG B 1 52 ? -6.5 9.523 20.828 1 68.88 52 ARG B C 1
ATOM 2591 O O . ARG B 1 52 ? -7.453 9.742 20.078 1 68.88 52 ARG B O 1
ATOM 2598 N N . PHE B 1 53 ? -5.898 8.375 20.891 1 72.31 53 PHE B N 1
ATOM 2599 C CA . PHE B 1 53 ? -6.059 7.438 19.797 1 72.31 53 PHE B CA 1
ATOM 2600 C C . PHE B 1 53 ? -7.383 6.691 19.906 1 72.31 53 PHE B C 1
ATOM 2602 O O . PHE B 1 53 ? -8.078 6.5 18.906 1 72.31 53 PHE B O 1
ATOM 2609 N N . LEU B 1 54 ? -7.859 6.332 21.078 1 69.81 54 LEU B N 1
ATOM 2610 C CA . LEU B 1 54 ? -9.102 5.594 21.281 1 69.81 54 LEU B CA 1
ATOM 2611 C C . LEU B 1 54 ? -10.305 6.465 20.953 1 69.81 54 LEU B C 1
ATOM 2613 O O . LEU B 1 54 ? -11.266 5.996 20.328 1 69.81 54 LEU B O 1
ATOM 2617 N N . TRP B 1 55 ? -10.156 7.664 21.391 1 70.31 55 TRP B N 1
ATOM 2618 C CA . TRP B 1 55 ? -11.258 8.578 21.125 1 70.31 55 TRP B CA 1
ATOM 2619 C C . TRP B 1 55 ? -11.406 8.828 19.625 1 70.31 55 TRP B C 1
ATOM 2621 O O . TRP B 1 55 ? -12.523 8.859 19.094 1 70.31 55 TRP B O 1
ATOM 2631 N N . ARG B 1 56 ? -10.359 8.977 19 1 79.25 56 ARG B N 1
ATOM 2632 C CA . ARG B 1 56 ? -10.406 9.25 17.578 1 79.25 56 ARG B CA 1
ATOM 2633 C C . ARG B 1 56 ? -10.938 8.039 16.812 1 79.25 56 ARG B C 1
ATOM 2635 O O . ARG B 1 56 ? -11.672 8.195 15.828 1 79.25 56 ARG B O 1
ATOM 2642 N N . THR B 1 57 ? -10.578 6.902 17.344 1 77.06 57 THR B N 1
ATOM 2643 C CA . THR B 1 57 ? -11.07 5.68 16.719 1 77.06 57 THR B CA 1
ATOM 2644 C C . THR B 1 57 ? -12.57 5.523 16.938 1 77.06 57 THR B C 1
ATOM 2646 O O . THR B 1 57 ? -13.305 5.168 16 1 77.06 57 THR B O 1
ATOM 2649 N N . LEU B 1 58 ? -12.977 5.801 18.109 1 73.44 58 LEU B N 1
ATOM 2650 C CA . LEU B 1 58 ? -14.398 5.723 18.422 1 73.44 58 LEU B CA 1
ATOM 2651 C C . LEU B 1 58 ? -15.195 6.727 17.594 1 73.44 58 LEU B C 1
ATOM 2653 O O . LEU B 1 58 ? -16.266 6.402 17.078 1 73.44 58 LEU B O 1
ATOM 2657 N N . TYR B 1 59 ? -14.641 7.918 17.5 1 77.31 59 TYR B N 1
ATOM 2658 C CA . TYR B 1 59 ? -15.281 8.938 16.688 1 77.31 59 TYR B CA 1
ATOM 2659 C C . TYR B 1 59 ? -15.391 8.484 15.234 1 77.31 59 TYR B C 1
ATOM 2661 O O . TYR B 1 59 ? -16.422 8.688 14.594 1 77.31 59 TYR B O 1
ATOM 2669 N N . THR B 1 60 ? -14.43 7.883 14.781 1 81.12 60 THR B N 1
ATOM 2670 C CA . THR B 1 60 ? -14.43 7.414 13.398 1 81.12 60 THR B CA 1
ATOM 2671 C C . THR B 1 60 ? -15.477 6.324 13.195 1 81.12 60 THR B C 1
ATOM 2673 O O . THR B 1 60 ? -16.156 6.289 12.164 1 81.12 60 THR B O 1
ATOM 2676 N N . LEU B 1 61 ? -15.578 5.492 14.141 1 79.75 61 LEU B N 1
ATOM 2677 C CA . LEU B 1 61 ? -16.594 4.445 14.062 1 79.75 61 LEU B CA 1
ATOM 2678 C C . LEU B 1 61 ? -18 5.043 14.102 1 79.75 61 LEU B C 1
ATOM 2680 O O . LEU B 1 61 ? -18.891 4.578 13.391 1 79.75 61 LEU B O 1
ATOM 2684 N N . LEU B 1 62 ? -18.156 6.031 14.945 1 75.69 62 LEU B N 1
ATOM 2685 C CA . LEU B 1 62 ? -19.438 6.727 15.016 1 75.69 62 LEU B CA 1
ATOM 2686 C C . LEU B 1 62 ? -19.75 7.434 13.695 1 75.69 62 LEU B C 1
ATOM 2688 O O . LEU B 1 62 ? -20.891 7.43 13.234 1 75.69 62 LEU B O 1
ATOM 2692 N N . LEU B 1 63 ? -18.734 8.008 13.211 1 78.69 63 LEU B N 1
ATOM 2693 C CA . LEU B 1 63 ? -18.906 8.688 11.938 1 78.69 63 LEU B CA 1
ATOM 2694 C C . LEU B 1 63 ? -19.344 7.707 10.852 1 78.69 63 LEU B C 1
ATOM 2696 O O . LEU B 1 63 ? -20.156 8.047 10 1 78.69 63 LEU B O 1
ATOM 2700 N N . LEU B 1 64 ? -18.734 6.59 10.922 1 77.75 64 LEU B N 1
ATOM 2701 C CA . LEU B 1 64 ? -19.125 5.531 9.992 1 77.75 64 LEU B CA 1
ATOM 2702 C C . LEU B 1 64 ? -20.625 5.23 10.109 1 77.75 64 LEU B C 1
ATOM 2704 O O . LEU B 1 64 ? -21.328 5.16 9.102 1 77.75 64 LEU B O 1
ATOM 2708 N N . GLY B 1 65 ? -21.094 5.078 11.289 1 74.44 65 GLY B N 1
ATOM 2709 C CA . GLY B 1 65 ? -22.5 4.82 11.523 1 74.44 65 GLY B CA 1
ATOM 2710 C C . GLY B 1 65 ? -23.391 5.957 11.07 1 74.44 65 GLY B C 1
ATOM 2711 O O . GLY B 1 65 ? -24.453 5.723 10.469 1 74.44 65 GLY B O 1
ATOM 2712 N N . LEU B 1 66 ? -22.953 7.113 11.281 1 73.69 66 LEU B N 1
ATOM 2713 C CA . LEU B 1 66 ? -23.734 8.289 10.914 1 73.69 66 LEU B CA 1
ATOM 2714 C C . LEU B 1 66 ? -23.812 8.43 9.398 1 73.69 66 LEU B C 1
ATOM 2716 O O . LEU B 1 66 ? -24.875 8.758 8.859 1 73.69 66 LEU B O 1
ATOM 2720 N N . VAL B 1 67 ? -22.766 8.219 8.789 1 73.81 67 VAL B N 1
ATOM 2721 C CA . VAL B 1 67 ? -22.75 8.359 7.34 1 73.81 67 VAL B CA 1
ATOM 2722 C C . VAL B 1 67 ? -23.641 7.293 6.703 1 73.81 67 VAL B C 1
ATOM 2724 O O . VAL B 1 67 ? -24.391 7.574 5.77 1 73.81 67 VAL B O 1
ATOM 2727 N N . ILE B 1 68 ? -23.5 6.125 7.25 1 73.75 68 ILE B N 1
ATOM 2728 C CA . ILE B 1 68 ? -24.344 5.043 6.746 1 73.75 68 ILE B CA 1
ATOM 2729 C C . ILE B 1 68 ? -25.812 5.402 6.922 1 73.75 68 ILE B C 1
ATOM 2731 O O . ILE B 1 68 ? -26.609 5.227 6.004 1 73.75 68 ILE B O 1
ATOM 2735 N N . LYS B 1 69 ? -26.172 5.887 8.031 1 72.19 69 LYS B N 1
ATOM 2736 C CA . LYS B 1 69 ? -27.547 6.27 8.328 1 72.19 69 LYS B CA 1
ATOM 2737 C C . LYS B 1 69 ? -28 7.414 7.43 1 72.19 69 LYS B C 1
ATOM 2739 O O . LYS B 1 69 ? -29.125 7.406 6.926 1 72.19 69 LYS B O 1
ATOM 2744 N N . ARG B 1 70 ? -27.188 8.312 7.238 1 69.75 70 ARG B N 1
ATOM 2745 C CA . ARG B 1 70 ? -27.547 9.508 6.477 1 69.75 70 ARG B CA 1
ATOM 2746 C C . ARG B 1 70 ? -27.641 9.195 4.988 1 69.75 70 ARG B C 1
ATOM 2748 O O . ARG B 1 70 ? -28.547 9.688 4.305 1 69.75 70 ARG B O 1
ATOM 2755 N N . VAL B 1 71 ? -26.672 8.5 4.52 1 65.56 71 VAL B N 1
ATOM 2756 C CA . VAL B 1 71 ? -26.656 8.164 3.1 1 65.56 71 VAL B CA 1
ATOM 2757 C C . VAL B 1 71 ? -27.812 7.227 2.775 1 65.56 71 VAL B C 1
ATOM 2759 O O . VAL B 1 71 ? -28.453 7.352 1.726 1 65.56 71 VAL B O 1
ATOM 2762 N N . LEU B 1 72 ? -27.969 6.281 3.627 1 61.81 72 LEU B N 1
ATOM 2763 C CA . LEU B 1 72 ? -29.016 5.309 3.379 1 61.81 72 LEU B CA 1
ATOM 2764 C C . LEU B 1 72 ? -30.391 5.906 3.674 1 61.81 72 LEU B C 1
ATOM 2766 O O . LEU B 1 72 ? -31.359 5.605 2.979 1 61.81 72 LEU B O 1
ATOM 2770 N N . TRP B 1 73 ? -30.438 6.68 4.691 1 59.69 73 TRP B N 1
ATOM 2771 C CA . TRP B 1 73 ? -31.766 7.078 5.137 1 59.69 73 TRP B CA 1
ATOM 2772 C C . TRP B 1 73 ? -32.156 8.445 4.574 1 59.69 73 TRP B C 1
ATOM 2774 O O . TRP B 1 73 ? -33.281 8.656 4.164 1 59.69 73 TRP B O 1
ATOM 2784 N N . HIS B 1 74 ? -31.266 9.438 4.75 1 60.12 74 HIS B N 1
ATOM 2785 C CA . HIS B 1 74 ? -31.797 10.789 4.59 1 60.12 74 HIS B CA 1
ATOM 2786 C C . HIS B 1 74 ? -31.469 11.352 3.215 1 60.12 74 HIS B C 1
ATOM 2788 O O . HIS B 1 74 ? -32 12.391 2.818 1 60.12 74 HIS B O 1
ATOM 2794 N N . ARG B 1 75 ? -31 10.555 2.26 1 58.47 75 ARG B N 1
ATOM 2795 C CA . ARG B 1 75 ? -30.781 10.938 0.869 1 58.47 75 ARG B CA 1
ATOM 2796 C C . ARG B 1 75 ? -30.328 12.391 0.768 1 58.47 75 ARG B C 1
ATOM 2798 O O . ARG B 1 75 ? -30.75 13.117 -0.14 1 58.47 75 ARG B O 1
ATOM 2805 N N . LYS B 1 76 ? -29.875 13.016 1.857 1 62.59 76 LYS B N 1
ATOM 2806 C CA . LYS B 1 76 ? -29.469 14.414 1.748 1 62.59 76 LYS B CA 1
ATOM 2807 C C . LYS B 1 76 ? -28.047 14.547 1.221 1 62.59 76 LYS B C 1
ATOM 2809 O O . LYS B 1 76 ? -27.125 14.891 1.97 1 62.59 76 LYS B O 1
ATOM 2814 N N . LEU B 1 77 ? -27.812 13.852 0.206 1 66.69 77 LEU B N 1
ATOM 2815 C CA . LEU B 1 77 ? -26.5 13.945 -0.423 1 66.69 77 LEU B CA 1
ATOM 2816 C C . LEU B 1 77 ? -26.453 15.125 -1.388 1 66.69 77 LEU B C 1
ATOM 2818 O O . LEU B 1 77 ? -27.359 15.312 -2.199 1 66.69 77 LEU B O 1
ATOM 2822 N N . ASN B 1 78 ? -25.609 16.094 -0.991 1 72.38 78 ASN B N 1
ATOM 2823 C CA . ASN B 1 78 ? -25.344 17.125 -1.98 1 72.38 78 ASN B CA 1
ATOM 2824 C C . ASN B 1 78 ? -24.672 16.562 -3.225 1 72.38 78 ASN B C 1
ATOM 2826 O O . ASN B 1 78 ? -23.453 16.406 -3.252 1 72.38 78 ASN B O 1
ATOM 2830 N N . MET B 1 79 ? -25.469 16.297 -4.188 1 76.81 79 MET B N 1
ATOM 2831 C CA . MET B 1 79 ? -25 15.633 -5.398 1 76.81 79 MET B CA 1
ATOM 2832 C C . MET B 1 79 ? -23.953 16.484 -6.117 1 76.81 79 MET B C 1
ATOM 2834 O O . MET B 1 79 ? -23.031 15.945 -6.738 1 76.81 79 MET B O 1
ATOM 2838 N N . GLN B 1 80 ? -24.125 17.766 -5.977 1 76.69 80 GLN B N 1
ATOM 2839 C CA . GLN B 1 80 ? -23.156 18.625 -6.637 1 76.69 80 GLN B CA 1
ATOM 2840 C C . GLN B 1 80 ? -21.766 18.484 -6.008 1 76.69 80 GLN B C 1
ATOM 2842 O O . GLN B 1 80 ? -20.766 18.375 -6.719 1 76.69 80 GLN B O 1
ATOM 2847 N N . GLN B 1 81 ? -21.797 18.438 -4.73 1 77.44 81 GLN B N 1
ATOM 2848 C CA . GLN B 1 81 ? -20.531 18.281 -4.027 1 77.44 81 GLN B CA 1
ATOM 2849 C C . GLN B 1 81 ? -19.953 16.875 -4.254 1 77.44 81 GLN B C 1
ATOM 2851 O O . GLN B 1 81 ? -18.734 16.719 -4.363 1 77.44 81 GLN B O 1
ATOM 2856 N N . THR B 1 82 ? -20.828 15.984 -4.395 1 79.88 82 THR B N 1
ATOM 2857 C CA . THR B 1 82 ? -20.391 14.617 -4.633 1 79.88 82 THR B CA 1
ATOM 2858 C C . THR B 1 82 ? -19.719 14.492 -6 1 79.88 82 THR B C 1
ATOM 2860 O O . THR B 1 82 ? -18.641 13.891 -6.121 1 79.88 82 THR B O 1
ATOM 2863 N N . LEU B 1 83 ? -20.25 15.055 -6.945 1 79.06 83 LEU B N 1
ATOM 2864 C CA . LEU B 1 83 ? -19.703 15 -8.297 1 79.06 83 LEU B CA 1
ATOM 2865 C C . LEU B 1 83 ? -18.359 15.742 -8.375 1 79.06 83 LEU B C 1
ATOM 2867 O O . LEU B 1 83 ? -17.453 15.312 -9.086 1 79.06 83 LEU B O 1
ATOM 2871 N N . GLN B 1 84 ? -18.297 16.766 -7.648 1 79.12 84 GLN B N 1
ATOM 2872 C CA . GLN B 1 84 ? -17.047 17.516 -7.594 1 79.12 84 GLN B CA 1
ATOM 2873 C C . GLN B 1 84 ? -15.945 16.688 -6.93 1 79.12 84 GLN B C 1
ATOM 2875 O O . GLN B 1 84 ? -14.789 16.719 -7.367 1 79.12 84 GLN B O 1
ATOM 2880 N N . GLN B 1 85 ? -16.406 16 -5.988 1 79.69 85 GLN B N 1
ATOM 2881 C CA . GLN B 1 85 ? -15.43 15.172 -5.289 1 79.69 85 GLN B CA 1
ATOM 2882 C C . GLN B 1 85 ? -14.992 13.992 -6.156 1 79.69 85 GLN B C 1
ATOM 2884 O O . GLN B 1 85 ? -13.82 13.609 -6.152 1 79.69 85 GLN B O 1
ATOM 2889 N N . ILE B 1 86 ? -15.891 13.477 -6.875 1 79.38 86 ILE B N 1
ATOM 2890 C CA . ILE B 1 86 ? -15.57 12.383 -7.785 1 79.38 86 ILE B CA 1
ATOM 2891 C C . ILE B 1 86 ? -14.586 12.867 -8.852 1 79.38 86 ILE B C 1
ATOM 2893 O O . ILE B 1 86 ? -13.633 12.164 -9.188 1 79.38 86 ILE B O 1
ATOM 2897 N N . SER B 1 87 ? -14.781 14.023 -9.258 1 80.06 87 SER B N 1
ATOM 2898 C CA . SER B 1 87 ? -13.945 14.609 -10.297 1 80.06 87 SER B CA 1
ATOM 2899 C C . SER B 1 87 ? -12.547 14.906 -9.773 1 80.06 87 SER B C 1
ATOM 2901 O O . SER B 1 87 ? -11.609 15.078 -10.555 1 80.06 87 SER B O 1
ATOM 2903 N N . ARG B 1 88 ? -12.461 14.945 -8.586 1 80.19 88 ARG B N 1
ATOM 2904 C CA . ARG B 1 88 ? -11.156 15.172 -7.977 1 80.19 88 ARG B CA 1
ATOM 2905 C C . ARG B 1 88 ? -10.477 13.852 -7.625 1 80.19 88 ARG B C 1
ATOM 2907 O O . ARG B 1 88 ? -9.305 13.648 -7.945 1 80.19 88 ARG B O 1
ATOM 2914 N N . VAL B 1 89 ? -11.211 12.992 -7.113 1 82.44 89 VAL B N 1
ATOM 2915 C CA . VAL B 1 89 ? -10.688 11.727 -6.617 1 82.44 89 VAL B CA 1
ATOM 2916 C C . VAL B 1 89 ? -10.227 10.859 -7.789 1 82.44 89 VAL B C 1
ATOM 2918 O O . VAL B 1 89 ? -9.141 10.281 -7.746 1 82.44 89 VAL B O 1
ATOM 2921 N N . GLY B 1 90 ? -11.039 10.828 -8.82 1 80.44 90 GLY B N 1
ATOM 2922 C CA . GLY B 1 90 ? -10.781 9.953 -9.961 1 80.44 90 GLY B CA 1
ATOM 2923 C C . GLY B 1 90 ? -9.492 10.281 -10.688 1 80.44 90 GLY B C 1
ATOM 2924 O O . GLY B 1 90 ? -8.547 9.492 -10.672 1 80.44 90 GLY B O 1
ATOM 2925 N N . PRO B 1 91 ? -9.375 11.445 -11.172 1 79.12 91 PRO B N 1
ATOM 2926 C CA . PRO B 1 91 ? -8.188 11.797 -11.945 1 79.12 91 PRO B CA 1
ATOM 2927 C C . PRO B 1 91 ? -6.922 11.859 -11.094 1 79.12 91 PRO B C 1
ATOM 2929 O O . PRO B 1 91 ? -5.836 11.516 -11.562 1 79.12 91 PRO B O 1
ATOM 2932 N N . ASP B 1 92 ? -7.078 12.25 -9.906 1 83.12 92 ASP B N 1
ATOM 2933 C CA . ASP B 1 92 ? -5.926 12.367 -9.023 1 83.12 92 ASP B CA 1
ATOM 2934 C C . ASP B 1 92 ? -5.324 11 -8.711 1 83.12 92 ASP B C 1
ATOM 2936 O O . ASP B 1 92 ? -4.113 10.883 -8.5 1 83.12 92 ASP B O 1
ATOM 2940 N N . THR B 1 93 ? -6.176 9.984 -8.703 1 90.75 93 THR B N 1
ATOM 2941 C CA . THR B 1 93 ? -5.703 8.656 -8.32 1 90.75 93 THR B CA 1
ATOM 2942 C C . THR B 1 93 ? -5.465 7.793 -9.555 1 90.75 93 THR B C 1
ATOM 2944 O O . THR B 1 93 ? -4.711 6.816 -9.5 1 90.75 93 THR B O 1
ATOM 2947 N N . LEU B 1 94 ? -6.043 8.148 -10.664 1 93.19 94 LEU B N 1
ATOM 2948 C CA . LEU B 1 94 ? -6.051 7.309 -11.859 1 93.19 94 LEU B CA 1
ATOM 2949 C C . LEU B 1 94 ? -4.629 7.086 -12.367 1 93.19 94 LEU B C 1
ATOM 2951 O O . LEU B 1 94 ? -4.219 5.945 -12.594 1 93.19 94 LEU B O 1
ATOM 2955 N N . GLY B 1 95 ? -3.912 8.172 -12.586 1 93.94 95 GLY B N 1
ATOM 2956 C CA . GLY B 1 95 ? -2.557 8.055 -13.102 1 93.94 95 GLY B CA 1
ATOM 2957 C C . GLY B 1 95 ? -1.661 7.188 -12.234 1 93.94 95 GLY B C 1
ATOM 2958 O O . GLY B 1 95 ? -0.97 6.301 -12.734 1 93.94 95 GLY B O 1
ATOM 2959 N N . VAL B 1 96 ? -1.666 7.406 -10.938 1 94.31 96 VAL B N 1
ATOM 2960 C CA . VAL B 1 96 ? -0.816 6.684 -9.992 1 94.31 96 VAL B CA 1
ATOM 2961 C C . VAL B 1 96 ? -1.248 5.223 -9.93 1 94.31 96 VAL B C 1
ATOM 2963 O O . VAL B 1 96 ? -0.406 4.32 -9.898 1 94.31 96 VAL B O 1
ATOM 2966 N N . SER B 1 97 ? -2.543 4.973 -9.945 1 96.5 97 SER B N 1
ATOM 2967 C CA . SER B 1 97 ? -3.061 3.609 -9.875 1 96.5 97 SER B CA 1
ATOM 2968 C C . SER B 1 97 ? -2.715 2.816 -11.125 1 96.5 97 SER B C 1
ATOM 2970 O O . SER B 1 97 ? -2.373 1.636 -11.047 1 96.5 97 SER B O 1
ATOM 2972 N N . MET B 1 98 ? -2.855 3.469 -12.242 1 96.44 98 MET B N 1
ATOM 2973 C CA . MET B 1 98 ? -2.529 2.789 -13.492 1 96.44 98 MET B CA 1
ATOM 2974 C C . MET B 1 98 ? -1.048 2.436 -13.547 1 96.44 98 MET B C 1
ATOM 2976 O O . MET B 1 98 ? -0.685 1.328 -13.953 1 96.44 98 MET B O 1
ATOM 2980 N N . LEU B 1 99 ? -0.268 3.326 -13.156 1 96.56 99 LEU B N 1
ATOM 2981 C CA . LEU B 1 99 ? 1.173 3.102 -13.172 1 96.56 99 LEU B CA 1
ATOM 2982 C C . LEU B 1 99 ? 1.562 1.99 -12.203 1 96.56 99 LEU B C 1
ATOM 2984 O O . LEU B 1 99 ? 2.314 1.082 -12.562 1 96.56 99 LEU B O 1
ATOM 2988 N N . THR B 1 100 ? 1.073 2.08 -11.031 1 97 100 THR B N 1
ATOM 2989 C CA . THR B 1 100 ? 1.382 1.086 -10.016 1 97 100 THR B CA 1
ATOM 2990 C C . THR B 1 100 ? 0.879 -0.293 -10.43 1 97 100 THR B C 1
ATOM 2992 O O . THR B 1 100 ? 1.579 -1.293 -10.258 1 97 100 THR B O 1
ATOM 2995 N N . SER B 1 101 ? -0.294 -0.307 -11 1 97.69 101 SER B N 1
ATOM 2996 C CA . SER B 1 101 ? -0.862 -1.581 -11.43 1 97.69 101 SER B CA 1
ATOM 2997 C C . SER B 1 101 ? -0.056 -2.191 -12.57 1 97.69 101 SER B C 1
ATOM 2999 O O . SER B 1 101 ? 0.058 -3.414 -12.672 1 97.69 101 SER B O 1
ATOM 3001 N N . SER B 1 102 ? 0.412 -1.376 -13.43 1 97.88 102 SER B N 1
ATOM 3002 C CA . SER B 1 102 ? 1.233 -1.879 -14.531 1 97.88 102 SER B CA 1
ATOM 3003 C C . SER B 1 102 ? 2.504 -2.545 -14.008 1 97.88 102 SER B C 1
ATOM 3005 O O . SER B 1 102 ? 2.859 -3.641 -14.445 1 97.88 102 SER B O 1
ATOM 3007 N N . PHE B 1 103 ? 3.129 -1.966 -13.07 1 97.75 103 PHE B N 1
ATOM 3008 C CA . PHE B 1 103 ? 4.371 -2.523 -12.547 1 97.75 103 PHE B CA 1
ATOM 3009 C C . PHE B 1 103 ? 4.098 -3.748 -11.688 1 97.75 103 PHE B C 1
ATOM 3011 O O . PHE B 1 103 ? 4.871 -4.707 -11.695 1 97.75 103 PHE B O 1
ATOM 3018 N N . VAL B 1 104 ? 3.023 -3.684 -10.938 1 97 104 VAL B N 1
ATOM 3019 C CA . VAL B 1 104 ? 2.643 -4.848 -10.148 1 97 104 VAL B CA 1
ATOM 3020 C C . VAL B 1 104 ? 2.34 -6.027 -11.07 1 97 104 VAL B C 1
ATOM 3022 O O . VAL B 1 104 ? 2.754 -7.156 -10.805 1 97 104 VAL B O 1
ATOM 3025 N N . GLY B 1 105 ? 1.594 -5.695 -12.156 1 97.19 105 GLY B N 1
ATOM 3026 C CA . GLY B 1 105 ? 1.312 -6.73 -13.133 1 97.19 105 GLY B CA 1
ATOM 3027 C C . GLY B 1 105 ? 2.566 -7.34 -13.734 1 97.19 105 GLY B C 1
ATOM 3028 O O . GLY B 1 105 ? 2.666 -8.562 -13.875 1 97.19 105 GLY B O 1
ATOM 3029 N N . MET B 1 106 ? 3.5 -6.555 -14.055 1 97.19 106 MET B N 1
ATOM 3030 C CA . MET B 1 106 ? 4.738 -7.035 -14.664 1 97.19 106 MET B CA 1
ATOM 3031 C C . MET B 1 106 ? 5.547 -7.867 -13.672 1 97.19 106 MET B C 1
ATOM 3033 O O . MET B 1 106 ? 6.121 -8.891 -14.039 1 97.19 106 MET B O 1
ATOM 3037 N N . VAL B 1 107 ? 5.586 -7.434 -12.445 1 96.38 107 VAL B N 1
ATOM 3038 C CA . VAL B 1 107 ? 6.352 -8.148 -11.43 1 96.38 107 VAL B CA 1
ATOM 3039 C C . VAL B 1 107 ? 5.754 -9.539 -11.211 1 96.38 107 VAL B C 1
ATOM 3041 O O . VAL B 1 107 ? 6.484 -10.523 -11.117 1 96.38 107 VAL B O 1
ATOM 3044 N N . PHE B 1 108 ? 4.441 -9.641 -11.148 1 96.06 108 PHE B N 1
ATOM 3045 C CA . PHE B 1 108 ? 3.805 -10.93 -10.945 1 96.06 108 PHE B CA 1
ATOM 3046 C C . PHE B 1 108 ? 3.918 -11.797 -12.195 1 96.06 108 PHE B C 1
ATOM 3048 O O . PHE B 1 108 ? 3.959 -13.023 -12.102 1 96.06 108 PHE B O 1
ATOM 3055 N N . THR B 1 109 ? 3.979 -11.117 -13.305 1 96.12 109 THR B N 1
ATOM 3056 C CA . THR B 1 109 ? 4.215 -11.875 -14.539 1 96.12 109 THR B CA 1
ATOM 3057 C C . THR B 1 109 ? 5.59 -12.539 -14.508 1 96.12 109 THR B C 1
ATOM 3059 O O . THR B 1 109 ? 5.73 -13.695 -14.898 1 96.12 109 THR B O 1
ATOM 3062 N N . ILE B 1 110 ? 6.605 -11.852 -14.07 1 94.5 110 ILE B N 1
ATOM 3063 C CA . ILE B 1 110 ? 7.949 -12.406 -13.945 1 94.5 110 ILE B CA 1
ATOM 3064 C C . ILE B 1 110 ? 7.926 -13.625 -13.023 1 94.5 110 ILE B C 1
ATOM 3066 O O . ILE B 1 110 ? 8.477 -14.672 -13.359 1 94.5 110 ILE B O 1
ATOM 3070 N N . GLN B 1 111 ? 7.211 -13.531 -11.938 1 92.06 111 GLN B N 1
ATOM 3071 C CA . GLN B 1 111 ? 7.172 -14.609 -10.945 1 92.06 111 GLN B CA 1
ATOM 3072 C C . GLN B 1 111 ? 6.391 -15.805 -11.469 1 92.06 111 GLN B C 1
ATOM 3074 O O . GLN B 1 111 ? 6.809 -16.953 -11.289 1 92.06 111 GLN B O 1
ATOM 3079 N N . PHE B 1 112 ? 5.273 -15.547 -12.109 1 92.25 112 PHE B N 1
ATOM 3080 C CA . PHE B 1 112 ? 4.438 -16.641 -12.594 1 92.25 112 PHE B CA 1
ATOM 3081 C C . PHE B 1 112 ? 5.09 -17.344 -13.773 1 92.25 112 PHE B C 1
ATOM 3083 O O . PHE B 1 112 ? 5.066 -18.562 -13.867 1 92.25 112 PHE B O 1
ATOM 3090 N N . CYS B 1 113 ? 5.727 -16.594 -14.656 1 92.31 113 CYS B N 1
ATOM 3091 C CA . CYS B 1 113 ? 6.391 -17.203 -15.805 1 92.31 113 CYS B CA 1
ATOM 3092 C C . CYS B 1 113 ? 7.602 -18.016 -15.367 1 92.31 113 CYS B C 1
ATOM 3094 O O . CYS B 1 113 ? 7.844 -19.109 -15.898 1 92.31 113 CYS B O 1
ATOM 3096 N N . LYS B 1 114 ? 8.305 -17.531 -14.43 1 89.81 114 LYS B N 1
ATOM 3097 C CA . LYS B 1 114 ? 9.484 -18.234 -13.938 1 89.81 114 LYS B CA 1
ATOM 3098 C C . LYS B 1 114 ? 9.102 -19.547 -13.266 1 89.81 114 LYS B C 1
ATOM 3100 O O . LYS B 1 114 ? 9.758 -20.562 -13.461 1 89.81 114 LYS B O 1
ATOM 3105 N N . GLU B 1 115 ? 8.031 -19.562 -12.539 1 86.44 115 GLU B N 1
ATOM 3106 C CA . GLU B 1 115 ? 7.672 -20.734 -11.727 1 86.44 115 GLU B CA 1
ATOM 3107 C C . GLU B 1 115 ? 6.879 -21.75 -12.547 1 86.44 115 GLU B C 1
ATOM 3109 O O . GLU B 1 115 ? 7.094 -22.953 -12.422 1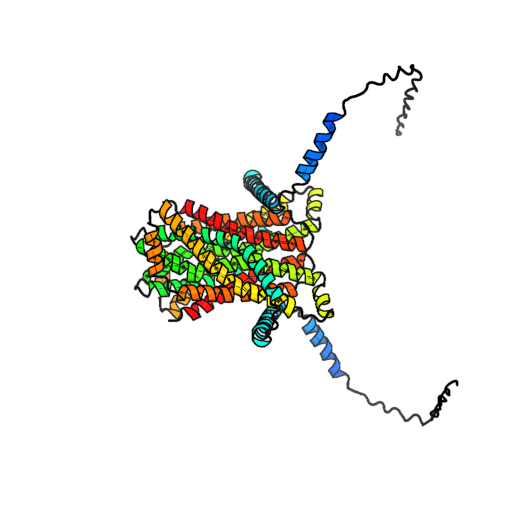 86.44 115 GLU B O 1
ATOM 3114 N N . PHE B 1 116 ? 6.062 -21.312 -13.453 1 89.38 116 PHE B N 1
ATOM 3115 C CA . PHE B 1 116 ? 5.137 -22.234 -14.109 1 89.38 116 PHE B CA 1
ATOM 3116 C C . PHE B 1 116 ? 5.672 -22.656 -15.469 1 89.38 116 PHE B C 1
ATOM 3118 O O . PHE B 1 116 ? 5.27 -23.703 -16 1 89.38 116 PHE B O 1
ATOM 3125 N N . SER B 1 117 ? 6.543 -21.844 -15.992 1 87.06 117 SER B N 1
ATOM 3126 C CA . SER B 1 117 ? 7.18 -22.281 -17.234 1 87.06 117 SER B CA 1
ATOM 3127 C C . SER B 1 117 ? 8.117 -23.453 -16.984 1 87.06 117 SER B C 1
ATOM 3129 O O . SER B 1 117 ? 8.266 -24.328 -17.844 1 87.06 117 SER B O 1
ATOM 3131 N N . LYS B 1 118 ? 8.703 -23.5 -15.828 1 85.25 118 LYS B N 1
ATOM 3132 C CA . LYS B 1 118 ? 9.633 -24.578 -15.469 1 85.25 118 LYS B CA 1
ATOM 3133 C C . LYS B 1 118 ? 8.922 -25.922 -15.414 1 85.25 118 LYS B C 1
ATOM 3135 O O . LYS B 1 118 ? 9.523 -26.953 -15.68 1 85.25 118 LYS B O 1
ATOM 3140 N N . VAL B 1 119 ? 7.656 -25.875 -15.133 1 85.94 119 VAL B N 1
ATOM 3141 C CA . VAL B 1 119 ? 6.922 -27.125 -15.008 1 85.94 119 VAL B CA 1
ATOM 3142 C C . VAL B 1 119 ? 5.992 -27.312 -16.203 1 85.94 119 VAL B C 1
ATOM 3144 O O . VAL B 1 119 ? 5.098 -28.156 -16.188 1 85.94 119 VAL B O 1
ATOM 3147 N N . GLY B 1 120 ? 6.113 -26.469 -17.172 1 86.31 120 GLY B N 1
ATOM 3148 C CA . GLY B 1 120 ? 5.402 -26.625 -18.438 1 86.31 120 GLY B CA 1
ATOM 3149 C C . GLY B 1 120 ? 3.961 -26.156 -18.359 1 86.31 120 GLY B C 1
ATOM 3150 O O . GLY B 1 120 ? 3.133 -26.547 -19.188 1 86.31 120 GLY B O 1
ATOM 3151 N N . LEU B 1 121 ? 3.629 -25.375 -17.406 1 86.81 121 LEU B N 1
ATOM 3152 C CA . LEU B 1 121 ? 2.256 -24.906 -17.234 1 86.81 121 LEU B CA 1
ATOM 3153 C C . LEU B 1 121 ? 2.098 -23.469 -17.703 1 86.81 121 LEU B C 1
ATOM 3155 O O . LEU B 1 121 ? 1.562 -22.625 -16.984 1 86.81 121 LEU B O 1
ATOM 3159 N N . THR B 1 122 ? 2.521 -23.234 -18.938 1 90.44 122 THR B N 1
ATOM 3160 C CA . THR B 1 122 ? 2.486 -21.875 -19.484 1 90.44 122 THR B CA 1
ATOM 3161 C C . THR B 1 122 ? 1.06 -21.484 -19.844 1 90.44 122 THR B C 1
ATOM 3163 O O . THR B 1 122 ? 0.716 -20.297 -19.844 1 90.44 122 THR B O 1
ATOM 3166 N N . ARG B 1 123 ? 0.235 -22.484 -20.016 1 90.88 123 ARG B N 1
ATOM 3167 C CA . ARG B 1 123 ? -1.116 -22.234 -20.516 1 90.88 123 ARG B CA 1
ATOM 3168 C C . ARG B 1 123 ? -2.029 -21.75 -19.391 1 90.88 123 ARG B C 1
ATOM 3170 O O . ARG B 1 123 ? -3.129 -21.266 -19.656 1 90.88 123 ARG B O 1
ATOM 3177 N N . VAL B 1 124 ? -1.614 -21.859 -18.188 1 92.12 124 VAL B N 1
ATOM 3178 C CA . VAL B 1 124 ? -2.49 -21.484 -17.094 1 92.12 124 VAL B CA 1
ATOM 3179 C C . VAL B 1 124 ? -2.055 -20.125 -16.531 1 92.12 124 VAL B C 1
ATOM 3181 O O . VAL B 1 124 ? -2.73 -19.562 -15.664 1 92.12 124 VAL B O 1
ATOM 3184 N N . ILE B 1 125 ? -1.004 -19.594 -17.047 1 94.25 125 ILE B N 1
ATOM 3185 C CA . ILE B 1 125 ? -0.393 -18.391 -16.484 1 94.25 125 ILE B CA 1
ATOM 3186 C C . ILE B 1 125 ? -1.366 -17.219 -16.594 1 94.25 125 ILE B C 1
ATOM 3188 O O . ILE B 1 125 ? -1.558 -16.484 -15.625 1 94.25 125 ILE B O 1
ATOM 3192 N N . GLY B 1 126 ? -1.995 -17.078 -17.766 1 95.5 126 GLY B N 1
ATOM 3193 C CA . GLY B 1 126 ? -2.947 -15.992 -17.938 1 95.5 126 GLY B CA 1
ATOM 3194 C C . GLY B 1 126 ? -4.113 -16.062 -16.969 1 95.5 126 GLY B C 1
ATOM 3195 O O . GLY B 1 126 ? -4.539 -15.031 -16.438 1 95.5 126 GLY B O 1
ATOM 3196 N N . GLY B 1 127 ? -4.617 -17.25 -16.766 1 95.19 127 GLY B N 1
ATOM 3197 C CA . GLY B 1 127 ? -5.711 -17.453 -15.828 1 95.19 127 GLY B CA 1
ATOM 3198 C C . GLY B 1 127 ? -5.32 -17.156 -14.391 1 95.19 127 GLY B C 1
ATOM 3199 O O . GLY B 1 127 ? -6.066 -16.5 -13.664 1 95.19 127 GLY B O 1
ATOM 3200 N N . LEU B 1 128 ? -4.156 -17.609 -14.039 1 93.5 128 LEU B N 1
ATOM 3201 C CA . LEU B 1 128 ? -3.678 -17.391 -12.672 1 93.5 128 LEU B CA 1
ATOM 3202 C C . LEU B 1 128 ? -3.443 -15.914 -12.406 1 93.5 128 LEU B C 1
ATOM 3204 O O . LEU B 1 128 ? -3.764 -15.414 -11.328 1 93.5 128 LEU B O 1
ATOM 3208 N N . LEU B 1 129 ? -2.908 -15.219 -13.359 1 96.31 129 LEU B N 1
ATOM 3209 C CA . LEU B 1 129 ? -2.713 -13.773 -13.25 1 96.31 129 LEU B CA 1
ATOM 3210 C C . LEU B 1 129 ? -4.051 -13.055 -13.125 1 96.31 129 LEU B C 1
ATOM 3212 O O . LEU B 1 129 ? -4.223 -12.195 -12.258 1 96.31 129 LEU B O 1
ATOM 3216 N N . GLY B 1 130 ? -4.941 -13.43 -13.984 1 96.75 130 GLY B N 1
ATOM 3217 C CA . GLY B 1 130 ? -6.258 -12.812 -13.938 1 96.75 130 GLY B CA 1
ATOM 3218 C C . GLY B 1 130 ? -6.945 -12.977 -12.594 1 96.75 130 GLY B C 1
ATOM 3219 O O . GLY B 1 130 ? -7.504 -12.016 -12.055 1 96.75 130 GLY B O 1
ATOM 3220 N N . LEU B 1 131 ? -6.871 -14.156 -12.055 1 95.12 131 LEU B N 1
ATOM 3221 C CA . LEU B 1 131 ? -7.504 -14.445 -10.766 1 95.12 131 LEU B CA 1
ATOM 3222 C C . LEU B 1 131 ? -6.82 -13.672 -9.641 1 95.12 131 LEU B C 1
ATOM 3224 O O . LEU B 1 131 ? -7.496 -13.078 -8.797 1 95.12 131 LEU B O 1
ATOM 3228 N N . ALA B 1 132 ? -5.512 -13.688 -9.664 1 95.12 132 ALA B N 1
ATOM 3229 C CA . ALA B 1 132 ? -4.762 -12.977 -8.633 1 95.12 132 ALA B CA 1
ATOM 3230 C C . ALA B 1 132 ? -5.066 -11.484 -8.664 1 95.12 132 ALA B C 1
ATOM 3232 O O . ALA B 1 132 ? -5.238 -10.852 -7.617 1 95.12 132 ALA B O 1
ATOM 3233 N N . PHE B 1 133 ? -5.172 -10.914 -9.852 1 97.38 133 PHE B N 1
ATOM 3234 C CA . PHE B 1 133 ? -5.41 -9.484 -10.008 1 97.38 133 PHE B CA 1
ATOM 3235 C C . PHE B 1 133 ? -6.82 -9.109 -9.57 1 97.38 133 PHE B C 1
ATOM 3237 O O . PHE B 1 133 ? -7 -8.203 -8.75 1 97.38 133 PHE B O 1
ATOM 3244 N N . THR B 1 134 ? -7.742 -9.836 -10.008 1 96.62 134 THR B N 1
ATOM 3245 C CA . THR B 1 134 ? -9.133 -9.453 -9.789 1 96.62 134 THR B CA 1
ATOM 3246 C C . THR B 1 134 ? -9.547 -9.727 -8.344 1 96.62 134 THR B C 1
ATOM 3248 O O . THR B 1 134 ? -10.258 -8.93 -7.73 1 96.62 134 THR B O 1
ATOM 3251 N N . ARG B 1 135 ? -9.07 -10.766 -7.77 1 94.94 135 ARG B N 1
ATOM 3252 C CA . ARG B 1 135 ? -9.578 -11.18 -6.465 1 94.94 135 ARG B CA 1
ATOM 3253 C C . ARG B 1 135 ? -8.836 -10.469 -5.34 1 94.94 135 ARG B C 1
ATOM 3255 O O . ARG B 1 135 ? -9.391 -10.258 -4.258 1 94.94 135 ARG B O 1
ATOM 3262 N N . GLU B 1 136 ? -7.609 -10.055 -5.613 1 95 136 GLU B N 1
ATOM 3263 C CA . GLU B 1 136 ? -6.871 -9.555 -4.457 1 95 136 GLU B CA 1
ATOM 3264 C C . GLU B 1 136 ? -6.016 -8.344 -4.832 1 95 136 GLU B C 1
ATOM 3266 O O . GLU B 1 136 ? -6.18 -7.262 -4.266 1 95 136 GLU B O 1
ATOM 3271 N N . LEU B 1 137 ? -5.188 -8.422 -5.859 1 96.88 137 LEU B N 1
ATOM 3272 C CA . LEU B 1 137 ? -4.094 -7.473 -6.051 1 96.88 137 LEU B CA 1
ATOM 3273 C C . LEU B 1 137 ? -4.625 -6.121 -6.523 1 96.88 137 LEU B C 1
ATOM 3275 O O . LEU B 1 137 ? -4.32 -5.086 -5.926 1 96.88 137 LEU B O 1
ATOM 3279 N N . THR B 1 138 ? -5.445 -6.141 -7.531 1 97.81 138 THR B N 1
ATOM 3280 C CA . THR B 1 138 ? -5.844 -4.887 -8.164 1 97.81 138 THR B CA 1
ATOM 3281 C C . THR B 1 138 ? -6.66 -4.031 -7.203 1 97.81 138 THR B C 1
ATOM 3283 O O . THR B 1 138 ? -6.34 -2.861 -6.977 1 97.81 138 THR B O 1
ATOM 3286 N N . PRO B 1 139 ? -7.742 -4.578 -6.602 1 97.88 139 PRO B N 1
ATOM 3287 C CA . PRO B 1 139 ? -8.516 -3.723 -5.699 1 97.88 139 PRO B CA 1
ATOM 3288 C C . PRO B 1 139 ? -7.699 -3.234 -4.504 1 97.88 139 PRO B C 1
ATOM 3290 O O . PRO B 1 139 ? -7.887 -2.105 -4.043 1 97.88 139 PRO B O 1
ATOM 3293 N N . VAL B 1 140 ? -6.828 -4.031 -4.023 1 98 140 VAL B N 1
ATOM 3294 C CA . VAL B 1 140 ? -6.027 -3.672 -2.859 1 98 140 VAL B CA 1
ATOM 3295 C C . VAL B 1 140 ? -5.027 -2.578 -3.238 1 98 140 VAL B C 1
ATOM 3297 O O . VAL B 1 140 ? -4.852 -1.606 -2.498 1 98 140 VAL B O 1
ATOM 3300 N N . ILE B 1 141 ? -4.414 -2.73 -4.387 1 97.44 141 ILE B N 1
ATOM 3301 C CA . ILE B 1 141 ? -3.453 -1.729 -4.836 1 97.44 141 ILE B CA 1
ATOM 3302 C C . ILE B 1 141 ? -4.16 -0.392 -5.047 1 97.44 141 ILE B C 1
ATOM 3304 O O . ILE B 1 141 ? -3.646 0.658 -4.652 1 97.44 141 ILE B O 1
ATOM 3308 N N . CYS B 1 142 ? -5.266 -0.418 -5.66 1 97.75 142 CYS B N 1
ATOM 3309 C CA . CYS B 1 142 ? -6.031 0.802 -5.879 1 97.75 142 CYS B CA 1
ATOM 3310 C C . CYS B 1 142 ? -6.438 1.436 -4.551 1 97.75 142 CYS B C 1
ATOM 3312 O O . CYS B 1 142 ? -6.43 2.66 -4.418 1 97.75 142 CYS B O 1
ATOM 3314 N N . ALA B 1 143 ? -6.793 0.605 -3.637 1 98.31 143 ALA B N 1
ATOM 3315 C CA . ALA B 1 143 ? -7.18 1.101 -2.318 1 98.31 143 ALA B CA 1
ATOM 3316 C C . ALA B 1 143 ? -6 1.757 -1.609 1 98.31 143 ALA B C 1
ATOM 3318 O O . ALA B 1 143 ? -6.152 2.799 -0.968 1 98.31 143 ALA B O 1
ATOM 3319 N N . ILE B 1 144 ? -4.871 1.139 -1.743 1 97.44 144 ILE B N 1
ATOM 3320 C CA . ILE B 1 144 ? -3.67 1.67 -1.107 1 97.44 144 ILE B CA 1
ATOM 3321 C C . ILE B 1 144 ? -3.322 3.027 -1.715 1 97.44 144 ILE B C 1
ATOM 3323 O O . ILE B 1 144 ? -3.016 3.979 -0.992 1 97.44 144 ILE B O 1
ATOM 3327 N N . VAL B 1 145 ? -3.426 3.109 -2.986 1 96.62 145 VAL B N 1
ATOM 3328 C CA . VAL B 1 145 ? -3.139 4.363 -3.68 1 96.62 145 VAL B CA 1
ATOM 3329 C C . VAL B 1 145 ? -4.168 5.418 -3.285 1 96.62 145 VAL B C 1
ATOM 3331 O O . VAL B 1 145 ? -3.818 6.578 -3.049 1 96.62 145 VAL B O 1
ATOM 3334 N N . LEU B 1 146 ? -5.379 5.004 -3.203 1 96.94 146 LEU B N 1
ATOM 3335 C CA . LEU B 1 146 ? -6.434 5.922 -2.795 1 96.94 146 LEU B CA 1
ATOM 3336 C C . LEU B 1 146 ? -6.191 6.434 -1.379 1 96.94 146 LEU B C 1
ATOM 3338 O O . LEU B 1 146 ? -6.391 7.621 -1.101 1 96.94 146 LEU B O 1
ATOM 3342 N N . ALA B 1 147 ? -5.824 5.57 -0.498 1 96.88 147 ALA B N 1
ATOM 3343 C CA . ALA B 1 147 ? -5.535 5.953 0.882 1 96.88 147 ALA B CA 1
ATOM 3344 C C . ALA B 1 147 ? -4.395 6.965 0.945 1 96.88 147 ALA B C 1
ATOM 3346 O O . ALA B 1 147 ? -4.449 7.926 1.717 1 96.88 147 ALA B O 1
ATOM 3347 N N . GLY B 1 148 ? -3.428 6.777 0.127 1 94.06 148 GLY B N 1
ATOM 3348 C CA . GLY B 1 148 ? -2.264 7.648 0.129 1 94.06 148 GLY B CA 1
ATOM 3349 C C . GLY B 1 148 ? -2.51 8.977 -0.565 1 94.06 148 GLY B C 1
ATOM 3350 O O . GLY B 1 148 ? -1.999 10.008 -0.135 1 94.06 148 GLY B O 1
ATOM 3351 N N . ARG B 1 149 ? -3.25 8.93 -1.561 1 92.62 149 ARG B N 1
ATOM 3352 C CA . ARG B 1 149 ? -3.41 10.125 -2.379 1 92.62 149 ARG B CA 1
ATOM 3353 C C . ARG B 1 149 ? -4.629 10.93 -1.939 1 92.62 149 ARG B C 1
ATOM 3355 O O . ARG B 1 149 ? -4.516 12.117 -1.615 1 92.62 149 ARG B O 1
ATOM 3362 N N . VAL B 1 150 ? -5.699 10.328 -1.906 1 93.81 150 VAL B N 1
ATOM 3363 C CA . VAL B 1 150 ? -6.953 11.016 -1.633 1 93.81 150 VAL B CA 1
ATOM 3364 C C . VAL B 1 150 ? -7.23 11.016 -0.131 1 93.81 150 VAL B C 1
ATOM 3366 O O . VAL B 1 150 ? -7.613 12.039 0.439 1 93.81 150 VAL B O 1
ATOM 3369 N N . GLY B 1 151 ? -7.074 9.867 0.487 1 94.38 151 GLY B N 1
ATOM 3370 C CA . GLY B 1 151 ? -7.297 9.797 1.923 1 94.38 151 GLY B CA 1
ATOM 3371 C C . GLY B 1 151 ? -6.434 10.766 2.707 1 94.38 151 GLY B C 1
ATOM 3372 O O . GLY B 1 151 ? -6.93 11.477 3.584 1 94.38 151 GLY B O 1
ATOM 3373 N N . SER B 1 152 ? -5.203 10.773 2.369 1 93.19 152 SER B N 1
ATOM 3374 C CA . SER B 1 152 ? -4.277 11.68 3.043 1 93.19 152 SER B CA 1
ATOM 3375 C C . SER B 1 152 ? -4.648 13.133 2.785 1 93.19 152 SER B C 1
ATOM 3377 O O . SER B 1 152 ? -4.578 13.969 3.693 1 93.19 152 SER B O 1
ATOM 3379 N N . ALA B 1 153 ? -5.02 13.469 1.607 1 91.56 153 ALA B N 1
ATOM 3380 C CA . ALA B 1 153 ? -5.402 14.828 1.236 1 91.56 153 ALA B CA 1
ATOM 3381 C C . ALA B 1 153 ? -6.656 15.273 1.986 1 91.56 153 ALA B C 1
ATOM 3383 O O . ALA B 1 153 ? -6.75 16.422 2.426 1 91.56 153 ALA B O 1
ATOM 3384 N N . VAL B 1 154 ? -7.555 14.406 2.094 1 92.81 154 VAL B N 1
ATOM 3385 C CA . VAL B 1 154 ? -8.797 14.688 2.807 1 92.81 154 VAL B CA 1
ATOM 3386 C C . VAL B 1 154 ? -8.5 14.938 4.281 1 92.81 154 VAL B C 1
ATOM 3388 O O . VAL B 1 154 ? -9.008 15.891 4.871 1 92.81 154 VAL B O 1
ATOM 3391 N N . ALA B 1 155 ? -7.672 14.125 4.859 1 93.75 155 ALA B N 1
ATOM 3392 C CA . ALA B 1 155 ? -7.297 14.297 6.262 1 93.75 155 ALA B CA 1
ATOM 3393 C C . ALA B 1 155 ? -6.566 15.617 6.473 1 93.75 155 ALA B C 1
ATOM 3395 O O . ALA B 1 155 ? -6.801 16.312 7.461 1 93.75 155 ALA B O 1
ATOM 3396 N N . ALA B 1 156 ? -5.734 15.961 5.562 1 91.25 156 ALA B N 1
ATOM 3397 C CA . ALA B 1 156 ? -4.984 17.203 5.648 1 91.25 156 ALA B CA 1
ATOM 3398 C C . ALA B 1 156 ? -5.91 18.406 5.52 1 91.25 156 ALA B C 1
ATOM 3400 O O . ALA B 1 156 ? -5.773 19.391 6.258 1 91.25 156 ALA B O 1
ATOM 3401 N N . GLU B 1 157 ? -6.77 18.375 4.578 1 90.62 157 GLU B N 1
ATOM 3402 C CA . GLU B 1 157 ? -7.703 19.469 4.336 1 90.62 157 GLU B CA 1
ATOM 3403 C C . GLU B 1 157 ? -8.633 19.672 5.531 1 90.62 157 GLU B C 1
ATOM 3405 O O . GLU B 1 157 ? -8.789 20.797 6.012 1 90.62 157 GLU B O 1
ATOM 3410 N N . LEU B 1 158 ? -9.273 18.641 5.961 1 91.44 158 LEU B N 1
ATOM 3411 C CA . LEU B 1 158 ? -10.188 18.734 7.094 1 91.44 158 LEU B CA 1
ATOM 3412 C C . LEU B 1 158 ? -9.43 19.078 8.375 1 91.44 158 LEU B C 1
ATOM 3414 O O . LEU B 1 158 ? -9.945 19.797 9.234 1 91.44 158 LEU B O 1
ATOM 3418 N N . GLY B 1 159 ? -8.242 18.516 8.492 1 91.19 159 GLY B N 1
ATOM 3419 C CA . GLY B 1 159 ? -7.41 18.875 9.625 1 91.19 159 GLY B CA 1
ATOM 3420 C C . GLY B 1 159 ? -7.055 20.359 9.664 1 91.19 159 GLY B C 1
ATOM 3421 O O . GLY B 1 159 ? -7.109 20.984 10.719 1 91.19 159 GLY B O 1
ATOM 3422 N N . THR B 1 160 ? -6.676 20.906 8.516 1 88.75 160 THR B N 1
ATOM 3423 C CA . THR B 1 160 ? -6.359 22.328 8.414 1 88.75 160 THR B CA 1
ATOM 3424 C C . THR B 1 160 ? -7.582 23.172 8.742 1 88.75 160 THR B C 1
ATOM 3426 O O . THR B 1 160 ? -7.469 24.188 9.43 1 88.75 160 THR B O 1
ATOM 3429 N N . MET B 1 161 ? -8.734 22.75 8.258 1 89 161 MET B N 1
ATOM 3430 C CA . MET B 1 161 ? -9.977 23.453 8.555 1 89 161 MET B CA 1
ATOM 3431 C C . MET B 1 161 ? -10.289 23.406 10.047 1 89 161 MET B C 1
ATOM 3433 O O . MET B 1 161 ? -10.844 24.359 10.594 1 89 161 MET B O 1
ATOM 3437 N N . GLN B 1 162 ? -9.945 22.359 10.648 1 89.25 162 GLN B N 1
ATOM 3438 C CA . GLN B 1 162 ? -10.211 22.188 12.07 1 89.25 162 GLN B CA 1
ATOM 3439 C C . GLN B 1 162 ? -9.289 23.078 12.914 1 89.25 162 GLN B C 1
ATOM 3441 O O . GLN B 1 162 ? -9.742 23.719 13.859 1 89.25 162 GLN B O 1
ATOM 3446 N N . VAL B 1 163 ? -8.055 23.109 12.555 1 86.56 163 VAL B N 1
ATOM 3447 C CA . VAL B 1 163 ? -7.094 23.844 13.367 1 86.56 163 VAL B CA 1
ATOM 3448 C C . VAL B 1 163 ? -7.266 25.344 13.133 1 86.56 163 VAL B C 1
ATOM 3450 O O . VAL B 1 163 ? -6.914 26.156 13.992 1 86.56 163 VAL B O 1
ATOM 3453 N N . SER B 1 164 ? -7.793 25.734 11.961 1 85.06 164 SER B N 1
ATOM 3454 C CA . SER B 1 164 ? -8.062 27.141 11.672 1 85.06 164 SER B CA 1
ATOM 3455 C C . SER B 1 164 ? -9.461 27.531 12.117 1 85.06 164 SER B C 1
ATOM 3457 O O . SER B 1 164 ? -9.914 28.641 11.836 1 85.06 164 SER B O 1
ATOM 3459 N N . GLU B 1 165 ? -10.219 26.594 12.633 1 81.06 165 GLU B N 1
ATOM 3460 C CA . GLU B 1 165 ? -11.539 26.797 13.227 1 81.06 165 GLU B CA 1
ATOM 3461 C C . GLU B 1 165 ? -12.594 27.047 12.156 1 81.06 165 GLU B C 1
ATOM 3463 O O . GLU B 1 165 ? -13.633 27.641 12.422 1 81.06 165 GLU B O 1
ATOM 3468 N N . GLN B 1 166 ? -12.258 26.656 11.031 1 77.31 166 GLN B N 1
ATOM 3469 C CA . GLN B 1 166 ? -13.211 26.812 9.938 1 77.31 166 GLN B CA 1
ATOM 3470 C C . GLN B 1 166 ? -14.398 25.875 10.102 1 77.31 166 GLN B C 1
ATOM 3472 O O . GLN B 1 166 ? -15.508 26.188 9.672 1 77.31 166 GLN B O 1
ATOM 3477 N N . VAL B 1 167 ? -14.211 24.766 10.68 1 76.12 167 VAL B N 1
ATOM 3478 C CA . VAL B 1 167 ? -15.281 23.797 10.891 1 76.12 167 VAL B CA 1
ATOM 3479 C C . VAL B 1 167 ? -16.281 24.359 11.898 1 76.12 167 VAL B C 1
ATOM 3481 O O . VAL B 1 167 ? -17.5 24.219 11.719 1 76.12 167 VAL B O 1
ATOM 3484 N N . ASP B 1 168 ? -15.797 25 12.836 1 75.06 168 ASP B N 1
ATOM 3485 C CA . ASP B 1 168 ? -16.672 25.625 13.828 1 75.06 168 ASP B CA 1
ATOM 3486 C C . ASP B 1 168 ? -17.453 26.781 13.211 1 75.06 168 ASP B C 1
ATOM 3488 O O . ASP B 1 168 ? -18.609 27.016 13.586 1 75.06 168 ASP B O 1
ATOM 3492 N N . GLN B 1 169 ? -16.828 27.375 12.234 1 74.56 169 GLN B N 1
ATOM 3493 C CA . GLN B 1 169 ? -17.516 28.438 11.531 1 74.56 169 GLN B CA 1
ATOM 3494 C C . GLN B 1 169 ? -18.672 27.906 10.703 1 74.56 169 GLN B C 1
ATOM 3496 O O . GLN B 1 169 ? -19.734 28.531 10.633 1 74.56 169 GLN B O 1
ATOM 3501 N N . LEU B 1 170 ? -18.547 26.688 10.203 1 72.62 170 LEU B N 1
ATOM 3502 C CA . LEU B 1 170 ? -19.625 26.047 9.43 1 72.62 170 LEU B CA 1
ATOM 3503 C C . LEU B 1 170 ? -20.781 25.656 10.336 1 72.62 170 LEU B C 1
ATOM 3505 O O . LEU B 1 170 ? -21.953 25.797 9.953 1 72.62 170 LEU B O 1
ATOM 3509 N N . ARG B 1 171 ? -20.5 25.297 11.453 1 72.06 171 ARG B N 1
ATOM 3510 C CA . ARG B 1 171 ? -21.547 24.922 12.406 1 72.06 171 ARG B CA 1
ATOM 3511 C C . ARG B 1 171 ? -22.359 26.141 12.836 1 72.06 171 ARG B C 1
ATOM 3513 O O . ARG B 1 171 ? -23.578 26.031 13.016 1 72.06 171 ARG B O 1
ATOM 3520 N N . THR B 1 172 ? -21.703 27.172 12.914 1 77.19 172 THR B N 1
ATOM 3521 C CA . THR B 1 172 ? -22.406 28.375 13.352 1 77.19 172 THR B CA 1
ATOM 3522 C C . THR B 1 172 ? -23.312 28.906 12.25 1 77.19 172 THR B C 1
ATOM 3524 O O . THR B 1 172 ? -24.312 29.578 12.523 1 77.19 172 THR B O 1
ATOM 3527 N N . LEU B 1 173 ? -22.969 28.562 11.039 1 74.44 173 LEU B N 1
ATOM 3528 C CA . LEU B 1 173 ? -23.781 29 9.906 1 74.44 173 LEU B CA 1
ATOM 3529 C C . LEU B 1 173 ? -24.953 28.047 9.672 1 74.44 173 LEU B C 1
ATOM 3531 O O . LEU B 1 173 ? -25.766 28.266 8.773 1 74.44 173 LEU B O 1
ATOM 3535 N N . GLY B 1 174 ? -25.062 27.047 10.523 1 69.69 174 GLY B N 1
ATOM 3536 C CA . GLY B 1 174 ? -26.219 26.141 10.492 1 69.69 174 GLY B CA 1
ATOM 3537 C C . GLY B 1 174 ? -26.031 24.984 9.539 1 69.69 174 GLY B C 1
ATOM 3538 O O . GLY B 1 174 ? -27 24.266 9.242 1 69.69 174 GLY B O 1
ATOM 3539 N N . SER B 1 175 ? -24.922 24.984 8.992 1 69.44 175 SER B N 1
ATOM 3540 C CA . SER B 1 175 ? -24.672 23.859 8.094 1 69.44 175 SER B CA 1
ATOM 3541 C C . SER B 1 175 ? -24.031 22.688 8.828 1 69.44 175 SER B C 1
ATOM 3543 O O . SER B 1 175 ? -23.156 22.891 9.688 1 69.44 175 SER B O 1
ATOM 3545 N N . ASP B 1 176 ? -24.562 21.5 8.695 1 75.56 176 ASP B N 1
ATOM 3546 C CA . ASP B 1 176 ? -23.984 20.312 9.312 1 75.56 176 ASP B CA 1
ATOM 3547 C C . ASP B 1 176 ? -22.719 19.875 8.578 1 75.56 176 ASP B C 1
ATOM 3549 O O . ASP B 1 176 ? -22.766 19.469 7.418 1 75.56 176 ASP B O 1
ATOM 3553 N N . PRO B 1 177 ? -21.656 20 9.234 1 77.25 177 PRO B N 1
ATOM 3554 C CA . PRO B 1 177 ? -20.375 19.672 8.594 1 77.25 177 PRO B CA 1
ATOM 3555 C C . PRO B 1 177 ? -20.312 18.234 8.094 1 77.25 177 PRO B C 1
ATOM 3557 O O . PRO B 1 177 ? -19.625 17.938 7.109 1 77.25 177 PRO B O 1
ATOM 3560 N N . VAL B 1 178 ? -21 17.406 8.719 1 75.12 178 VAL B N 1
ATOM 3561 C CA . VAL B 1 178 ? -20.969 16 8.305 1 75.12 178 VAL B CA 1
ATOM 3562 C C . VAL B 1 178 ? -21.641 15.844 6.949 1 75.12 178 VAL B C 1
ATOM 3564 O O . VAL B 1 178 ? -21.156 15.109 6.086 1 75.12 178 VAL B O 1
ATOM 3567 N N . ASP B 1 179 ? -22.641 16.578 6.691 1 72.81 179 ASP B N 1
ATOM 3568 C CA . ASP B 1 179 ? -23.406 16.469 5.449 1 72.81 179 ASP B CA 1
ATOM 3569 C C . ASP B 1 179 ? -22.656 17.125 4.289 1 72.81 179 ASP B C 1
ATOM 3571 O O . ASP B 1 179 ? -22.734 16.656 3.152 1 72.81 179 ASP B O 1
ATOM 3575 N N . TYR B 1 180 ? -21.922 18.062 4.68 1 75.88 180 TYR B N 1
ATOM 3576 C CA . TYR B 1 180 ? -21.297 18.844 3.605 1 75.88 180 TYR B CA 1
ATOM 3577 C C . TYR B 1 180 ? -19.875 18.391 3.363 1 75.88 180 TYR B C 1
ATOM 3579 O O . TYR B 1 180 ? -19.375 18.438 2.232 1 75.88 180 TYR B O 1
ATOM 3587 N N . LEU B 1 181 ? -19.281 17.875 4.387 1 79.56 181 LEU B N 1
ATOM 3588 C CA . LEU B 1 181 ? -17.859 17.609 4.242 1 79.56 181 LEU B CA 1
ATOM 3589 C C . LEU B 1 181 ? -17.578 16.109 4.184 1 79.56 181 LEU B C 1
ATOM 3591 O O . LEU B 1 181 ? -16.688 15.672 3.469 1 79.56 181 LEU B O 1
ATOM 3595 N N . VAL B 1 182 ? -18.359 15.32 4.84 1 85.06 182 VAL B N 1
ATOM 3596 C CA . VAL B 1 182 ? -18.016 13.914 5.023 1 85.06 182 VAL B CA 1
ATOM 3597 C C . VAL B 1 182 ? -18.781 13.055 4.027 1 85.06 182 VAL B C 1
ATOM 3599 O O . VAL B 1 182 ? -18.188 12.289 3.266 1 85.06 182 VAL B O 1
ATOM 3602 N N . ALA B 1 183 ? -20.047 13.258 3.867 1 84.94 183 ALA B N 1
ATOM 3603 C CA . ALA B 1 183 ? -20.906 12.367 3.09 1 84.94 183 ALA B CA 1
ATOM 3604 C C . ALA B 1 183 ? -20.547 12.398 1.61 1 84.94 183 ALA B C 1
ATOM 3606 O O . ALA B 1 183 ? -20.406 11.352 0.977 1 84.94 183 ALA B O 1
ATOM 3607 N N . PRO B 1 184 ? -20.359 13.586 1.073 1 85.88 184 PRO B N 1
ATOM 3608 C CA . PRO B 1 184 ? -19.984 13.617 -0.344 1 85.88 184 PRO B CA 1
ATOM 3609 C C . PRO B 1 184 ? -18.641 12.93 -0.619 1 85.88 184 PRO B C 1
ATOM 3611 O O . PRO B 1 184 ? -18.484 12.289 -1.659 1 85.88 184 PRO B O 1
ATOM 3614 N N . ARG B 1 185 ? -17.766 13.047 0.296 1 89.19 185 ARG B N 1
ATOM 3615 C CA . ARG B 1 185 ? -16.438 12.445 0.124 1 89.19 185 ARG B CA 1
ATOM 3616 C C . ARG B 1 185 ? -16.516 10.922 0.207 1 89.19 185 ARG B C 1
ATOM 3618 O O . ARG B 1 185 ? -15.844 10.219 -0.552 1 89.19 185 ARG B O 1
ATOM 3625 N N . VAL B 1 186 ? -17.328 10.445 1.059 1 90.94 186 VAL B N 1
ATOM 3626 C CA . VAL B 1 186 ? -17.469 9.008 1.25 1 90.94 186 VAL B CA 1
ATOM 3627 C C . VAL B 1 186 ? -18.109 8.375 0.008 1 90.94 186 VAL B C 1
ATOM 3629 O O . VAL B 1 186 ? -17.625 7.352 -0.487 1 90.94 186 VAL B O 1
ATOM 3632 N N . VAL B 1 187 ? -19.078 9 -0.534 1 89.38 187 VAL B N 1
ATOM 3633 C CA . VAL B 1 187 ? -19.75 8.484 -1.716 1 89.38 187 VAL B CA 1
ATOM 3634 C C . VAL B 1 187 ? -18.828 8.562 -2.924 1 89.38 187 VAL B C 1
ATOM 3636 O O . VAL B 1 187 ? -18.781 7.645 -3.744 1 89.38 187 VAL B O 1
ATOM 3639 N N . ALA B 1 188 ? -18.141 9.617 -3.01 1 91.81 188 ALA B N 1
ATOM 3640 C CA . ALA B 1 188 ? -17.219 9.797 -4.129 1 91.81 188 ALA B CA 1
ATOM 3641 C C . ALA B 1 188 ? -16.141 8.719 -4.133 1 91.81 188 ALA B C 1
ATOM 3643 O O . ALA B 1 188 ? -15.836 8.141 -5.176 1 91.81 188 ALA B O 1
ATOM 3644 N N . CYS B 1 189 ? -15.562 8.43 -2.973 1 94 189 CYS B N 1
ATOM 3645 C CA . CYS B 1 189 ? -14.516 7.414 -2.877 1 94 189 CYS B CA 1
ATOM 3646 C C . CYS B 1 189 ? -15.094 6.02 -3.102 1 94 189 CYS B C 1
ATOM 3648 O O . CYS B 1 189 ? -14.469 5.188 -3.768 1 94 189 CYS B O 1
ATOM 3650 N N . ALA B 1 190 ? -16.281 5.781 -2.621 1 93.81 190 ALA B N 1
ATOM 3651 C CA . ALA B 1 190 ? -16.922 4.48 -2.744 1 93.81 190 ALA B CA 1
ATOM 3652 C C . ALA B 1 190 ? -17.234 4.16 -4.203 1 93.81 190 ALA B C 1
ATOM 3654 O O . ALA B 1 190 ? -17.109 3.012 -4.633 1 93.81 190 ALA B O 1
ATOM 3655 N N . VAL B 1 191 ? -17.562 5.117 -4.93 1 92.94 191 VAL B N 1
ATOM 3656 C CA . VAL B 1 191 ? -17.969 4.902 -6.316 1 92.94 191 VAL B CA 1
ATOM 3657 C C . VAL B 1 191 ? -16.734 4.926 -7.219 1 92.94 191 VAL B C 1
ATOM 3659 O O . VAL B 1 191 ? -16.656 4.184 -8.203 1 92.94 191 VAL B O 1
ATOM 3662 N N . SER B 1 192 ? -15.797 5.719 -6.906 1 95.19 192 SER B N 1
ATOM 3663 C CA . SER B 1 192 ? -14.625 5.895 -7.758 1 95.19 192 SER B CA 1
ATOM 3664 C C . SER B 1 192 ? -13.711 4.676 -7.703 1 95.19 192 SER B C 1
ATOM 3666 O O . SER B 1 192 ? -13.07 4.332 -8.703 1 95.19 192 SER B O 1
ATOM 3668 N N . LEU B 1 193 ? -13.648 4.004 -6.59 1 97.06 193 LEU B N 1
ATOM 3669 C CA . LEU B 1 193 ? -12.641 2.957 -6.422 1 97.06 193 LEU B CA 1
ATOM 3670 C C . LEU B 1 193 ? -12.984 1.737 -7.27 1 97.06 193 LEU B C 1
ATOM 3672 O O . LEU B 1 193 ? -12.102 1.115 -7.859 1 97.06 193 LEU B O 1
ATOM 3676 N N . PRO B 1 194 ? -14.289 1.318 -7.355 1 97.25 194 PRO B N 1
ATOM 3677 C CA . PRO B 1 194 ? -14.609 0.225 -8.273 1 97.25 194 PRO B CA 1
ATOM 3678 C C . PRO B 1 194 ? -14.273 0.554 -9.727 1 97.25 194 PRO B C 1
ATOM 3680 O O . PRO B 1 194 ? -13.773 -0.306 -10.461 1 97.25 194 PRO B O 1
ATOM 3683 N N . ILE B 1 195 ? -14.508 1.7 -10.117 1 96.38 195 ILE B N 1
ATOM 3684 C CA . ILE B 1 195 ? -14.203 2.127 -11.477 1 96.38 195 ILE B CA 1
ATOM 3685 C C . ILE B 1 195 ? -12.695 2.121 -11.695 1 96.38 195 ILE B C 1
ATOM 3687 O O . ILE B 1 195 ? -12.211 1.611 -12.711 1 96.38 195 ILE B O 1
ATOM 3691 N N . LEU B 1 196 ? -12.016 2.652 -10.766 1 96.56 196 LEU B N 1
ATOM 3692 C CA . LEU B 1 196 ? -10.555 2.672 -10.836 1 96.56 196 LEU B CA 1
ATOM 3693 C C . LEU B 1 196 ? -9.992 1.256 -10.883 1 96.56 196 LEU B C 1
ATOM 3695 O O . LEU B 1 196 ? -9 1.001 -11.578 1 96.56 196 LEU B O 1
ATOM 3699 N N . SER B 1 197 ? -10.586 0.356 -10.164 1 97.94 197 SER B N 1
ATOM 3700 C CA . SER B 1 197 ? -10.117 -1.023 -10.109 1 97.94 197 SER B CA 1
ATOM 3701 C C . SER B 1 197 ? -10.266 -1.711 -11.461 1 97.94 197 SER B C 1
ATOM 3703 O O . SER B 1 197 ? -9.383 -2.461 -11.883 1 97.94 197 SER B O 1
ATOM 3705 N N . VAL B 1 198 ? -11.367 -1.44 -12.117 1 97.81 198 VAL B N 1
ATOM 3706 C CA . VAL B 1 198 ? -11.594 -2.055 -13.422 1 97.81 198 VAL B CA 1
ATOM 3707 C C . VAL B 1 198 ? -10.57 -1.529 -14.43 1 97.81 198 VAL B C 1
ATOM 3709 O O . VAL B 1 198 ? -9.984 -2.303 -15.188 1 97.81 198 VAL B O 1
ATOM 3712 N N . ILE B 1 199 ? -10.352 -0.319 -14.406 1 97.75 199 ILE B N 1
ATOM 3713 C CA . ILE B 1 199 ? -9.391 0.29 -15.32 1 97.75 199 ILE B CA 1
ATOM 3714 C C . ILE B 1 199 ? -7.988 -0.222 -15.008 1 97.75 199 ILE B C 1
ATOM 3716 O O . ILE B 1 199 ? -7.242 -0.595 -15.914 1 97.75 199 ILE B O 1
ATOM 3720 N N . SER B 1 200 ? -7.66 -0.212 -13.773 1 98 200 SER B N 1
ATOM 3721 C CA . SER B 1 200 ? -6.336 -0.657 -13.352 1 98 200 SER B CA 1
ATOM 3722 C C . SER B 1 200 ? -6.121 -2.135 -13.664 1 98 200 SER B C 1
ATOM 3724 O O . SER B 1 200 ? -5.004 -2.555 -13.969 1 98 200 SER B O 1
ATOM 3726 N N . PHE B 1 201 ? -7.195 -2.916 -13.57 1 98.25 201 PHE B N 1
ATOM 3727 C CA . PHE B 1 201 ? -7.121 -4.328 -13.93 1 98.25 201 PHE B CA 1
ATOM 3728 C C . PHE B 1 201 ? -6.754 -4.492 -15.398 1 98.25 201 PHE B C 1
ATOM 3730 O O . PHE B 1 201 ? -5.875 -5.289 -15.742 1 98.25 201 PHE B O 1
ATOM 3737 N N . THR B 1 202 ? -7.395 -3.744 -16.188 1 97.81 202 THR B N 1
ATOM 3738 C CA . THR B 1 202 ? -7.156 -3.824 -17.625 1 97.81 202 THR B CA 1
ATOM 3739 C C . THR B 1 202 ? -5.723 -3.418 -17.953 1 97.81 202 THR B C 1
ATOM 3741 O O . THR B 1 202 ? -5.059 -4.074 -18.766 1 97.81 202 THR B O 1
ATOM 3744 N N . ILE B 1 203 ? -5.25 -2.426 -17.328 1 97.88 203 ILE B N 1
ATOM 3745 C CA . ILE B 1 203 ? -3.9 -1.935 -17.594 1 97.88 203 ILE B CA 1
ATOM 3746 C C . ILE B 1 203 ? -2.877 -2.928 -17.047 1 97.88 203 ILE B C 1
ATOM 3748 O O . ILE B 1 203 ? -1.836 -3.16 -17.656 1 97.88 203 ILE B O 1
ATOM 3752 N N . GLY B 1 204 ? -3.129 -3.432 -15.883 1 97.69 204 GLY B N 1
ATOM 3753 C CA . GLY B 1 204 ? -2.252 -4.445 -15.328 1 97.69 204 GLY B CA 1
ATOM 3754 C C . GLY B 1 204 ? -2.145 -5.688 -16.188 1 97.69 204 GLY B C 1
ATOM 3755 O O . GLY B 1 204 ? -1.05 -6.215 -16.391 1 97.69 204 GLY B O 1
ATOM 3756 N N . MET B 1 205 ? -3.273 -6.094 -16.703 1 97.81 205 MET B N 1
ATOM 3757 C CA . MET B 1 205 ? -3.285 -7.258 -17.594 1 97.81 205 MET B CA 1
ATOM 3758 C C . MET B 1 205 ? -2.545 -6.961 -18.891 1 97.81 205 MET B C 1
ATOM 3760 O O . MET B 1 205 ? -1.812 -7.809 -19.391 1 97.81 205 MET B O 1
ATOM 3764 N N . ALA B 1 206 ? -2.779 -5.809 -19.406 1 98 206 ALA B N 1
ATOM 3765 C CA . ALA B 1 206 ? -2.1 -5.406 -20.625 1 98 206 ALA B CA 1
ATOM 3766 C C . ALA B 1 206 ? -0.585 -5.402 -20.438 1 98 206 ALA B C 1
ATOM 3768 O O . ALA B 1 206 ? 0.155 -5.867 -21.312 1 98 206 ALA B O 1
ATOM 3769 N N . ALA B 1 207 ? -0.146 -4.879 -19.375 1 98.06 207 ALA B N 1
ATOM 3770 C CA . ALA B 1 207 ? 1.281 -4.859 -19.062 1 98.06 207 ALA B CA 1
ATOM 3771 C C . ALA B 1 207 ? 1.833 -6.273 -18.922 1 98.06 207 ALA B C 1
ATOM 3773 O O . ALA B 1 207 ? 2.959 -6.551 -19.344 1 98.06 207 ALA B O 1
ATOM 3774 N N . SER B 1 208 ? 1.036 -7.117 -18.328 1 97.56 208 SER B N 1
ATOM 3775 C CA . SER B 1 208 ? 1.434 -8.508 -18.141 1 97.56 208 SER B CA 1
ATOM 3776 C C . SER B 1 208 ? 1.573 -9.219 -19.484 1 97.56 208 SER B C 1
ATOM 3778 O O . SER B 1 208 ? 2.539 -9.953 -19.719 1 97.56 208 SER B O 1
ATOM 3780 N N . ILE B 1 209 ? 0.61 -9 -20.375 1 97.38 209 ILE B N 1
ATOM 3781 C CA . ILE B 1 209 ? 0.619 -9.609 -21.703 1 97.38 209 ILE B CA 1
ATOM 3782 C C . ILE B 1 209 ? 1.853 -9.141 -22.469 1 97.38 209 ILE B C 1
ATOM 3784 O O . ILE B 1 209 ? 2.539 -9.953 -23.094 1 97.38 209 ILE B O 1
ATOM 3788 N N . LEU B 1 210 ? 2.105 -7.926 -22.359 1 97 210 LEU B N 1
ATOM 3789 C CA . LEU B 1 210 ? 3.232 -7.34 -23.078 1 97 210 LEU B CA 1
ATOM 3790 C C . LEU B 1 210 ? 4.551 -7.93 -22.594 1 97 210 LEU B C 1
ATOM 3792 O O . LEU B 1 210 ? 5.395 -8.32 -23.391 1 97 210 LEU B O 1
ATOM 3796 N N . LEU B 1 211 ? 4.719 -8.023 -21.344 1 96.5 211 LEU B N 1
ATOM 3797 C CA . LEU B 1 211 ? 5.973 -8.523 -20.781 1 96.5 211 LEU B CA 1
ATOM 3798 C C . LEU B 1 211 ? 6.129 -10.016 -21.062 1 96.5 211 LEU B C 1
ATOM 3800 O O . LEU B 1 211 ? 7.23 -10.484 -21.344 1 96.5 211 LEU B O 1
ATOM 3804 N N . ALA B 1 212 ? 5.074 -10.719 -20.938 1 95.94 212 ALA B N 1
ATOM 3805 C CA . ALA B 1 212 ? 5.125 -12.156 -21.188 1 95.94 212 ALA B CA 1
ATOM 3806 C C . ALA B 1 212 ? 5.547 -12.445 -22.625 1 95.94 212 ALA B C 1
ATOM 3808 O O . ALA B 1 212 ? 6.285 -13.406 -22.891 1 95.94 212 ALA B O 1
ATOM 3809 N N . ASP B 1 213 ? 5.074 -11.633 -23.5 1 95.56 213 ASP B N 1
ATOM 3810 C CA . ASP B 1 213 ? 5.398 -11.797 -24.906 1 95.56 213 ASP B CA 1
ATOM 3811 C C . ASP B 1 213 ? 6.855 -11.438 -25.188 1 95.56 213 ASP B C 1
ATOM 3813 O O . ASP B 1 213 ? 7.605 -12.234 -25.75 1 95.56 213 ASP B O 1
ATOM 3817 N N . ILE B 1 214 ? 7.316 -10.352 -24.734 1 93.94 214 ILE B N 1
ATOM 3818 C CA . ILE B 1 214 ? 8.625 -9.812 -25.078 1 93.94 214 ILE B CA 1
ATOM 3819 C C . ILE B 1 214 ? 9.711 -10.609 -24.359 1 93.94 214 ILE B C 1
ATOM 3821 O O . ILE B 1 214 ? 10.758 -10.906 -24.938 1 93.94 214 ILE B O 1
ATOM 3825 N N . ARG B 1 215 ? 9.469 -11.07 -23.203 1 92.12 215 ARG B N 1
ATOM 3826 C CA . ARG B 1 215 ? 10.539 -11.641 -22.406 1 92.12 215 ARG B CA 1
ATOM 3827 C C . ARG B 1 215 ? 10.461 -13.164 -22.391 1 92.12 215 ARG B C 1
ATOM 3829 O O . ARG B 1 215 ? 11.484 -13.852 -22.312 1 92.12 215 ARG B O 1
ATOM 3836 N N . TYR B 1 216 ? 9.289 -13.703 -22.5 1 92.06 216 TYR B N 1
ATOM 3837 C CA . TYR B 1 216 ? 9.164 -15.141 -22.297 1 92.06 216 TYR B CA 1
ATOM 3838 C C . TYR B 1 216 ? 8.609 -15.82 -23.531 1 92.06 216 TYR B C 1
ATOM 3840 O O . TYR B 1 216 ? 8.461 -17.047 -23.562 1 92.06 216 TYR B O 1
ATOM 3848 N N . GLY B 1 217 ? 8.227 -15.047 -24.484 1 92.19 217 GLY B N 1
ATOM 3849 C CA . GLY B 1 217 ? 7.766 -15.609 -25.734 1 92.19 217 GLY B CA 1
ATOM 3850 C C . GLY B 1 217 ? 6.391 -16.234 -25.641 1 92.19 217 GLY B C 1
ATOM 3851 O O . GLY B 1 217 ? 6.047 -17.109 -26.438 1 92.19 217 GLY B O 1
ATOM 3852 N N . ILE B 1 218 ? 5.676 -15.93 -24.672 1 93.75 218 ILE B N 1
ATOM 3853 C CA . ILE B 1 218 ? 4.312 -16.438 -24.531 1 93.75 218 ILE B CA 1
ATOM 3854 C C . ILE B 1 218 ? 3.361 -15.57 -25.359 1 93.75 218 ILE B C 1
ATOM 3856 O O . ILE B 1 218 ? 3.307 -14.352 -25.188 1 93.75 218 ILE B O 1
ATOM 3860 N N . SER B 1 219 ? 2.604 -16.156 -26.219 1 94.69 219 SER B N 1
ATOM 3861 C CA . SER B 1 219 ? 1.708 -15.445 -27.125 1 94.69 219 SER B CA 1
ATOM 3862 C C . SER B 1 219 ? 0.641 -14.672 -26.344 1 94.69 219 SER B C 1
ATOM 3864 O O . SER B 1 219 ? 0.052 -15.203 -25.406 1 94.69 219 SER B O 1
ATOM 3866 N N . PRO B 1 220 ? 0.384 -13.5 -26.75 1 95.56 220 PRO B N 1
ATOM 3867 C CA . PRO B 1 220 ? -0.666 -12.703 -26.109 1 95.56 220 PRO B CA 1
ATOM 3868 C C . PRO B 1 220 ? -2.023 -13.398 -26.125 1 95.56 220 PRO B C 1
ATOM 3870 O O . PRO B 1 220 ? -2.768 -13.32 -25.141 1 95.56 220 PRO B O 1
ATOM 3873 N N . ASN B 1 221 ? -2.301 -14.078 -27.188 1 94.88 221 ASN B N 1
ATOM 3874 C CA . ASN B 1 221 ? -3.578 -14.781 -27.281 1 94.88 221 ASN B CA 1
ATOM 3875 C C . ASN B 1 221 ? -3.682 -15.898 -26.25 1 94.88 221 ASN B C 1
ATOM 3877 O O . ASN B 1 221 ? -4.766 -16.172 -25.734 1 94.88 221 ASN B O 1
ATOM 3881 N N . ALA B 1 222 ? -2.598 -16.516 -25.984 1 94.62 222 ALA B N 1
ATOM 3882 C CA . ALA B 1 222 ? -2.592 -17.594 -25 1 94.62 222 ALA B CA 1
ATOM 3883 C C . ALA B 1 222 ? -2.924 -17.062 -23.609 1 94.62 222 ALA B C 1
ATOM 3885 O O . ALA B 1 222 ? -3.654 -17.703 -22.844 1 94.62 222 ALA B O 1
ATOM 3886 N N . ILE B 1 223 ? -2.41 -15.922 -23.344 1 95.5 223 ILE B N 1
ATOM 3887 C 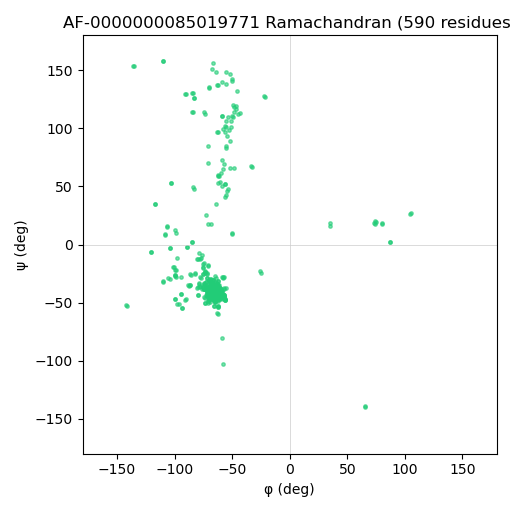CA . ILE B 1 223 ? -2.643 -15.328 -22.031 1 95.5 223 ILE B CA 1
ATOM 3888 C C . ILE B 1 223 ? -4.098 -14.875 -21.922 1 95.5 223 ILE B C 1
ATOM 3890 O O . ILE B 1 223 ? -4.758 -15.133 -20.906 1 95.5 223 ILE B O 1
ATOM 3894 N N . VAL B 1 224 ? -4.543 -14.242 -22.953 1 95.88 224 VAL B N 1
ATOM 3895 C CA . VAL B 1 224 ? -5.906 -13.734 -22.953 1 95.88 224 VAL B CA 1
ATOM 3896 C C . VAL B 1 224 ? -6.898 -14.891 -22.906 1 95.88 224 VAL B C 1
ATOM 3898 O O . VAL B 1 224 ? -7.895 -14.844 -22.188 1 95.88 224 VAL B O 1
ATOM 3901 N N . ASP B 1 225 ? -6.66 -15.953 -23.656 1 95.75 225 ASP B N 1
ATOM 3902 C CA . ASP B 1 225 ? -7.527 -17.125 -23.672 1 95.75 225 ASP B CA 1
ATOM 3903 C C . ASP B 1 225 ? -7.551 -17.812 -22.312 1 95.75 225 ASP B C 1
ATOM 3905 O O . ASP B 1 225 ? -8.602 -18.25 -21.844 1 95.75 225 ASP B O 1
ATOM 3909 N N . SER B 1 226 ? -6.414 -17.922 -21.75 1 95.75 226 SER B N 1
ATOM 3910 C CA . SER B 1 226 ? -6.309 -18.516 -20.422 1 95.75 226 SER B CA 1
ATOM 3911 C C . SER B 1 226 ? -7.059 -17.688 -19.391 1 95.75 226 SER B C 1
ATOM 3913 O O . SER B 1 226 ? -7.758 -18.234 -18.531 1 95.75 226 SER B O 1
ATOM 3915 N N . ALA B 1 227 ? -6.883 -16.422 -19.469 1 95.88 227 ALA B N 1
ATOM 3916 C CA . ALA B 1 227 ? -7.582 -15.539 -18.547 1 95.88 227 ALA B CA 1
ATOM 3917 C C . ALA B 1 227 ? -9.094 -15.641 -18.719 1 95.88 227 ALA B C 1
ATOM 3919 O O . ALA B 1 227 ? -9.844 -15.656 -17.734 1 95.88 227 ALA B O 1
ATOM 3920 N N . ALA B 1 228 ? -9.547 -15.672 -19.953 1 94.56 228 ALA B N 1
ATOM 3921 C CA . ALA B 1 228 ? -10.977 -15.766 -20.25 1 94.56 228 ALA B CA 1
ATOM 3922 C C . ALA B 1 228 ? -11.547 -17.094 -19.75 1 94.56 228 ALA B C 1
ATOM 3924 O O . ALA B 1 228 ? -12.703 -17.141 -19.312 1 94.56 228 ALA B O 1
ATOM 3925 N N . LYS B 1 229 ? -10.758 -18.094 -19.781 1 93.69 229 LYS B N 1
ATOM 3926 C CA . LYS B 1 229 ? -11.188 -19.422 -19.359 1 93.69 229 LYS B CA 1
ATOM 3927 C C . LYS B 1 229 ? -11.359 -19.5 -17.844 1 93.69 229 LYS B C 1
ATOM 3929 O O . LYS B 1 229 ? -12.305 -20.125 -17.359 1 93.69 229 LYS B O 1
ATOM 3934 N N . TYR B 1 230 ? -10.523 -18.859 -17.141 1 92.19 230 TYR B N 1
ATOM 3935 C CA . TYR B 1 230 ? -10.492 -19.047 -15.695 1 92.19 230 TYR B CA 1
ATOM 3936 C C . TYR B 1 230 ? -11.234 -17.922 -14.984 1 92.19 230 TYR B C 1
ATOM 3938 O O . TYR B 1 230 ? -11.75 -18.109 -13.875 1 92.19 230 TYR B O 1
ATOM 3946 N N . LEU B 1 231 ? -11.297 -16.75 -15.625 1 93.88 231 LEU B N 1
ATOM 3947 C CA . LEU B 1 231 ? -11.953 -15.609 -15.008 1 93.88 231 LEU B CA 1
ATOM 3948 C C . LEU B 1 231 ? -13.461 -15.656 -15.242 1 93.88 231 LEU B C 1
ATOM 3950 O O . LEU B 1 231 ? -13.906 -15.844 -16.375 1 93.88 231 LEU B O 1
ATOM 3954 N N . GLU B 1 232 ? -14.164 -15.492 -14.172 1 93.31 232 GLU B N 1
ATOM 3955 C CA . GLU B 1 232 ? -15.625 -15.414 -14.242 1 93.31 232 GLU B CA 1
ATOM 3956 C C . GLU B 1 232 ? -16.125 -14.008 -13.93 1 93.31 232 GLU B C 1
ATOM 3958 O O . GLU B 1 232 ? -15.398 -13.211 -13.32 1 93.31 232 GLU B O 1
ATOM 3963 N N . SER B 1 233 ? -17.312 -13.719 -14.391 1 92.94 233 SER B N 1
ATOM 3964 C CA . SER B 1 233 ? -17.922 -12.422 -14.117 1 92.94 233 SER B CA 1
ATOM 3965 C C . SER B 1 233 ? -18.031 -12.164 -12.617 1 92.94 233 SER B C 1
ATOM 3967 O O . SER B 1 233 ? -17.969 -11.016 -12.172 1 92.94 233 SER B O 1
ATOM 3969 N N . PHE B 1 234 ? -18.125 -13.211 -11.961 1 93.94 234 PHE B N 1
ATOM 3970 C CA . PHE B 1 234 ? -18.219 -13.117 -10.516 1 93.94 234 PHE B CA 1
ATOM 3971 C C . PHE B 1 234 ? -16.953 -12.516 -9.922 1 93.94 234 PHE B C 1
ATOM 3973 O O . PHE B 1 234 ? -17.016 -11.75 -8.961 1 93.94 234 PHE B O 1
ATOM 3980 N N . ASP B 1 235 ? -15.828 -12.852 -10.484 1 95.31 235 ASP B N 1
ATOM 3981 C CA . ASP B 1 235 ? -14.555 -12.336 -9.992 1 95.31 235 ASP B CA 1
ATOM 3982 C C . ASP B 1 235 ? -14.469 -10.82 -10.164 1 95.31 235 ASP B C 1
ATOM 3984 O O . ASP B 1 235 ? -13.977 -10.117 -9.273 1 95.31 235 ASP B O 1
ATOM 3988 N N . VAL B 1 236 ? -14.961 -10.344 -11.242 1 95.69 236 VAL B N 1
ATOM 3989 C CA . VAL B 1 236 ? -14.977 -8.906 -11.492 1 95.69 236 VAL B CA 1
ATOM 3990 C C . VAL B 1 236 ? -15.961 -8.219 -10.555 1 95.69 236 VAL B C 1
ATOM 3992 O O . VAL B 1 236 ? -15.703 -7.113 -10.07 1 95.69 236 VAL B O 1
ATOM 3995 N N . GLY B 1 237 ? -17.062 -8.867 -10.312 1 96.25 237 GLY B N 1
ATOM 3996 C CA . GLY B 1 237 ? -18.016 -8.344 -9.352 1 96.25 237 GLY B CA 1
ATOM 3997 C C . GLY B 1 237 ? -17.453 -8.219 -7.949 1 96.25 237 GLY B C 1
ATOM 3998 O O . GLY B 1 237 ? -17.688 -7.223 -7.266 1 96.25 237 GLY B O 1
ATOM 3999 N N . VAL B 1 238 ? -16.781 -9.227 -7.555 1 95.62 238 VAL B N 1
ATOM 4000 C CA . VAL B 1 238 ? -16.156 -9.219 -6.23 1 95.62 238 VAL B CA 1
ATOM 4001 C C . VAL B 1 238 ? -15.117 -8.109 -6.152 1 95.62 238 VAL B C 1
ATOM 4003 O O . VAL B 1 238 ? -14.992 -7.441 -5.125 1 95.62 238 VAL B O 1
ATOM 4006 N N . MET B 1 239 ? -14.383 -7.914 -7.258 1 97.75 239 MET B N 1
ATOM 4007 C CA . MET B 1 239 ? -13.398 -6.836 -7.32 1 97.75 239 MET B CA 1
ATOM 4008 C C . MET B 1 239 ? -14.062 -5.48 -7.105 1 97.75 239 MET B C 1
ATOM 4010 O O . MET B 1 239 ? -13.555 -4.648 -6.348 1 97.75 239 MET B O 1
ATOM 4014 N N . CYS B 1 240 ? -15.148 -5.32 -7.719 1 97.81 240 CYS B N 1
ATOM 4015 C CA . CYS B 1 240 ? -15.883 -4.066 -7.598 1 97.81 240 CYS B CA 1
ATOM 4016 C C . CYS B 1 240 ? -16.469 -3.91 -6.195 1 97.81 240 CYS B C 1
ATOM 4018 O O . CYS B 1 240 ? -16.469 -2.811 -5.641 1 97.81 240 CYS B O 1
ATOM 4020 N N . ALA B 1 241 ? -16.938 -4.984 -5.645 1 97.38 241 ALA B N 1
ATOM 4021 C CA . ALA B 1 241 ? -17.484 -4.945 -4.285 1 97.38 241 ALA B CA 1
ATOM 4022 C C . ALA B 1 241 ? -16.391 -4.594 -3.273 1 97.38 241 ALA B C 1
ATOM 4024 O O . ALA B 1 241 ? -16.625 -3.809 -2.352 1 97.38 241 ALA B O 1
ATOM 4025 N N . LYS B 1 242 ? -15.281 -5.23 -3.436 1 97.81 242 LYS B N 1
ATOM 4026 C CA . LYS B 1 242 ? -14.156 -4.898 -2.564 1 97.81 242 LYS B CA 1
ATOM 4027 C C . LYS B 1 242 ? -13.758 -3.434 -2.713 1 97.81 242 LYS B C 1
ATOM 4029 O O . LYS B 1 242 ? -13.492 -2.754 -1.719 1 97.81 242 LYS B O 1
ATOM 4034 N N . GLY B 1 243 ? -13.711 -2.996 -3.986 1 97.94 243 GLY B N 1
ATOM 4035 C CA . GLY B 1 243 ? -13.422 -1.591 -4.219 1 97.94 243 GLY B CA 1
ATOM 4036 C C . GLY B 1 243 ? -14.391 -0.656 -3.523 1 97.94 243 GLY B C 1
ATOM 4037 O O . GLY B 1 243 ? -13.984 0.336 -2.916 1 97.94 243 GLY B O 1
ATOM 4038 N N . PHE B 1 244 ? -15.625 -0.953 -3.613 1 96.81 244 PHE B N 1
ATOM 4039 C CA . PHE B 1 244 ? -16.672 -0.161 -2.979 1 96.81 244 PHE B CA 1
ATOM 4040 C C . PHE B 1 244 ? -16.469 -0.116 -1.468 1 96.81 244 PHE B C 1
ATOM 4042 O O . PHE B 1 244 ? -16.562 0.951 -0.857 1 96.81 244 PHE B O 1
ATOM 4049 N N . ALA B 1 245 ? -16.234 -1.215 -0.906 1 97.19 245 ALA B N 1
ATOM 4050 C CA . ALA B 1 245 ? -16.031 -1.312 0.538 1 97.19 245 ALA B CA 1
ATOM 4051 C C . ALA B 1 245 ? -14.773 -0.565 0.974 1 97.19 245 ALA B C 1
ATOM 4053 O O . ALA B 1 245 ? -14.797 0.178 1.957 1 97.19 245 ALA B O 1
ATOM 4054 N N . PHE B 1 246 ? -13.672 -0.764 0.24 1 98.19 246 PHE B N 1
ATOM 4055 C CA . PHE B 1 246 ? -12.414 -0.107 0.571 1 98.19 246 PHE B CA 1
ATOM 4056 C C . PHE B 1 246 ? -12.555 1.407 0.48 1 98.19 246 PHE B C 1
ATOM 4058 O O . PHE B 1 246 ? -12.102 2.133 1.367 1 98.19 246 PHE B O 1
ATOM 4065 N N . GLY B 1 247 ? -13.188 1.855 -0.608 1 96.56 247 GLY B N 1
ATOM 4066 C CA . GLY B 1 247 ? -13.375 3.287 -0.777 1 96.56 247 GLY B CA 1
ATOM 4067 C C . GLY B 1 247 ? -14.156 3.926 0.353 1 96.56 247 GLY B C 1
ATOM 4068 O O . GLY B 1 247 ? -13.82 5.016 0.816 1 96.56 247 GLY B O 1
ATOM 4069 N N . SER B 1 248 ? -15.125 3.275 0.795 1 94.69 248 SER B N 1
ATOM 4070 C CA . SER B 1 248 ? -15.953 3.771 1.891 1 94.69 248 SER B CA 1
ATOM 4071 C C . SER B 1 248 ? -15.164 3.83 3.195 1 94.69 248 SER B C 1
ATOM 4073 O O . SER B 1 248 ? -15.203 4.84 3.904 1 94.69 248 SER B O 1
ATOM 4075 N N . VAL B 1 249 ? -14.469 2.807 3.486 1 95.44 249 VAL B N 1
ATOM 4076 C CA . VAL B 1 249 ? -13.727 2.699 4.738 1 95.44 249 VAL B CA 1
ATOM 4077 C C . VAL B 1 249 ? -12.609 3.744 4.77 1 95.44 249 VAL B C 1
ATOM 4079 O O . VAL B 1 249 ? -12.414 4.422 5.785 1 95.44 249 VAL B O 1
ATOM 4082 N N . ILE B 1 250 ? -11.898 3.904 3.709 1 96.75 250 ILE B N 1
ATOM 4083 C CA . ILE B 1 250 ? -10.789 4.848 3.621 1 96.75 250 ILE B CA 1
ATOM 4084 C C . ILE B 1 250 ? -11.297 6.266 3.861 1 96.75 250 ILE B C 1
ATOM 4086 O O . ILE B 1 250 ? -10.703 7.023 4.629 1 96.75 250 ILE B O 1
ATOM 4090 N N . SER B 1 251 ? -12.367 6.605 3.229 1 94.81 251 SER B N 1
ATOM 4091 C CA . SER B 1 251 ? -12.891 7.965 3.338 1 94.81 251 SER B CA 1
ATOM 4092 C C . SER B 1 251 ? -13.406 8.25 4.742 1 94.81 251 SER B C 1
ATOM 4094 O O . SER B 1 251 ? -13.211 9.344 5.273 1 94.81 251 SER B O 1
ATOM 4096 N N . ILE B 1 252 ? -14.008 7.301 5.336 1 93.56 252 ILE B N 1
ATOM 4097 C CA . ILE B 1 252 ? -14.531 7.473 6.688 1 93.56 252 ILE B CA 1
ATOM 4098 C C . ILE B 1 252 ? -13.375 7.668 7.664 1 93.56 252 ILE B C 1
ATOM 4100 O O . ILE B 1 252 ? -13.43 8.539 8.539 1 93.56 252 ILE B O 1
ATOM 4104 N N . ILE B 1 253 ? -12.398 6.895 7.523 1 94.81 253 ILE B N 1
ATOM 4105 C CA . ILE B 1 253 ? -11.227 6.996 8.391 1 94.81 253 ILE B CA 1
ATOM 4106 C C . ILE B 1 253 ? -10.555 8.352 8.195 1 94.81 253 ILE B C 1
ATOM 4108 O O . ILE B 1 253 ? -10.227 9.031 9.172 1 94.81 253 ILE B O 1
ATOM 4112 N N . SER B 1 254 ? -10.398 8.742 6.973 1 95.06 254 SER B N 1
ATOM 4113 C CA . SER B 1 254 ? -9.734 10 6.66 1 95.06 254 SER B CA 1
ATOM 4114 C C . SER B 1 254 ? -10.531 11.188 7.188 1 95.06 254 SER B C 1
ATOM 4116 O O . SER B 1 254 ? -9.961 12.133 7.738 1 95.06 254 SER B O 1
ATOM 4118 N N . CYS B 1 255 ? -11.781 11.188 7.023 1 92.19 255 CYS B N 1
ATOM 4119 C CA . CYS B 1 255 ? -12.625 12.258 7.531 1 92.19 255 CYS B CA 1
ATOM 4120 C C . CYS B 1 255 ? -12.617 12.297 9.055 1 92.19 255 CYS B C 1
ATOM 4122 O O . CYS B 1 255 ? -12.562 13.367 9.656 1 92.19 255 CYS B O 1
ATOM 4124 N N . GLY B 1 256 ? -12.734 11.141 9.656 1 91.56 256 GLY B N 1
ATOM 4125 C CA . GLY B 1 256 ? -12.719 11.07 11.109 1 91.56 256 GLY B CA 1
ATOM 4126 C C . GLY B 1 256 ? -11.438 11.609 11.719 1 91.56 256 GLY B C 1
ATOM 4127 O O . GLY B 1 256 ? -11.477 12.406 12.664 1 91.56 256 GLY B O 1
ATOM 4128 N N . TRP B 1 257 ? -10.352 11.234 11.172 1 92.38 257 TRP B N 1
ATOM 4129 C CA . TRP B 1 257 ? -9.07 11.68 11.703 1 92.38 257 TRP B CA 1
ATOM 4130 C C . TRP B 1 257 ? -8.812 13.141 11.352 1 92.38 257 TRP B C 1
ATOM 4132 O O . TRP B 1 257 ? -8.18 13.867 12.117 1 92.38 257 TRP B O 1
ATOM 4142 N N . GLY B 1 258 ? -9.273 13.516 10.211 1 91.31 258 GLY B N 1
ATOM 4143 C CA . GLY B 1 258 ? -9.164 14.922 9.859 1 91.31 258 GLY B CA 1
ATOM 4144 C C . GLY B 1 258 ? -9.969 15.836 10.766 1 91.31 258 GLY B C 1
ATOM 4145 O O . GLY B 1 258 ? -9.461 16.844 11.242 1 91.31 258 GLY B O 1
ATOM 4146 N N . GLN B 1 259 ? -11.141 15.477 11.086 1 88.69 259 GLN B N 1
ATOM 4147 C CA . GLN B 1 259 ? -12.055 16.312 11.852 1 88.69 259 GLN B CA 1
ATOM 4148 C C . GLN B 1 259 ? -11.648 16.359 13.32 1 88.69 259 GLN B C 1
ATOM 4150 O O . GLN B 1 259 ? -12.078 17.25 14.055 1 88.69 259 GLN B O 1
ATOM 4155 N N . THR B 1 260 ? -10.828 15.477 13.766 1 89.06 260 THR B N 1
ATOM 4156 C CA . THR B 1 260 ? -10.445 15.43 15.172 1 89.06 260 THR B CA 1
ATOM 4157 C C . THR B 1 260 ? -9.016 15.93 15.352 1 89.06 260 THR B C 1
ATOM 4159 O O . THR B 1 260 ? -8.398 15.695 16.391 1 89.06 260 THR B O 1
ATOM 4162 N N . THR B 1 261 ? -8.547 16.578 14.336 1 89.81 261 THR B N 1
ATOM 4163 C CA . THR B 1 261 ? -7.168 17.062 14.375 1 89.81 261 THR B CA 1
ATOM 4164 C C . THR B 1 261 ? -7.027 18.203 15.367 1 89.81 261 THR B C 1
ATOM 4166 O O . THR B 1 261 ? -7.906 19.062 15.461 1 89.81 261 THR B O 1
ATOM 4169 N N . THR B 1 262 ? -5.934 18.109 16.188 1 87.56 262 THR B N 1
ATOM 4170 C CA . THR B 1 262 ? -5.555 19.203 17.078 1 87.56 262 THR B CA 1
ATOM 4171 C C . THR B 1 262 ? -4.047 19.453 17.031 1 87.56 262 THR B C 1
ATOM 4173 O O . THR B 1 262 ? -3.295 18.609 16.516 1 87.56 262 THR B O 1
ATOM 4176 N N . GLY B 1 263 ? -3.561 20.672 17.312 1 86.81 263 GLY B N 1
ATOM 4177 C CA . GLY B 1 263 ? -2.129 20.875 17.484 1 86.81 263 GLY B CA 1
ATOM 4178 C C . GLY B 1 263 ? -1.479 21.562 16.297 1 86.81 263 GLY B C 1
ATOM 4179 O O . GLY B 1 263 ? -0.297 21.359 16.016 1 86.81 263 GLY B O 1
ATOM 4180 N N . GLY B 1 264 ? -2.176 22.344 15.555 1 85.62 264 GLY B N 1
ATOM 4181 C CA . GLY B 1 264 ? -1.623 23.156 14.492 1 85.62 264 GLY B CA 1
ATOM 4182 C C . GLY B 1 264 ? -1.043 22.344 13.352 1 85.62 264 GLY B C 1
ATOM 4183 O O . GLY B 1 264 ? -1.605 21.312 12.969 1 85.62 264 GLY B O 1
ATOM 4184 N N . ALA B 1 265 ? 0.14 22.844 12.844 1 84.06 265 ALA B N 1
ATOM 4185 C CA . ALA B 1 265 ? 0.764 22.203 11.688 1 84.06 265 ALA B CA 1
ATOM 4186 C C . ALA B 1 265 ? 1.253 20.797 12.031 1 84.06 265 ALA B C 1
ATOM 4188 O O . ALA B 1 265 ? 1.099 19.859 11.242 1 84.06 265 ALA B O 1
ATOM 4189 N N . LYS B 1 266 ? 1.804 20.656 13.164 1 87.12 266 LYS B N 1
ATOM 4190 C CA . LYS B 1 266 ? 2.248 19.344 13.625 1 87.12 266 LYS B CA 1
ATOM 4191 C C . LYS B 1 266 ? 1.073 18.375 13.758 1 87.12 266 LYS B C 1
ATOM 4193 O O . LYS B 1 266 ? 1.167 17.219 13.352 1 87.12 266 LYS B O 1
ATOM 4198 N N . GLY B 1 267 ? 0.011 18.812 14.242 1 89.25 267 GLY B N 1
ATOM 4199 C CA . GLY B 1 267 ? -1.192 18.016 14.383 1 89.25 267 GLY B CA 1
ATOM 4200 C C . GLY B 1 267 ? -1.757 17.547 13.055 1 89.25 267 GLY B C 1
ATOM 4201 O O . GLY B 1 267 ? -2.205 16.406 12.938 1 89.25 267 GLY B O 1
ATOM 4202 N N . VAL B 1 268 ? -1.75 18.484 12.086 1 90.56 268 VAL B N 1
ATOM 4203 C CA . VAL B 1 268 ? -2.24 18.141 10.758 1 90.56 268 VAL B CA 1
ATOM 4204 C C . VAL B 1 268 ? -1.375 17.031 10.164 1 90.56 268 VAL B C 1
ATOM 4206 O O . VAL B 1 268 ? -1.895 16.047 9.617 1 90.56 268 VAL B O 1
ATOM 4209 N N . GLY B 1 269 ? -0.103 17.125 10.328 1 89.25 269 GLY B N 1
ATOM 4210 C CA . GLY B 1 269 ? 0.802 16.078 9.859 1 89.25 269 GLY B CA 1
ATOM 4211 C C . GLY B 1 269 ? 0.575 14.742 10.539 1 89.25 269 GLY B C 1
ATOM 4212 O O . GLY B 1 269 ? 0.557 13.703 9.875 1 89.25 269 GLY B O 1
ATOM 4213 N N . GLU B 1 270 ? 0.365 14.781 11.766 1 90.56 270 GLU B N 1
ATOM 4214 C CA . GLU B 1 270 ? 0.147 13.555 12.531 1 90.56 270 GLU B CA 1
ATOM 4215 C C . GLU B 1 270 ? -1.177 12.898 12.148 1 90.56 270 GLU B C 1
ATOM 4217 O O . GLU B 1 270 ? -1.261 11.672 12.055 1 90.56 270 GLU B O 1
ATOM 4222 N N . SER B 1 271 ? -2.174 13.672 12 1 91.81 271 SER B N 1
ATOM 4223 C CA . SER B 1 271 ? -3.477 13.141 11.609 1 91.81 271 SER B CA 1
ATOM 4224 C C . SER B 1 271 ? -3.432 12.531 10.211 1 91.81 271 SER B C 1
ATOM 4226 O O . SER B 1 271 ? -4.07 11.508 9.953 1 91.81 271 SER B O 1
ATOM 4228 N N . THR B 1 272 ? -2.715 13.227 9.297 1 92.5 272 THR B N 1
ATOM 4229 C CA . THR B 1 272 ? -2.562 12.695 7.945 1 92.5 272 THR B CA 1
ATOM 4230 C C . THR B 1 272 ? -1.846 11.352 7.969 1 92.5 272 THR B C 1
ATOM 4232 O O . THR B 1 272 ? -2.275 10.406 7.309 1 92.5 272 THR B O 1
ATOM 4235 N N . THR B 1 273 ? -0.824 11.188 8.758 1 91.31 273 THR B N 1
ATOM 4236 C CA . THR B 1 273 ? -0.073 9.945 8.906 1 91.31 273 THR B CA 1
ATOM 4237 C C . THR B 1 273 ? -0.95 8.844 9.508 1 91.31 273 THR B C 1
ATOM 4239 O O . THR B 1 273 ? -0.988 7.727 8.992 1 91.31 273 THR B O 1
ATOM 4242 N N . ALA B 1 274 ? -1.632 9.203 10.516 1 92.69 274 ALA B N 1
ATOM 4243 C CA . ALA B 1 274 ? -2.48 8.227 11.203 1 92.69 274 ALA B CA 1
ATOM 4244 C C . ALA B 1 274 ? -3.59 7.727 10.281 1 92.69 274 ALA B C 1
ATOM 4246 O O . ALA B 1 274 ? -3.916 6.535 10.281 1 92.69 274 ALA B O 1
ATOM 4247 N N . SER B 1 275 ? -4.141 8.68 9.562 1 94.31 275 SER B N 1
ATOM 4248 C CA . SER B 1 275 ? -5.199 8.305 8.633 1 94.31 275 SER B CA 1
ATOM 4249 C C . SER B 1 275 ? -4.715 7.27 7.625 1 94.31 275 SER B C 1
ATOM 4251 O O . SER B 1 275 ? -5.41 6.293 7.344 1 94.31 275 SER B O 1
ATOM 4253 N N . VAL B 1 276 ? -3.541 7.43 7.082 1 95.12 276 VAL B N 1
ATOM 4254 C CA . VAL B 1 276 ? -2.996 6.516 6.082 1 95.12 276 VAL B CA 1
ATOM 4255 C C . VAL B 1 276 ? -2.717 5.156 6.719 1 95.12 276 VAL B C 1
ATOM 4257 O O . VAL B 1 276 ? -3.121 4.121 6.188 1 95.12 276 VAL B O 1
ATOM 4260 N N . VAL B 1 277 ? -2.105 5.129 7.883 1 94.19 277 VAL B N 1
ATOM 4261 C CA . VAL B 1 277 ? -1.712 3.896 8.555 1 94.19 277 VAL B CA 1
ATOM 4262 C C . VAL B 1 277 ? -2.953 3.086 8.914 1 94.19 277 VAL B C 1
ATOM 4264 O O . VAL B 1 277 ? -3.012 1.881 8.664 1 94.19 277 VAL B O 1
ATOM 4267 N N . ILE B 1 278 ? -3.898 3.717 9.422 1 94.69 278 ILE B N 1
ATOM 4268 C CA . ILE B 1 278 ? -5.113 3.037 9.852 1 94.69 278 ILE B CA 1
ATOM 4269 C C . ILE B 1 278 ? -5.891 2.545 8.633 1 94.69 278 ILE B C 1
ATOM 4271 O O . ILE B 1 278 ? -6.48 1.461 8.656 1 94.69 278 ILE B O 1
ATOM 4275 N N . SER B 1 279 ? -5.918 3.377 7.609 1 96.88 279 SER B N 1
ATOM 4276 C CA . SER B 1 279 ? -6.57 2.941 6.379 1 96.88 279 SER B CA 1
ATOM 4277 C C . SER B 1 279 ? -5.902 1.695 5.809 1 96.88 279 SER B C 1
ATOM 4279 O O . SER B 1 279 ? -6.582 0.783 5.332 1 96.88 279 SER B O 1
ATOM 4281 N N . LEU B 1 280 ? -4.582 1.632 5.848 1 95.94 280 LEU B N 1
ATOM 4282 C CA . LEU B 1 280 ? -3.852 0.481 5.328 1 95.94 280 LEU B CA 1
ATOM 4283 C C . LEU B 1 280 ? -4.215 -0.786 6.094 1 95.94 280 LEU B C 1
ATOM 4285 O O . LEU B 1 280 ? -4.465 -1.832 5.488 1 95.94 280 LEU B O 1
ATOM 4289 N N . VAL B 1 281 ? -4.258 -0.671 7.352 1 95.56 281 VAL B N 1
ATOM 4290 C CA . VAL B 1 281 ? -4.617 -1.819 8.18 1 95.56 281 VAL B CA 1
ATOM 4291 C C . VAL B 1 281 ? -6.066 -2.219 7.906 1 95.56 281 VAL B C 1
ATOM 4293 O O . VAL B 1 281 ? -6.367 -3.402 7.738 1 95.56 281 VAL B O 1
ATOM 4296 N N . ALA B 1 282 ? -6.914 -1.262 7.836 1 96.56 282 ALA B N 1
ATOM 4297 C CA . ALA B 1 282 ? -8.336 -1.517 7.629 1 96.56 282 ALA B CA 1
ATOM 4298 C C . ALA B 1 282 ? -8.586 -2.197 6.285 1 96.56 282 ALA B C 1
ATOM 4300 O O . ALA B 1 282 ? -9.469 -3.055 6.172 1 96.56 282 ALA B O 1
ATOM 4301 N N . ILE B 1 283 ? -7.879 -1.799 5.289 1 97.88 283 ILE B N 1
ATOM 4302 C CA . ILE B 1 283 ? -8.023 -2.377 3.959 1 97.88 283 ILE B CA 1
ATOM 4303 C C . ILE B 1 283 ? -7.785 -3.885 4.023 1 97.88 283 ILE B C 1
ATOM 4305 O O . ILE B 1 283 ? -8.578 -4.668 3.494 1 97.88 283 ILE B O 1
ATOM 4309 N N . PHE B 1 284 ? -6.789 -4.34 4.738 1 97.44 284 PHE B N 1
ATOM 4310 C CA . PHE B 1 284 ? -6.449 -5.758 4.758 1 97.44 284 PHE B CA 1
ATOM 4311 C C . PHE B 1 284 ? -7.391 -6.523 5.68 1 97.44 284 PHE B C 1
ATOM 4313 O O . PHE B 1 284 ? -7.707 -7.688 5.422 1 97.44 284 PHE B O 1
ATOM 4320 N N . VAL B 1 285 ? -7.801 -5.867 6.719 1 97 285 VAL B N 1
ATOM 4321 C CA . VAL B 1 285 ? -8.773 -6.508 7.594 1 97 285 VAL B CA 1
ATOM 4322 C C . VAL B 1 285 ? -10.086 -6.719 6.844 1 97 285 VAL B C 1
ATOM 4324 O O . VAL B 1 285 ? -10.656 -7.812 6.863 1 97 285 VAL B O 1
ATOM 4327 N N . VAL B 1 286 ? -10.562 -5.695 6.207 1 97.38 286 VAL B N 1
ATOM 4328 C CA . VAL B 1 286 ? -11.805 -5.773 5.449 1 97.38 286 VAL B CA 1
ATOM 4329 C C . VAL B 1 286 ? -11.648 -6.758 4.293 1 97.38 286 VAL B C 1
ATOM 4331 O O . VAL B 1 286 ? -12.57 -7.516 3.984 1 97.38 286 VAL B O 1
ATOM 4334 N N . ASP B 1 287 ? -10.5 -6.723 3.672 1 97.56 287 ASP B N 1
ATOM 4335 C CA . ASP B 1 287 ? -10.227 -7.648 2.576 1 97.56 287 ASP B CA 1
ATOM 4336 C C . ASP B 1 287 ? -10.359 -9.102 3.039 1 97.56 287 ASP B C 1
ATOM 4338 O O . ASP B 1 287 ? -10.922 -9.938 2.326 1 97.56 287 ASP B O 1
ATOM 4342 N N . PHE B 1 288 ? -9.844 -9.383 4.176 1 97.25 288 PHE B N 1
ATOM 4343 C CA . PHE B 1 288 ? -9.898 -10.734 4.723 1 97.25 288 PHE B CA 1
ATOM 4344 C C . PHE B 1 288 ? -11.344 -11.172 4.93 1 97.25 288 PHE B C 1
ATOM 4346 O O . PHE B 1 288 ? -11.734 -12.266 4.52 1 97.25 288 PHE B O 1
ATOM 4353 N N . PHE B 1 289 ? -12.125 -10.336 5.469 1 96.38 289 PHE B N 1
ATOM 4354 C CA . PHE B 1 289 ? -13.5 -10.695 5.773 1 96.38 289 PHE B CA 1
ATOM 4355 C C . PHE B 1 289 ? -14.328 -10.805 4.496 1 96.38 289 PHE B C 1
ATOM 4357 O O . PHE B 1 289 ? -15.188 -11.672 4.379 1 96.38 289 PHE B O 1
ATOM 4364 N N . LEU B 1 290 ? -14.102 -9.914 3.602 1 96.19 290 LEU B N 1
ATOM 4365 C CA . LEU B 1 290 ? -14.82 -10 2.332 1 96.19 290 LEU B CA 1
ATOM 4366 C C . LEU B 1 290 ? -14.422 -11.258 1.571 1 96.19 290 LEU B C 1
ATOM 4368 O O . LEU B 1 290 ? -15.258 -11.906 0.942 1 96.19 290 LEU B O 1
ATOM 4372 N N . SER B 1 291 ? -13.094 -11.562 1.642 1 94.38 291 SER B N 1
ATOM 4373 C CA . SER B 1 291 ? -12.633 -12.781 0.984 1 94.38 291 SER B CA 1
ATOM 4374 C C . SER B 1 291 ? -13.234 -14.023 1.635 1 94.38 291 SER B C 1
ATOM 4376 O O . SER B 1 291 ? -13.594 -14.984 0.947 1 94.38 291 SER B O 1
ATOM 4378 N N . MET B 1 292 ? -13.398 -13.977 2.928 1 92 292 MET B N 1
ATOM 4379 C CA . MET B 1 292 ? -14.031 -15.078 3.643 1 92 292 MET B CA 1
ATOM 4380 C C . MET B 1 292 ? -15.508 -15.195 3.275 1 92 292 MET B C 1
ATOM 4382 O O . MET B 1 292 ? -16.047 -16.297 3.197 1 92 292 MET B O 1
ATOM 4386 N N . PHE B 1 293 ? -16.094 -14.062 3.008 1 91.69 293 PHE B N 1
ATOM 4387 C CA . PHE B 1 293 ? -17.516 -14.023 2.717 1 91.69 293 PHE B CA 1
ATOM 4388 C C . PHE B 1 293 ? -17.797 -14.445 1.28 1 91.69 293 PHE B C 1
ATOM 4390 O O . PHE B 1 293 ? -18.719 -15.227 1.023 1 91.69 293 PHE B O 1
ATOM 4397 N N . PHE B 1 294 ? -17.031 -13.977 0.374 1 89.06 294 PHE B N 1
ATOM 4398 C CA . PHE B 1 294 ? -17.297 -14.219 -1.039 1 89.06 294 PHE B CA 1
ATOM 4399 C C . PHE B 1 294 ? -16.766 -15.586 -1.463 1 89.06 294 PHE B C 1
ATOM 4401 O O . PHE B 1 294 ? -17.281 -16.188 -2.402 1 89.06 294 PHE B O 1
ATOM 4408 N N . PHE B 1 295 ? -15.773 -16.109 -0.776 1 80.75 295 PHE B N 1
ATOM 4409 C CA . PHE B 1 295 ? -15.172 -17.375 -1.198 1 80.75 295 PHE B CA 1
ATOM 4410 C C . PHE B 1 295 ? -15.375 -18.453 -0.143 1 80.75 295 PHE B C 1
ATOM 4412 O O . PHE B 1 295 ? -14.469 -19.234 0.135 1 80.75 295 PHE B O 1
ATOM 4419 N N . LYS B 1 296 ? -16.547 -18.453 0.58 1 68.56 296 LYS B N 1
ATOM 4420 C CA . LYS B 1 296 ? -16.922 -19.453 1.577 1 68.56 296 LYS B CA 1
ATOM 4421 C C . LYS B 1 296 ? -17.047 -20.844 0.951 1 68.56 296 LYS B C 1
ATOM 4423 O O . LYS B 1 296 ? -16.688 -21.844 1.578 1 68.56 296 LYS B O 1
ATOM 4428 N N . LYS B 1 297 ? -17.656 -21.047 -0.188 1 55.81 297 LYS B N 1
ATOM 4429 C CA . LYS B 1 297 ? -17.938 -22.391 -0.688 1 55.81 297 LYS B CA 1
ATOM 4430 C C . LYS B 1 297 ? -16.766 -22.922 -1.526 1 55.81 297 LYS B C 1
ATOM 4432 O O . LYS B 1 297 ? -16.141 -22.156 -2.26 1 55.81 297 LYS B O 1
#

Solvent-accessible surface area (backbone atoms only — not comparable to full-atom values): 29872 Å² total; per-residue (Å²): 139,84,82,79,78,81,80,79,79,74,78,74,81,76,79,89,77,76,80,79,81,74,81,79,72,81,72,79,73,75,76,64,67,77,64,62,62,53,58,51,52,53,46,52,60,62,61,54,62,66,58,70,63,57,55,46,49,51,49,20,52,49,48,44,54,48,42,52,48,38,62,71,66,58,66,64,66,49,61,68,55,19,51,52,36,31,63,46,49,41,65,70,39,44,63,58,32,36,52,40,29,24,30,47,26,35,41,50,39,54,54,47,50,59,60,28,48,76,71,68,42,59,65,49,45,25,17,53,50,44,46,47,33,35,70,49,49,32,31,49,51,39,42,52,44,37,25,27,48,49,23,16,45,46,7,18,52,39,9,47,32,37,58,70,45,46,53,60,53,38,49,72,72,70,42,59,59,57,51,68,58,42,45,22,45,24,51,20,33,20,56,42,34,24,55,49,26,55,53,24,41,53,43,11,50,49,36,24,39,51,47,36,33,76,75,66,66,42,56,53,64,52,31,52,51,21,20,58,71,62,48,48,73,63,41,53,50,49,24,31,50,50,11,28,52,38,21,34,52,29,33,35,41,7,45,30,32,4,62,66,27,55,68,54,47,62,19,20,25,50,27,20,22,50,27,27,41,52,32,55,46,47,45,34,53,51,46,34,53,49,49,51,62,74,59,64,123,139,82,79,80,79,81,80,79,81,74,78,74,80,75,76,91,74,77,77,81,80,74,84,78,73,82,72,82,75,74,77,66,68,76,64,62,61,53,59,50,51,51,45,53,56,61,63,52,62,66,56,71,64,58,54,48,49,50,49,21,52,49,47,44,53,49,44,52,47,38,60,72,65,58,67,64,64,49,59,68,56,19,52,51,37,31,64,46,49,41,64,69,36,43,63,58,32,37,53,40,28,24,31,49,26,36,43,51,40,54,53,48,49,62,61,27,46,75,72,67,43,59,66,48,44,25,18,52,49,44,46,46,32,35,70,48,48,32,31,50,50,40,41,52,45,36,26,28,48,49,22,17,46,46,6,20,52,40,9,47,32,37,56,68,44,48,54,61,52,37,48,73,71,70,43,58,59,57,50,69,60,40,45,23,44,25,52,19,33,20,57,40,33,24,55,50,24,54,54,23,41,53,43,11,48,50,35,22,38,52,47,36,31,76,74,66,66,41,57,52,66,52,31,52,52,21,20,60,70,63,48,49,74,64,42,54,50,51,23,32,51,50,11,28,53,39,20,34,50,27,32,35,40,7,46,30,33,4,63,64,27,56,68,54,48,63,18,20,24,49,26,21,23,49,26,28,41,51,33,54,44,46,44,33,54,51,47,33,53,49,48,50,64,75,59,64,122

Secondary structure (DSSP, 8-state):
------------------------------TTGGGTHHHHHHHHHHHS---HHHHHHHHHHHHHHHHHHIIIII----HHHHHHHHHHHHHHHHHHHHHHHHHHHHHHHHHHHHHHHTTT-GGGHHHHHHHHIIIIIHHHHHHHHHIIIIIHHHHHHHHHHHHTTHHHHHHHTT--HIIIIIHHHHHHHHHHHHHHHHHHHHHHHHHHHHHHHHHH---HHHHHHHHHHH--HHHHHHHHHHHHHHHHHHHHHHHHHHHT--SHHHHHHHHHHHHHHHHHHHHHHHHHHHHHHHT--/------------------------------TTGGGTHHHHHHHHHHHS---HHHHHHHHHHHHHHHHHHIIIII----HHHHHHHHHHHHHHHHHHHHHHHHHHHHHHHHHHHHHHHTTT-GGGHHHHHHHHIIIIIHHHHHHHHHIIIIIHHHHHHHHHHHHTTHHHHHHHTT--HIIIIIHHHHHHHHHHHHHHHHHHHHHHHHHHHHHHHHHH---HHHHHHHHHHH--HHHHHHHHHHHHHHHHHHHHHHHHHHHT--SHHHHHHHHHHHHHHHHHHHHHHHHHHHHHHHT--

Sequence (594 aa):
MAPRRSSAYRVSVGDYAGGPKPAEGTQSSSSGANEATGPHLIESIRGYEPPRFLWRTLYTLLLLGLVIKRVLWHRKLNMQQTLQQISRVGPDTLGVSMLTSSFVGMVFTIQFCKEFSKVGLTRVIGGLLGLAFTRELTPVICAIVLAGRVGSAVAAELGTMQVSEQVDQLRTLGSDPVDYLVAPRVVACAVSLPILSVISFTIGMAASILLADIRYGISPNAIVDSAAKYLESFDVGVMCAKGFAFGSVISIISCGWGQTTTGGAKGVGESTTASVVISLVAIFVVDFFLSMFFFKKMAPRRSSAYRVSVGDYAGGPKPAEGTQSSSSGANEATGPHLIESIRGYEPPRFLWRTLYTLLLLGLVIKRVLWHRKLNMQQTLQQISRVGPDTLGVSMLTSSFVGMVFTIQFCKEFSKVGLTRVIGGLLGLAFTRELTPVICAIVLAGRVGSAVAAELGTMQVSEQVDQLRTLGSDPVDYLVAPRVVACAVSLPILSVISFTIGMAASILLADIRYGISPNAIVDSAAKYLESFDVGVMCAKGFAFGSVISIISCGWGQTTTGGAKGVGESTTASVVISLVAIFVVDFFLSMFFFKK

Nearest PDB structures (foldseek):
  8fee-assembly1_I  TM=9.560E-01  e=2.851E-11  Mycolicibacterium smegmatis MC2 155
  7ch9-assembly1_G  TM=8.826E-01  e=1.021E-11  Pseudomonas aeruginosa PAO1
  8fef-assembly1_J  TM=8.468E-01  e=4.563E-11  Mycolicibacterium smegmatis MC2 155
  7d06-assembly1_A  TM=8.735E-01  e=2.221E-10  Acinetobacter baumannii
  7ch9-assembly1_H  TM=8.691E-01  e=3.555E-10  Pseudomonas aeruginosa PAO1

InterPro domains:
  IPR003453 ABC transport permease subunit MlaE, proteobacteria [TIGR00056] (59-296)
  IPR030802 ABC transporter permease MalE [PF02405] (83-292)
  IPR030802 ABC transporter permease MalE [PTHR30188] (43-296)